Protein 4BFI (pdb70)

Secondary structure (DSSP, 8-state):
---EEEEEEEEETTS-EEE------TTT-SEEEEEEEETTS---EEEEETTTTEEEE--TTS--EEEEETTEEEEEEESS--GGG-EEEEEEEEETTEEEEEEEEEEEEB--EEEEEEETTTEEEEEEEEEBS--EEEEES--EEEEEEEE-TTS-EEEEEEEE--SSS--EEEEEEE-TT--EEEEEE--/--EEE--EEEETTS-EEEEEEE-SSS--SEEEEEE--SSS-EEEEEEETTTEEEE-GGGTTTEEEEE--SSEEEEEESS--GGG-EEEEEEEE-TTS-EE--EEEEEEEEEEEEEEEEEE-SS-EEEEEEEEEESPPEEEESS--SS-EEEEEEEE-SSS-EEEEEEEE-S-TTTS--S-EEEEEEETTEEEEEEE------

InterPro domains:
  IPR003599 Immunoglobulin domain subtype [SM00409] (44-147)
  IPR007110 Immunoglobulin-like domain [PS50835] (112-229)
  IPR013106 Immunoglobulin V-set domain [PF07686] (42-147)
  IPR013162 CD80-like, immunoglobulin C2-set [PF08205] (157-217)
  IPR013783 Immunoglobulin-like fold [G3DSA:2.60.40.10] (26-148)
  IPR013783 Immunoglobulin-like fold [G3DSA:2.60.40.10] (149-236)
  IPR036179 Immunoglobulin-like domain superfamily [SSF48726] (41-156)
  IPR036179 Immunoglobulin-like domain superfamily [SSF48726] (146-229)
  IPR040012 Cell surface glycoprotein CD200 receptor [PTHR21462] (1-301)

Radius of gyration: 34.66 Å; Cα contacts (8 Å, |Δi|>4): 992; chains: 2; bounding box: 94×56×92 Å

Nearest PDB structures (foldseek):
  4bfi-assembly1_B  TM=1.005E+00  e=3.143E-39  Mus musculus
  5b22-assembly1_A  TM=7.801E-01  e=1.785E-14  Mus musculus
  4fom-assembly1_A-2  TM=7.909E-01  e=1.682E-13  Homo sapiens
  3u82-assembly1_B  TM=7.506E-01  e=1.118E-13  Homo sapiens
  3sku-assembly2_F  TM=7.878E-01  e=2.639E-12  Homo sapiens

Structure (mmCIF, N/CA/C/O backbone):
data_4BFI
#
_entry.id   4BFI
#
_cell.length_a   128.170
_cell.length_b   128.170
_cell.length_c   116.080
_cell.angle_alpha   90.00
_cell.angle_beta   90.00
_cell.angle_gamma   90.00
#
_symmetry.space_group_name_H-M   'P 43 21 2'
#
loop_
_entity.id
_entity.type
_entity.pdbx_description
1 polymer 'CELL SURFACE GLYCOPROTEIN CD200 RECEPTOR 1'
2 polymer 'OX-2 MEMBRANE GLYCOPROTEIN'
3 non-polymer 2-acetamido-2-deoxy-beta-D-glucopyranose
4 non-polymer 1,2-ETHANEDIOL
5 non-polymer CYSTEINE
6 water water
#
loop_
_atom_site.group_PDB
_atom_site.id
_atom_site.type_symbol
_atom_site.label_atom_id
_atom_site.label_alt_id
_atom_site.label_comp_id
_atom_site.label_asym_id
_atom_site.label_entity_id
_atom_site.label_seq_id
_atom_site.pdbx_PDB_ins_code
_atom_site.Cartn_x
_atom_site.Cartn_y
_atom_site.Cartn_z
_atom_site.occupancy
_atom_site.B_iso_or_equiv
_atom_site.auth_seq_id
_atom_site.auth_comp_id
_atom_site.auth_asym_id
_atom_site.auth_atom_id
_atom_site.pdbx_PDB_model_num
ATOM 1 N N . PRO A 1 14 ? -37.405 13.807 39.703 1.00 123.64 15 PRO A N 1
ATOM 2 C CA . PRO A 1 14 ? -36.119 13.115 39.668 1.00 118.90 15 PRO A CA 1
ATOM 3 C C . PRO A 1 14 ? -36.267 11.596 39.471 1.00 113.29 15 PRO A C 1
ATOM 4 O O . PRO A 1 14 ? -35.481 10.812 40.020 1.00 116.50 15 PRO A O 1
ATOM 8 N N . LEU A 1 15 ? -37.269 11.200 38.685 1.00 103.82 16 LEU A N 1
ATOM 9 C CA . LEU A 1 15 ? -37.500 9.793 38.304 1.00 96.93 16 LEU A CA 1
ATOM 10 C C . LEU A 1 15 ? -36.379 9.192 37.455 1.00 93.17 16 LEU A C 1
ATOM 11 O O . LEU A 1 15 ? -36.065 9.721 36.389 1.00 95.92 16 LEU A O 1
ATOM 16 N N . THR A 1 16 ? -35.786 8.085 37.900 1.00 85.31 17 THR A N 1
ATOM 17 C CA . THR A 1 16 ? -34.746 7.425 37.097 1.00 79.10 17 THR A CA 1
ATOM 18 C C . THR A 1 16 ? -35.063 5.973 36.756 1.00 77.61 17 THR A C 1
ATOM 19 O O . THR A 1 16 ? -34.304 5.327 36.038 1.00 79.38 17 THR A O 1
ATOM 23 N N . GLN A 1 17 ? -36.166 5.448 37.271 1.00 73.59 18 GLN A N 1
ATOM 24 C CA . GLN A 1 17 ? -36.486 4.046 37.054 1.00 71.19 18 GLN A CA 1
ATOM 25 C C . GLN A 1 17 ? -37.986 3.849 37.079 1.00 68.62 18 GLN A C 1
ATOM 26 O O . GLN A 1 17 ? -38.664 4.453 37.898 1.00 70.98 18 GLN A O 1
ATOM 32 N N . VAL A 1 18 ? -38.503 3.015 36.181 1.00 64.97 19 VAL A N 1
ATOM 33 C CA . VAL A 1 18 ? -39.945 2.799 36.077 1.00 63.19 19 VAL A CA 1
ATOM 34 C C . VAL A 1 18 ? -40.272 1.344 35.775 1.00 66.37 19 VAL A C 1
ATOM 35 O O . VAL A 1 18 ? -39.997 0.839 34.682 1.00 70.03 19 VAL A O 1
ATOM 39 N N . ASN A 1 19 ? -40.875 0.682 36.751 1.00 67.40 20 ASN A N 1
ATOM 40 C CA . ASN A 1 19 ? -41.273 -0.704 36.598 1.00 70.22 20 ASN A CA 1
ATOM 41 C C . ASN A 1 19 ? -42.755 -0.786 36.204 1.00 70.36 20 ASN A C 1
ATOM 42 O O . ASN A 1 19 ? -43.585 -0.052 36.732 1.00 71.71 20 ASN A O 1
ATOM 47 N N . THR A 1 20 ? -43.069 -1.625 35.220 1.00 71.61 21 THR A N 1
ATOM 48 C CA . THR A 1 20 ? -44.414 -1.668 34.637 1.00 72.33 21 THR A CA 1
ATOM 49 C C . THR A 1 20 ? -44.785 -3.096 34.274 1.00 72.66 21 THR A C 1
ATOM 50 O O . THR A 1 20 ? -43.959 -3.831 33.735 1.00 72.84 21 THR A O 1
ATOM 54 N N . THR A 1 21 ? -46.022 -3.488 34.572 1.00 72.79 22 THR A N 1
ATOM 55 C CA . THR A 1 21 ? -46.527 -4.797 34.166 1.00 73.39 22 THR A CA 1
ATOM 56 C C . THR A 1 21 ? -47.489 -4.654 33.002 1.00 73.93 22 THR A C 1
ATOM 57 O O . THR A 1 21 ? -48.514 -3.984 33.108 1.00 79.74 22 THR A O 1
ATOM 61 N N . VAL A 1 22 ? -47.146 -5.290 31.891 1.00 72.28 23 VAL A N 1
ATOM 62 C CA . VAL A 1 22 ? -47.926 -5.178 30.674 1.00 70.79 23 VAL A CA 1
ATOM 63 C C . VAL A 1 22 ? -48.607 -6.507 30.381 1.00 72.44 23 VAL A C 1
ATOM 64 O O . VAL A 1 22 ? -47.962 -7.562 30.356 1.00 75.70 23 VAL A O 1
ATOM 68 N N . SER A 1 23 ? -49.919 -6.445 30.183 1.00 71.68 24 SER A N 1
ATOM 69 C CA . SER A 1 23 ? -50.697 -7.616 29.816 1.00 71.21 24 SER A CA 1
ATOM 70 C C . SER A 1 23 ? -51.149 -7.507 28.374 1.00 71.66 24 SER A C 1
ATOM 71 O O . SER A 1 23 ? -51.711 -6.492 27.957 1.00 73.59 24 SER A O 1
ATOM 74 N N . VAL A 1 24 ? -50.882 -8.557 27.610 1.00 69.95 25 VAL A N 1
ATOM 75 C CA . VAL A 1 24 ? -51.198 -8.572 26.195 1.00 69.05 25 VAL A CA 1
ATOM 76 C C . VAL A 1 24 ? -52.002 -9.823 25.899 1.00 68.70 25 VAL A C 1
ATOM 77 O O . VAL A 1 24 ? -51.647 -10.913 26.344 1.00 68.96 25 VAL A O 1
ATOM 81 N N . GLN A 1 25 ? -53.086 -9.666 25.151 1.00 67.90 26 GLN A N 1
ATOM 82 C CA . GLN A 1 25 ? -53.832 -10.817 24.694 1.00 67.19 26 GLN A CA 1
ATOM 83 C C . GLN A 1 25 ? -52.964 -11.587 23.715 1.00 66.67 26 GLN A C 1
ATOM 84 O O . GLN A 1 25 ? -52.239 -10.996 22.910 1.00 67.59 26 GLN A O 1
ATOM 90 N N . ILE A 1 26 ? -53.015 -12.910 23.800 1.00 66.90 27 ILE A N 1
ATOM 91 C CA . ILE A 1 26 ? -52.278 -13.727 22.854 1.00 65.37 27 ILE A CA 1
ATOM 92 C C . ILE A 1 26 ? -52.715 -13.346 21.449 1.00 67.06 27 ILE A C 1
ATOM 93 O O . ILE A 1 26 ? -53.902 -13.123 21.186 1.00 65.76 27 ILE A O 1
ATOM 98 N N . GLY A 1 27 ? -51.730 -13.225 20.571 1.00 69.67 28 GLY A N 1
ATOM 99 C CA . GLY A 1 27 ? -51.970 -12.959 19.167 1.00 70.26 28 GLY A CA 1
ATOM 100 C C . GLY A 1 27 ? -52.105 -11.490 18.838 1.00 69.18 28 GLY A C 1
ATOM 101 O O . GLY A 1 27 ? -52.320 -11.136 17.683 1.00 71.68 28 GLY A O 1
ATOM 102 N N . THR A 1 28 ? -51.971 -10.626 19.836 1.00 66.12 29 THR A N 1
ATOM 103 C CA . THR A 1 28 ? -52.162 -9.208 19.590 1.00 65.42 29 THR A CA 1
ATOM 104 C C . THR A 1 28 ? -50.866 -8.427 19.719 1.00 63.58 29 THR A C 1
ATOM 105 O O . THR A 1 28 ? -49.878 -8.938 20.224 1.00 63.16 29 THR A O 1
ATOM 109 N N . LYS A 1 29 ? -50.895 -7.186 19.250 1.00 65.91 30 LYS A N 1
ATOM 110 C CA . LYS A 1 29 ? -49.716 -6.333 19.167 1.00 68.53 30 LYS A CA 1
ATOM 111 C C . LYS A 1 29 ? -49.166 -5.991 20.539 1.00 66.19 30 LYS A C 1
ATOM 112 O O . LYS A 1 29 ? -49.917 -5.914 21.507 1.00 67.42 30 LYS A O 1
ATOM 118 N N . ALA A 1 30 ? -47.852 -5.799 20.610 1.00 64.35 31 ALA A N 1
ATOM 119 C CA . ALA A 1 30 ? -47.199 -5.231 21.788 1.00 62.54 31 ALA A CA 1
ATOM 120 C C . ALA A 1 30 ? -46.157 -4.201 21.369 1.00 64.18 31 ALA A C 1
ATOM 121 O O . ALA A 1 30 ? -45.490 -4.352 20.342 1.00 64.88 31 ALA A O 1
ATOM 123 N N . LEU A 1 31 ? -46.026 -3.151 22.170 1.00 63.64 32 LEU A N 1
ATOM 124 C CA . LEU A 1 31 ? -45.121 -2.061 21.856 1.00 63.19 32 LEU A CA 1
ATOM 125 C C . LEU A 1 31 ? -44.512 -1.542 23.137 1.00 63.39 32 LEU A C 1
ATOM 126 O O . LEU A 1 31 ? -45.236 -1.163 24.053 1.00 64.32 32 LEU A O 1
ATOM 131 N N . LEU A 1 32 ? -43.186 -1.526 23.205 1.00 63.30 33 LEU A N 1
ATOM 132 C CA . LEU A 1 32 ? -42.504 -1.159 24.438 1.00 63.85 33 LEU A CA 1
ATOM 133 C C . LEU A 1 32 ? -41.597 0.036 24.250 1.00 68.56 33 LEU A C 1
ATOM 134 O O . LEU A 1 32 ? -40.756 0.055 23.355 1.00 69.71 33 LEU A O 1
ATOM 139 N N . CYS A 1 33 ? -41.780 1.034 25.107 1.00 73.26 34 CYS A N 1
ATOM 140 C CA . CYS A 1 33 ? -41.127 2.320 24.940 1.00 75.71 34 CYS A CA 1
ATOM 141 C C . CYS A 1 33 ? -40.004 2.566 25.932 1.00 73.80 34 CYS A C 1
ATOM 142 O O . CYS A 1 33 ? -40.096 2.182 27.097 1.00 69.80 34 CYS A O 1
ATOM 145 N N . CYS A 1 34 ? -38.945 3.220 25.462 1.00 73.50 35 CYS A N 1
ATOM 146 C CA . CYS A 1 34 ? -37.839 3.609 26.333 1.00 76.00 35 CYS A CA 1
ATOM 147 C C . CYS A 1 34 ? -38.210 4.718 27.296 1.00 76.26 35 CYS A C 1
ATOM 148 O O . CYS A 1 34 ? -39.289 5.305 27.203 1.00 79.15 35 CYS A O 1
ATOM 151 N N . PHE A 1 35 ? -37.312 4.998 28.232 1.00 75.54 36 PHE A N 1
ATOM 152 C CA . PHE A 1 35 ? -37.449 6.188 29.037 1.00 78.21 36 PHE A CA 1
ATOM 153 C C . PHE A 1 35 ? -37.457 7.345 28.047 1.00 77.83 36 PHE A C 1
ATOM 154 O O . PHE A 1 35 ? -36.740 7.316 27.042 1.00 78.24 36 PHE A O 1
ATOM 162 N N . SER A 1 36 ? -38.284 8.345 28.327 1.00 76.96 37 SER A N 1
ATOM 163 C CA . SER A 1 36 ? -38.562 9.413 27.377 1.00 79.43 37 SER A CA 1
ATOM 164 C C . SER A 1 36 ? -37.517 10.541 27.405 1.00 82.86 37 SER A C 1
ATOM 165 O O . SER A 1 36 ? -37.636 11.489 28.181 1.00 87.45 37 SER A O 1
ATOM 168 N N . ILE A 1 37 ? -36.502 10.434 26.546 1.00 84.40 38 ILE A N 1
ATOM 169 C CA . ILE A 1 37 ? -35.387 11.394 26.499 1.00 84.00 38 ILE A CA 1
ATOM 170 C C . ILE A 1 37 ? -34.975 11.675 25.050 1.00 86.82 38 ILE A C 1
ATOM 171 O O . ILE A 1 37 ? -34.871 10.743 24.251 1.00 87.81 38 ILE A O 1
ATOM 176 N N . PRO A 1 38 ? -34.740 12.959 24.705 1.00 89.73 39 PRO A N 1
ATOM 177 C CA . PRO A 1 38 ? -34.283 13.336 23.358 1.00 89.85 39 PRO A CA 1
ATOM 178 C C . PRO A 1 38 ? -33.042 12.564 22.906 1.00 87.72 39 PRO A C 1
ATOM 179 O O . PRO A 1 38 ? -32.068 12.446 23.653 1.00 86.81 39 PRO A O 1
ATOM 183 N N . LEU A 1 39 ? -33.094 12.049 21.682 1.00 85.76 40 LEU A N 1
ATOM 184 C CA . LEU A 1 39 ? -32.056 11.161 21.176 1.00 85.15 40 LEU A CA 1
ATOM 185 C C . LEU A 1 39 ? -30.712 11.851 20.972 1.00 88.64 40 LEU A C 1
ATOM 186 O O . LEU A 1 39 ? -29.685 11.182 20.930 1.00 91.37 40 LEU A O 1
ATOM 191 N N . THR A 1 40 ? -30.709 13.176 20.839 1.00 89.46 41 THR A N 1
ATOM 192 C CA . THR A 1 40 ? -29.444 13.898 20.737 1.00 88.75 41 THR A CA 1
ATOM 193 C C . THR A 1 40 ? -28.760 13.904 22.092 1.00 88.69 41 THR A C 1
ATOM 194 O O . THR A 1 40 ? -27.537 13.908 22.167 1.00 93.36 41 THR A O 1
ATOM 198 N N . LYS A 1 41 ? -29.559 13.900 23.157 1.00 87.32 42 LYS A N 1
ATOM 199 C CA . LYS A 1 41 ? -29.038 13.937 24.523 1.00 83.80 42 LYS A CA 1
ATOM 200 C C . LYS A 1 41 ? -28.349 12.639 24.927 1.00 78.10 42 LYS A C 1
ATOM 201 O O . LYS A 1 41 ? -27.343 12.672 25.630 1.00 77.29 42 LYS A O 1
ATOM 207 N N . ALA A 1 42 ? -28.887 11.510 24.462 1.00 72.85 43 ALA A N 1
ATOM 208 C CA . ALA A 1 42 ? -28.471 10.171 24.903 1.00 66.82 43 ALA A CA 1
ATOM 209 C C . ALA A 1 42 ? -27.098 9.743 24.413 1.00 65.71 43 ALA A C 1
ATOM 210 O O . ALA A 1 42 ? -26.617 10.216 23.386 1.00 68.52 43 ALA A O 1
ATOM 212 N N . VAL A 1 43 ? -26.479 8.824 25.145 1.00 64.31 44 VAL A N 1
ATOM 213 C CA . VAL A 1 43 ? -25.156 8.328 24.782 1.00 62.42 44 VAL A CA 1
ATOM 214 C C . VAL A 1 43 ? -25.240 6.891 24.303 1.00 61.27 44 VAL A C 1
ATOM 215 O O . VAL A 1 43 ? -24.646 6.544 23.281 1.00 62.56 44 VAL A O 1
ATOM 219 N N . LEU A 1 44 ? -25.975 6.072 25.057 1.00 58.25 45 LEU A N 1
ATOM 220 C CA . LEU A 1 44 ? -26.094 4.639 24.817 1.00 56.56 45 LEU A CA 1
ATOM 221 C C . LEU A 1 44 ? -27.485 4.170 25.201 1.00 56.88 45 LEU A C 1
ATOM 222 O O . LEU A 1 44 ? -28.008 4.558 26.243 1.00 59.46 45 LEU A O 1
ATOM 227 N N . ILE A 1 45 ? -28.094 3.339 24.365 1.00 56.80 46 ILE A N 1
ATOM 228 C CA . ILE A 1 45 ? -29.421 2.819 24.674 1.00 57.14 46 ILE A CA 1
ATOM 229 C C . ILE A 1 45 ? -29.455 1.318 24.473 1.00 57.58 46 ILE A C 1
ATOM 230 O O . ILE A 1 45 ? -29.204 0.833 23.373 1.00 59.42 46 ILE A O 1
ATOM 235 N N . THR A 1 46 ? -29.778 0.588 25.534 1.00 55.96 47 THR A N 1
ATOM 236 C CA . THR A 1 46 ? -29.714 -0.859 25.492 1.00 55.96 47 THR A CA 1
ATOM 237 C C . THR A 1 46 ? -31.011 -1.504 25.937 1.00 57.97 47 THR A C 1
ATOM 238 O O . THR A 1 46 ? -31.566 -1.148 26.970 1.00 60.73 47 THR A O 1
ATOM 242 N N . TRP A 1 47 ? -31.488 -2.451 25.138 1.00 60.11 48 TRP A N 1
ATOM 243 C CA . TRP A 1 47 ? -32.634 -3.272 25.494 1.00 60.88 48 TRP A CA 1
ATOM 244 C C . TRP A 1 47 ? -32.149 -4.586 26.001 1.00 63.47 48 TRP A C 1
ATOM 245 O O . TRP A 1 47 ? -31.249 -5.188 25.411 1.00 67.61 48 TRP A O 1
ATOM 256 N N . ILE A 1 48 ? -32.740 -5.041 27.102 1.00 64.49 49 ILE A N 1
ATOM 257 C CA . ILE A 1 48 ? -32.327 -6.280 27.752 1.00 64.83 49 ILE A CA 1
ATOM 258 C C . ILE A 1 48 ? -33.515 -7.224 27.907 1.00 65.71 49 ILE A C 1
ATOM 259 O O . ILE A 1 48 ? -34.432 -6.969 28.693 1.00 66.24 49 ILE A O 1
ATOM 264 N N . ILE A 1 49 ? -33.476 -8.322 27.160 1.00 65.71 50 ILE A N 1
ATOM 265 C CA . ILE A 1 49 ? -34.596 -9.250 27.093 1.00 68.93 50 ILE A CA 1
ATOM 266 C C . ILE A 1 49 ? -34.282 -10.578 27.784 1.00 72.19 50 ILE A C 1
ATOM 267 O O . ILE A 1 49 ? -33.326 -11.278 27.434 1.00 75.07 50 ILE A O 1
ATOM 272 N N . LYS A 1 50 ? -35.100 -10.903 28.779 1.00 73.94 51 LYS A N 1
ATOM 273 C CA . LYS A 1 50 ? -34.995 -12.159 29.491 1.00 74.44 51 LYS A CA 1
ATOM 274 C C . LYS A 1 50 ? -36.309 -12.907 29.356 1.00 73.62 51 LYS A C 1
ATOM 275 O O . LYS A 1 50 ? -37.284 -12.615 30.049 1.00 75.05 51 LYS A O 1
ATOM 281 N N . LEU A 1 51 ? -36.327 -13.863 28.438 1.00 74.17 52 LEU A N 1
ATOM 282 C CA . LEU A 1 51 ? -37.512 -14.660 28.183 1.00 77.95 52 LEU A CA 1
ATOM 283 C C . LEU A 1 51 ? -37.525 -15.954 28.978 1.00 84.87 52 LEU A C 1
ATOM 284 O O . LEU A 1 51 ? -36.469 -16.514 29.307 1.00 83.88 52 LEU A O 1
ATOM 289 N N . ARG A 1 52 ? -38.738 -16.423 29.267 1.00 92.14 53 ARG A N 1
ATOM 290 C CA . ARG A 1 52 ? -38.972 -17.717 29.901 1.00 97.20 53 ARG A CA 1
ATOM 291 C C . ARG A 1 52 ? -38.109 -18.806 29.269 1.00 95.35 53 ARG A C 1
ATOM 292 O O . ARG A 1 52 ? -38.246 -19.119 28.083 1.00 94.38 53 ARG A O 1
ATOM 300 N N . GLY A 1 53 ? -37.201 -19.354 30.067 1.00 93.87 54 GLY A N 1
ATOM 301 C CA . GLY A 1 53 ? -36.382 -20.479 29.638 1.00 93.10 54 GLY A CA 1
ATOM 302 C C . GLY A 1 53 ? -35.364 -20.152 28.566 1.00 89.90 54 GLY A C 1
ATOM 303 O O . GLY A 1 53 ? -34.997 -21.019 27.775 1.00 89.60 54 GLY A O 1
ATOM 304 N N . LEU A 1 54 ? -34.928 -18.895 28.526 1.00 86.91 55 LEU A N 1
ATOM 305 C CA . LEU A 1 54 ? -33.797 -18.487 27.698 1.00 81.76 55 LEU A CA 1
ATOM 306 C C . LEU A 1 54 ? -32.963 -17.486 28.474 1.00 78.31 55 LEU A C 1
ATOM 307 O O . LEU A 1 54 ? -33.493 -16.778 29.327 1.00 76.61 55 LEU A O 1
ATOM 312 N N . PRO A 1 55 ? -31.655 -17.414 28.180 1.00 75.95 56 PRO A N 1
ATOM 313 C CA . PRO A 1 55 ? -30.806 -16.473 28.899 1.00 76.29 56 PRO A CA 1
ATOM 314 C C . PRO A 1 55 ? -31.056 -15.012 28.513 1.00 77.10 56 PRO A C 1
ATOM 315 O O . PRO A 1 55 ? -31.712 -14.716 27.506 1.00 75.13 56 PRO A O 1
ATOM 319 N N . SER A 1 56 ? -30.517 -14.118 29.334 1.00 79.19 57 SER A N 1
ATOM 320 C CA . SER A 1 56 ? -30.454 -12.693 29.055 1.00 78.01 57 SER A CA 1
ATOM 321 C C . SER A 1 56 ? -29.858 -12.423 27.670 1.00 76.96 57 SER A C 1
ATOM 322 O O . SER A 1 56 ? -29.176 -13.268 27.099 1.00 79.93 57 SER A O 1
ATOM 325 N N . CYS A 1 57 ? -30.078 -11.217 27.164 1.00 75.67 58 CYS A N 1
ATOM 326 C CA . CYS A 1 57 ? -30.076 -10.969 25.741 1.00 71.15 58 CYS A CA 1
ATOM 327 C C . CYS A 1 57 ? -30.024 -9.466 25.514 1.00 70.62 58 CYS A C 1
ATOM 328 O O . CYS A 1 57 ? -30.757 -8.734 26.164 1.00 73.48 58 CYS A O 1
ATOM 331 N N . THR A 1 58 ? -29.195 -8.979 24.600 1.00 69.29 59 THR A N 1
ATOM 332 C CA . THR A 1 58 ? -29.121 -7.518 24.416 1.00 70.80 59 THR A CA 1
ATOM 333 C C . THR A 1 58 ? -29.127 -6.991 22.991 1.00 69.69 59 THR A C 1
ATOM 334 O O . THR A 1 58 ? -28.455 -7.523 22.106 1.00 72.81 59 THR A O 1
ATOM 338 N N . ILE A 1 59 ? -29.880 -5.918 22.791 1.00 65.39 60 ILE A N 1
ATOM 339 C CA . ILE A 1 59 ? -29.727 -5.105 21.603 1.00 63.91 60 ILE A CA 1
ATOM 340 C C . ILE A 1 59 ? -29.250 -3.746 22.078 1.00 64.70 60 ILE A C 1
ATOM 341 O O . ILE A 1 59 ? -29.878 -3.136 22.943 1.00 64.99 60 ILE A O 1
ATOM 346 N N . ALA A 1 60 ? -28.124 -3.294 21.532 1.00 63.54 61 ALA A N 1
ATOM 347 C CA . ALA A 1 60 ? -27.503 -2.046 21.953 1.00 61.23 61 ALA A CA 1
ATOM 348 C C . ALA A 1 60 ? -27.460 -1.093 20.791 1.00 61.96 61 ALA A C 1
ATOM 349 O O . ALA A 1 60 ? -27.399 -1.515 19.645 1.00 67.02 61 ALA A O 1
ATOM 351 N N . TYR A 1 61 ? -27.498 0.194 21.098 1.00 63.91 62 TYR A N 1
ATOM 352 C CA . TYR A 1 61 ? -27.401 1.237 20.098 1.00 66.01 62 TYR A CA 1
ATOM 353 C C . TYR A 1 61 ? -26.508 2.322 20.665 1.00 65.22 62 TYR A C 1
ATOM 354 O O . TYR A 1 61 ? -26.806 2.878 21.722 1.00 64.56 62 TYR A O 1
ATOM 363 N N . LYS A 1 62 ? -25.405 2.597 19.976 1.00 64.84 63 LYS A N 1
ATOM 364 C CA . LYS A 1 62 ? -24.485 3.652 20.377 1.00 67.27 63 LYS A CA 1
ATOM 365 C C . LYS A 1 62 ? -24.800 4.909 19.589 1.00 69.53 63 LYS A C 1
ATOM 366 O O . LYS A 1 62 ? -24.582 4.956 18.381 1.00 73.92 63 LYS A O 1
ATOM 372 N N . VAL A 1 63 ? -25.293 5.928 20.285 1.00 69.63 64 VAL A N 1
ATOM 373 C CA . VAL A 1 63 ? -25.894 7.103 19.649 1.00 70.49 64 VAL A CA 1
ATOM 374 C C . VAL A 1 63 ? -24.976 7.842 18.665 1.00 73.20 64 VAL A C 1
ATOM 375 O O . VAL A 1 63 ? -25.354 8.049 17.507 1.00 74.25 64 VAL A O 1
ATOM 379 N N . ASP A 1 64 ? -23.777 8.216 19.115 1.00 75.23 65 ASP A N 1
ATOM 380 C CA . ASP A 1 64 ? -22.905 9.105 18.337 1.00 79.22 65 ASP A CA 1
ATOM 381 C C . ASP A 1 64 ? -22.536 8.558 16.963 1.00 81.73 65 ASP A C 1
ATOM 382 O O . ASP A 1 64 ? -22.459 9.314 15.993 1.00 86.25 65 ASP A O 1
ATOM 387 N N . THR A 1 65 ? -22.322 7.246 16.897 1.00 78.71 66 THR A N 1
ATOM 388 C CA . THR A 1 65 ? -21.899 6.578 15.673 1.00 75.92 66 THR A CA 1
ATOM 389 C C . THR A 1 65 ? -23.020 5.749 15.067 1.00 75.79 66 THR A C 1
ATOM 390 O O . THR A 1 65 ? -22.819 5.068 14.067 1.00 80.15 66 THR A O 1
ATOM 394 N N . LYS A 1 66 ? -24.193 5.792 15.683 1.00 75.19 67 LYS A N 1
ATOM 395 C CA . LYS A 1 66 ? -25.346 5.023 15.213 1.00 78.12 67 LYS A CA 1
ATOM 396 C C . LYS A 1 66 ? -25.005 3.553 14.905 1.00 79.63 67 LYS A C 1
ATOM 397 O O . LYS A 1 66 ? -25.416 3.016 13.878 1.00 84.11 67 LYS A O 1
ATOM 403 N N . THR A 1 67 ? -24.254 2.904 15.787 1.00 80.13 68 THR A N 1
ATOM 404 C CA . THR A 1 67 ? -23.957 1.483 15.606 1.00 82.26 68 THR A CA 1
ATOM 405 C C . THR A 1 67 ? -24.827 0.617 16.509 1.00 81.73 68 THR A C 1
ATOM 406 O O . THR A 1 67 ? -25.272 1.057 17.565 1.00 80.59 68 THR A O 1
ATOM 410 N N . ASN A 1 68 ? -25.073 -0.612 16.084 1.00 84.18 69 ASN A N 1
ATOM 411 C CA . ASN A 1 68 ? -25.880 -1.540 16.864 1.00 87.23 69 ASN A CA 1
ATOM 412 C C . ASN A 1 68 ? -25.219 -2.907 16.955 1.00 83.98 69 ASN A C 1
ATOM 413 O O . ASN A 1 68 ? -24.330 -3.227 16.170 1.00 89.89 69 ASN A O 1
ATOM 418 N N . GLU A 1 69 ? -25.669 -3.706 17.914 1.00 78.81 70 GLU A N 1
ATOM 419 C CA . GLU A 1 69 ? -25.137 -5.038 18.139 1.00 77.79 70 GLU A CA 1
ATOM 420 C C . GLU A 1 69 ? -26.222 -5.842 18.832 1.00 75.30 70 GLU A C 1
ATOM 421 O O . GLU A 1 69 ? -26.968 -5.292 19.641 1.00 73.11 70 GLU A O 1
ATOM 427 N N . THR A 1 70 ? -26.314 -7.135 18.521 1.00 71.79 71 THR A N 1
ATOM 428 C CA . THR A 1 70 ? -27.452 -7.939 18.964 1.00 70.33 71 THR A CA 1
ATOM 429 C C . THR A 1 70 ? -27.106 -9.347 19.379 1.00 72.33 71 THR A C 1
ATOM 430 O O . THR A 1 70 ? -26.670 -10.153 18.561 1.00 82.19 71 THR A O 1
ATOM 434 N N . SER A 1 71 ? -27.346 -9.664 20.641 1.00 70.03 72 SER A N 1
ATOM 435 C CA . SER A 1 71 ? -27.259 -11.044 21.071 1.00 71.53 72 SER A CA 1
ATOM 436 C C . SER A 1 71 ? -28.641 -11.691 20.997 1.00 72.57 72 SER A C 1
ATOM 437 O O . SER A 1 71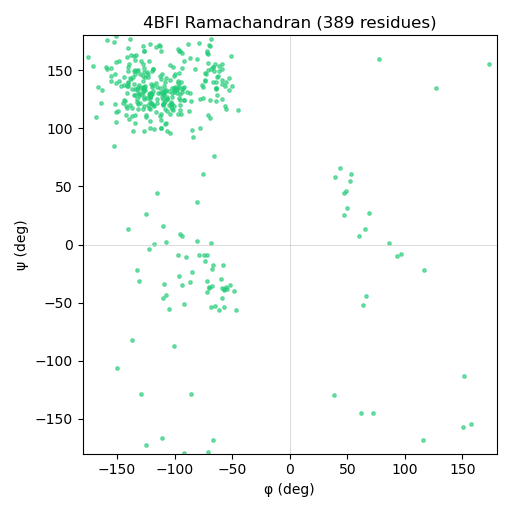 ? -28.830 -12.826 21.426 1.00 74.84 72 SER A O 1
ATOM 440 N N . CYS A 1 72 ? -29.604 -10.975 20.431 1.00 73.50 73 CYS A N 1
ATOM 441 C CA . CYS A 1 72 ? -31.006 -11.296 20.673 1.00 75.05 73 CYS A CA 1
ATOM 442 C C . CYS A 1 72 ? -31.737 -12.184 19.673 1.00 76.03 73 CYS A C 1
ATOM 443 O O . CYS A 1 72 ? -32.950 -12.374 19.787 1.00 74.99 73 CYS A O 1
ATOM 446 N N . LEU A 1 73 ? -31.002 -12.763 18.728 1.00 77.87 74 LEU A N 1
ATOM 447 C CA . LEU A 1 73 ? -31.614 -13.629 17.718 1.00 76.30 74 LEU A CA 1
ATOM 448 C C . LEU A 1 73 ? -32.256 -14.852 18.367 1.00 73.46 74 LEU A C 1
ATOM 449 O O . LEU A 1 73 ? -31.767 -15.357 19.374 1.00 74.11 74 LEU A O 1
ATOM 454 N N . GLY A 1 74 ? -33.369 -15.301 17.800 1.00 71.52 75 GLY A N 1
ATOM 455 C CA . GLY A 1 74 ? -34.113 -16.422 18.354 1.00 72.51 75 GLY A CA 1
ATOM 456 C C . GLY A 1 74 ? -35.229 -16.014 19.298 1.00 74.80 75 GLY A C 1
ATOM 457 O O . GLY A 1 74 ? -36.044 -16.846 19.692 1.00 78.42 75 GLY A O 1
ATOM 458 N N . ARG A 1 75 ? -35.277 -14.737 19.663 1.00 75.95 76 ARG A N 1
ATOM 459 C CA . ARG A 1 75 ? -36.320 -14.245 20.567 1.00 75.95 76 ARG A CA 1
ATOM 460 C C . ARG A 1 75 ? -37.569 -13.757 19.820 1.00 77.21 76 ARG A C 1
ATOM 461 O O . ARG A 1 75 ? -38.611 -13.517 20.432 1.00 79.13 76 ARG A O 1
ATOM 469 N N . ASN A 1 76 ? -37.454 -13.635 18.498 1.00 76.41 77 ASN A N 1
ATOM 470 C CA . ASN A 1 76 ? -38.550 -13.224 17.615 1.00 75.64 77 ASN A CA 1
ATOM 471 C C . ASN A 1 76 ? -39.231 -11.933 18.042 1.00 75.40 77 ASN A C 1
ATOM 472 O O . ASN A 1 76 ? -40.449 -11.889 18.222 1.00 75.18 77 ASN A O 1
ATOM 477 N N . ILE A 1 77 ? -38.442 -10.881 18.212 1.00 72.44 78 ILE A N 1
ATOM 478 C CA . ILE A 1 77 ? -39.011 -9.565 18.473 1.00 71.31 78 ILE A CA 1
ATOM 479 C C . ILE A 1 77 ? -38.463 -8.552 17.476 1.00 70.03 78 ILE A C 1
ATOM 480 O O . ILE A 1 77 ? -37.494 -8.835 16.779 1.00 73.36 78 ILE A O 1
ATOM 485 N N . THR A 1 78 ? -39.085 -7.379 17.407 1.00 68.24 79 THR A N 1
ATOM 486 C CA . THR A 1 78 ? -38.661 -6.338 16.479 1.00 65.72 79 THR A CA 1
ATOM 487 C C . THR A 1 78 ? -38.062 -5.135 17.185 1.00 66.03 79 THR A C 1
ATOM 488 O O . THR A 1 78 ? -38.517 -4.735 18.253 1.00 68.48 79 THR A O 1
ATOM 492 N N . TRP A 1 79 ? -37.038 -4.567 16.563 1.00 64.42 80 TRP A N 1
ATOM 493 C CA . TRP A 1 79 ? -36.376 -3.373 17.041 1.00 63.44 80 TRP A CA 1
ATOM 494 C C . TRP A 1 79 ? -36.713 -2.305 16.049 1.00 64.92 80 TRP A C 1
ATOM 495 O O . TRP A 1 79 ? -36.222 -2.327 14.922 1.00 67.83 80 TRP A O 1
ATOM 506 N N . ALA A 1 80 ? -37.588 -1.384 16.439 1.00 64.14 81 ALA A N 1
ATOM 507 C CA . ALA A 1 80 ? -38.044 -0.326 15.547 1.00 63.59 81 ALA A CA 1
ATOM 508 C C . ALA A 1 80 ? -37.241 0.925 15.787 1.00 64.55 81 ALA A C 1
ATOM 509 O O . ALA A 1 80 ? -37.162 1.402 16.911 1.00 68.46 81 ALA A O 1
ATOM 511 N N . SER A 1 81 ? -36.653 1.455 14.725 1.00 67.63 82 SER A N 1
ATOM 512 C CA . SER A 1 81 ? -35.793 2.624 14.816 1.00 70.49 82 SER A CA 1
ATOM 513 C C . SER A 1 81 ? -36.259 3.702 13.863 1.00 75.75 82 SER A C 1
ATOM 514 O O . SER A 1 81 ? -36.722 3.410 12.765 1.00 80.58 82 SER A O 1
ATOM 517 N N . THR A 1 82 ? -36.137 4.952 14.284 1.00 79.98 83 THR A N 1
ATOM 518 C CA . THR A 1 82 ? -36.384 6.085 13.398 1.00 83.33 83 THR A CA 1
ATOM 519 C C . THR A 1 82 ? -35.289 7.116 13.654 1.00 90.11 83 THR A C 1
ATOM 520 O O . THR A 1 82 ? -34.609 7.045 14.684 1.00 92.12 83 THR A O 1
ATOM 524 N N . PRO A 1 83 ? -35.099 8.079 12.730 1.00 94.90 84 PRO A N 1
ATOM 525 C CA . PRO A 1 83 ? -34.103 9.076 13.100 1.00 94.53 84 PRO A CA 1
ATOM 526 C C . PRO A 1 83 ? -34.625 9.871 14.285 1.00 94.38 84 PRO A C 1
ATOM 527 O O . PRO A 1 83 ? -35.842 9.978 14.478 1.00 91.35 84 PRO A O 1
ATOM 531 N N . ASP A 1 84 ? -33.709 10.394 15.087 1.00 93.71 85 ASP A N 1
ATOM 532 C CA . ASP A 1 84 ? -34.049 11.248 16.237 1.00 97.78 85 ASP A CA 1
ATOM 533 C C . ASP A 1 84 ? -35.172 10.774 17.197 1.00 92.76 85 ASP A C 1
ATOM 534 O O . ASP A 1 84 ? -35.801 11.579 17.881 1.00 95.66 85 ASP A O 1
ATOM 539 N N . HIS A 1 85 ? -35.404 9.465 17.257 1.00 88.00 86 HIS A N 1
ATOM 540 C CA . HIS A 1 85 ? -36.210 8.876 18.330 1.00 85.75 86 HIS A CA 1
ATOM 541 C C . HIS A 1 85 ? -35.544 7.658 18.880 1.00 80.45 86 HIS A C 1
ATOM 542 O O . HIS A 1 85 ? -34.840 6.962 18.155 1.00 82.97 86 HIS A O 1
ATOM 549 N N . SER A 1 86 ? -35.760 7.374 20.162 1.00 75.54 87 SER A N 1
ATOM 550 C CA . SER A 1 86 ? -35.256 6.135 20.752 1.00 72.79 87 SER A CA 1
ATOM 551 C C . SER A 1 86 ? -35.821 4.936 20.010 1.00 69.51 87 SER A C 1
ATOM 552 O O . SER A 1 86 ? -36.915 5.016 19.447 1.00 70.61 87 SER A O 1
ATOM 555 N N . PRO A 1 87 ? -35.072 3.825 19.986 1.00 65.72 88 PRO A N 1
ATOM 556 C CA . PRO A 1 87 ? -35.647 2.632 19.390 1.00 63.87 88 PRO A CA 1
ATOM 557 C C . PRO A 1 87 ? -36.692 2.030 20.309 1.00 62.62 88 PRO A C 1
ATOM 558 O O . PRO A 1 87 ? -36.585 2.145 21.526 1.00 64.28 88 PRO A O 1
ATOM 562 N N . GLU A 1 88 ? -37.707 1.415 19.727 1.00 62.48 89 GLU A N 1
ATOM 563 C CA . GLU A 1 88 ? -38.704 0.723 20.521 1.00 66.26 89 GLU A CA 1
ATOM 564 C C . GLU A 1 88 ? -38.798 -0.741 20.124 1.00 64.33 89 GLU A C 1
ATOM 565 O O . GLU A 1 88 ? -38.380 -1.118 19.031 1.00 63.74 89 GLU A O 1
ATOM 571 N N . LEU A 1 89 ? -39.314 -1.563 21.034 1.00 63.96 90 LEU A N 1
ATOM 572 C CA . LEU A 1 89 ? -39.566 -2.970 20.755 1.00 63.51 90 LEU A CA 1
ATOM 573 C C . LEU A 1 89 ? -40.988 -3.184 20.307 1.00 65.29 90 LEU A C 1
ATOM 574 O O . LEU A 1 89 ? -41.917 -2.585 20.855 1.00 67.05 90 LEU A O 1
ATOM 579 N N . GLN A 1 90 ? -41.152 -4.053 19.316 1.00 65.82 91 GLN A N 1
ATOM 580 C CA . GLN A 1 90 ? -42.469 -4.384 18.804 1.00 67.01 91 GLN A CA 1
ATOM 581 C C . GLN A 1 90 ? -42.630 -5.867 18.629 1.00 65.54 91 GLN A C 1
ATOM 582 O O . GLN A 1 90 ? -41.676 -6.570 18.311 1.00 66.80 91 GLN A O 1
ATOM 588 N N . ILE A 1 91 ? -43.853 -6.323 18.855 1.00 64.80 92 ILE A N 1
ATOM 589 C CA . ILE A 1 91 ? -44.262 -7.679 18.569 1.00 65.48 92 ILE A CA 1
ATOM 590 C C . ILE A 1 91 ? -45.639 -7.577 17.934 1.00 68.33 92 ILE A C 1
ATOM 591 O O . ILE A 1 91 ? -46.581 -7.079 18.556 1.00 70.38 92 ILE A O 1
ATOM 596 N N . SER A 1 92 ? -45.744 -8.025 16.689 1.00 68.60 93 SER A N 1
ATOM 597 C CA . SER A 1 92 ? -46.978 -7.891 15.937 1.00 69.64 93 SER A CA 1
ATOM 598 C C . SER A 1 92 ? -48.060 -8.727 16.594 1.00 69.76 93 SER A C 1
ATOM 599 O O . SER A 1 92 ? -49.134 -8.226 16.907 1.00 72.07 93 SER A O 1
ATOM 602 N N . ALA A 1 93 ? -47.757 -9.999 16.815 1.00 68.61 94 ALA A N 1
ATOM 603 C CA . ALA A 1 93 ? -48.692 -10.915 17.432 1.00 68.44 94 ALA A CA 1
ATOM 604 C C . ALA A 1 93 ? -47.958 -11.716 18.485 1.00 71.37 94 ALA A C 1
ATOM 605 O O . ALA A 1 93 ? -47.187 -12.624 18.168 1.00 75.44 94 ALA A O 1
ATOM 607 N N . VAL A 1 94 ? -48.213 -11.351 19.737 1.00 72.91 95 VAL A N 1
ATOM 608 C CA . VAL A 1 94 ? -47.583 -11.924 20.924 1.00 70.90 95 VAL A CA 1
ATOM 609 C C . VAL A 1 94 ? -47.909 -13.407 21.120 1.00 71.71 95 VAL A C 1
ATOM 610 O O . VAL A 1 94 ? -49.062 -13.810 20.986 1.00 72.98 95 VAL A O 1
ATOM 614 N N . THR A 1 95 ? -46.887 -14.208 21.431 1.00 72.42 96 THR A N 1
ATOM 615 C CA . THR A 1 95 ? -47.076 -15.623 21.781 1.00 74.42 96 THR A CA 1
ATOM 616 C C . THR A 1 95 ? -46.664 -15.920 23.215 1.00 73.09 96 THR A C 1
ATOM 617 O O . THR A 1 95 ? -46.034 -15.096 23.873 1.00 71.24 96 THR A O 1
ATOM 621 N N . LEU A 1 96 ? -46.997 -17.120 23.680 1.00 73.63 97 LEU A N 1
ATOM 622 C CA . LEU A 1 96 ? -46.638 -17.548 25.027 1.00 75.37 97 LEU A CA 1
ATOM 623 C C . LEU A 1 96 ? -45.151 -17.454 25.329 1.00 77.48 97 LEU A C 1
ATOM 624 O O . LEU A 1 96 ? -44.769 -17.110 26.449 1.00 77.93 97 LEU A O 1
ATOM 629 N N . GLN A 1 97 ? -44.316 -17.751 24.335 1.00 78.36 98 GLN A N 1
ATOM 630 C CA . GLN A 1 97 ? -42.868 -17.752 24.540 1.00 80.96 98 GLN A CA 1
ATOM 631 C C . GLN A 1 97 ? -42.326 -16.328 24.634 1.00 80.36 98 GLN A C 1
ATOM 632 O O . GLN A 1 97 ? -41.160 -16.121 24.981 1.00 82.06 98 GLN A O 1
ATOM 638 N N . HIS A 1 98 ? -43.182 -15.353 24.335 1.00 76.67 99 HIS A N 1
ATOM 639 C CA . HIS A 1 98 ? -42.833 -13.946 24.502 1.00 74.55 99 HIS A CA 1
ATOM 640 C C . HIS A 1 98 ? -42.927 -13.447 25.908 1.00 74.42 99 HIS A C 1
ATOM 641 O O . HIS A 1 98 ? -42.510 -12.323 26.193 1.00 72.87 99 HIS A O 1
ATOM 648 N N . GLU A 1 99 ? -43.483 -14.259 26.803 1.00 73.98 100 GLU A N 1
ATOM 649 C CA . GLU A 1 99 ? -43.594 -13.858 28.194 1.00 73.14 100 GLU A CA 1
ATOM 650 C C . GLU A 1 99 ? -42.205 -13.677 28.815 1.00 70.91 100 GLU A C 1
ATOM 651 O O . GLU A 1 99 ? -41.310 -14.497 28.606 1.00 73.46 100 GLU A O 1
ATOM 657 N N . GLY A 1 100 ? -42.016 -12.583 29.546 1.00 69.71 101 GLY A N 1
ATOM 658 C CA . GLY A 1 100 ? -40.722 -12.307 30.158 1.00 68.00 101 GLY A CA 1
ATOM 659 C C . GLY A 1 100 ? -40.453 -10.858 30.505 1.00 67.84 101 GLY A C 1
ATOM 660 O O . GLY A 1 100 ? -41.376 -10.068 30.721 1.00 69.62 101 GLY A O 1
ATOM 661 N N . THR A 1 101 ? -39.171 -10.515 30.548 1.00 67.21 102 THR A N 1
ATOM 662 C CA . THR A 1 101 ? -38.727 -9.225 31.054 1.00 67.46 102 THR A CA 1
ATOM 663 C C . THR A 1 101 ? -37.986 -8.414 30.015 1.00 67.33 102 THR A C 1
ATOM 664 O O . THR A 1 101 ? -36.944 -8.830 29.512 1.00 70.59 102 THR A O 1
ATOM 668 N N . TYR A 1 102 ? -38.517 -7.237 29.727 1.00 63.52 103 TYR A N 1
ATOM 669 C CA . TYR A 1 102 ? -37.916 -6.351 28.758 1.00 62.96 103 TYR A CA 1
ATOM 670 C C . TYR A 1 102 ? -37.548 -5.060 29.462 1.00 65.18 103 TYR A C 1
ATOM 671 O O . TYR A 1 102 ? -38.345 -4.532 30.244 1.00 67.90 103 TYR A O 1
ATOM 680 N N . THR A 1 103 ? -36.345 -4.555 29.194 1.00 65.93 104 THR A N 1
ATOM 681 C CA . THR A 1 103 ? -35.830 -3.376 29.898 1.00 67.20 104 THR A CA 1
ATOM 682 C C . THR A 1 103 ? -35.041 -2.457 28.987 1.00 64.50 104 THR A C 1
ATOM 683 O O . THR A 1 103 ? -34.022 -2.857 28.441 1.00 66.70 104 THR A O 1
ATOM 687 N N . CYS A 1 104 ? -35.485 -1.219 28.836 1.00 62.73 105 CYS A N 1
ATOM 688 C CA . CYS A 1 104 ? -34.680 -0.263 28.095 1.00 64.48 105 CYS A CA 1
ATOM 689 C C . CYS A 1 104 ? -33.828 0.548 29.071 1.00 63.91 105 CYS A C 1
ATOM 690 O O . CYS A 1 104 ? -34.335 1.163 30.012 1.00 64.59 105 CYS A O 1
ATOM 693 N N . GLU A 1 105 ? -32.524 0.513 28.837 1.00 62.65 106 GLU A N 1
ATOM 694 C CA . GLU A 1 105 ? -31.538 1.153 29.679 1.00 62.71 106 GLU A CA 1
ATOM 695 C C . GLU A 1 105 ? -30.947 2.311 28.877 1.00 60.56 106 GLU A C 1
ATOM 696 O O . GLU A 1 105 ? -30.112 2.095 28.004 1.00 61.10 106 GLU A O 1
ATOM 702 N N . THR A 1 106 ? -31.405 3.530 29.135 1.00 59.87 107 THR A N 1
ATOM 703 C CA . THR A 1 106 ? -30.836 4.711 28.480 1.00 59.42 107 THR A CA 1
ATOM 704 C C . THR A 1 106 ? -29.818 5.348 29.411 1.00 59.12 107 THR A C 1
ATOM 705 O O . THR A 1 106 ? -30.043 5.439 30.619 1.00 59.56 107 THR A O 1
ATOM 709 N N . VAL A 1 107 ? -28.701 5.796 28.859 1.00 58.44 108 VAL A N 1
ATOM 710 C CA . VAL A 1 107 ? -27.758 6.569 29.656 1.00 59.77 108 VAL A CA 1
ATOM 711 C C . VAL A 1 107 ? -27.282 7.807 28.914 1.00 60.18 108 VAL A C 1
ATOM 712 O O . VAL A 1 107 ? -26.864 7.737 27.759 1.00 62.38 108 VAL A O 1
ATOM 716 N N . THR A 1 108 ? -27.389 8.943 29.598 1.00 60.69 109 THR A N 1
ATOM 717 C CA . THR A 1 108 ? -26.992 10.242 29.069 1.00 61.93 109 THR A CA 1
ATOM 718 C C . THR A 1 108 ? -25.936 10.805 30.015 1.00 61.92 109 THR A C 1
ATOM 719 O O . THR A 1 108 ? -25.698 10.225 31.071 1.00 63.26 109 THR A O 1
ATOM 723 N N . PRO A 1 109 ? -25.298 11.936 29.664 1.00 63.24 110 PRO A N 1
ATOM 724 C CA . PRO A 1 109 ? -24.353 12.482 30.642 1.00 64.80 110 PRO A CA 1
ATOM 725 C C . PRO A 1 109 ? -25.028 12.787 31.974 1.00 67.44 110 PRO A C 1
ATOM 726 O O . PRO A 1 109 ? -24.351 12.919 32.987 1.00 72.79 110 PRO A O 1
ATOM 730 N N . GLU A 1 110 ? -26.354 12.877 31.967 1.00 68.53 111 GLU A N 1
ATOM 731 C CA . GLU A 1 110 ? -27.124 13.164 33.174 1.00 68.67 111 GLU A CA 1
ATOM 732 C C . GLU A 1 110 ? -27.340 11.935 34.053 1.00 66.24 111 GLU A C 1
ATOM 733 O O . GLU A 1 110 ? -28.021 12.008 35.076 1.00 69.42 111 GLU A O 1
ATOM 739 N N . GLY A 1 111 ? -26.769 10.805 33.654 1.00 62.13 112 GLY A N 1
ATOM 740 C CA . GLY A 1 111 ? -26.869 9.590 34.448 1.00 60.33 112 GLY A CA 1
ATOM 741 C C . GLY A 1 111 ? -27.620 8.458 33.786 1.00 59.94 112 GLY A C 1
ATOM 742 O O . GLY A 1 111 ? -27.911 8.500 32.590 1.00 60.86 112 GLY A O 1
ATOM 743 N N . ASN A 1 112 ? -27.928 7.440 34.582 1.00 60.32 113 ASN A N 1
ATOM 744 C CA . ASN A 1 112 ? -28.581 6.232 34.099 1.00 60.78 113 ASN A CA 1
ATOM 745 C C . ASN A 1 112 ? -30.065 6.265 34.312 1.00 61.54 113 ASN A C 1
ATOM 746 O O . ASN A 1 112 ? -30.533 6.716 35.356 1.00 63.62 113 ASN A O 1
ATOM 751 N N . PHE A 1 113 ? -30.796 5.765 33.324 1.00 62.63 114 PHE A N 1
ATOM 752 C CA . PHE A 1 113 ? -32.250 5.696 33.387 1.00 64.42 114 PHE A CA 1
ATOM 753 C C . PHE A 1 113 ? -32.715 4.338 32.925 1.00 66.39 114 PHE A C 1
ATOM 754 O O . PHE A 1 113 ? -31.993 3.633 32.224 1.00 72.17 114 PHE A O 1
ATOM 762 N N . GLU A 1 114 ? -33.918 3.963 33.327 1.00 67.65 115 GLU A N 1
ATOM 763 C CA . GLU A 1 114 ? -34.335 2.587 33.197 1.00 68.52 115 GLU A CA 1
ATOM 764 C C . GLU A 1 114 ? -35.838 2.493 33.131 1.00 69.93 115 GLU A C 1
ATOM 765 O O . GLU A 1 114 ? -36.547 3.213 33.831 1.00 73.43 115 GLU A O 1
ATOM 771 N N . LYS A 1 115 ? -36.321 1.605 32.277 1.00 68.97 116 LYS A N 1
ATOM 772 C CA . LYS A 1 115 ? -37.738 1.334 32.200 1.00 67.34 116 LYS A CA 1
ATOM 773 C C . LYS A 1 115 ? -37.895 -0.169 32.084 1.00 67.21 116 LYS A C 1
ATOM 774 O O . LYS A 1 115 ? -37.511 -0.771 31.079 1.00 66.51 116 LYS A O 1
ATOM 780 N N . ASN A 1 116 ? -38.409 -0.783 33.142 1.00 67.89 117 ASN A N 1
ATOM 781 C CA . ASN A 1 116 ? -38.566 -2.231 33.162 1.00 69.06 117 ASN A CA 1
ATOM 782 C C . ASN A 1 116 ? -39.992 -2.628 32.872 1.00 68.01 117 ASN A C 1
ATOM 783 O O . ASN A 1 116 ? -40.941 -1.939 33.256 1.00 66.68 117 ASN A O 1
ATOM 788 N N . TYR A 1 117 ? -40.124 -3.743 32.174 1.00 66.98 118 TYR A N 1
ATOM 789 C CA . TYR A 1 117 ? -41.412 -4.225 31.749 1.00 67.18 118 TYR A CA 1
ATOM 790 C C . TYR A 1 117 ? -41.539 -5.694 32.079 1.00 67.96 118 TYR A C 1
ATOM 791 O O . TYR A 1 117 ? -40.655 -6.501 31.785 1.00 66.63 118 TYR A O 1
ATOM 800 N N . ASP A 1 118 ? -42.654 -6.032 32.697 1.00 70.33 119 ASP A N 1
ATOM 801 C CA . ASP A 1 118 ? -42.989 -7.406 32.935 1.00 72.90 119 ASP A CA 1
ATOM 802 C C . ASP A 1 118 ? -44.129 -7.711 31.986 1.00 72.61 119 ASP A C 1
ATOM 803 O O . ASP A 1 118 ? -45.264 -7.284 32.203 1.00 72.52 119 ASP A O 1
ATOM 808 N N . LEU A 1 119 ? -43.812 -8.419 30.909 1.00 72.42 120 LEU A N 1
ATOM 809 C CA . LEU A 1 119 ? -44.808 -8.749 29.907 1.00 71.01 120 LEU A CA 1
ATOM 810 C C . LEU A 1 119 ? -45.431 -10.080 30.242 1.00 72.83 120 LEU A C 1
ATOM 811 O O . LEU A 1 119 ? -44.732 -11.085 30.394 1.00 71.61 120 LEU A O 1
ATOM 816 N N . GLN A 1 120 ? -46.751 -10.064 30.363 1.00 75.58 121 GLN A N 1
ATOM 817 C CA . GLN A 1 120 ? -47.524 -11.262 30.627 1.00 79.41 121 GLN A CA 1
ATOM 818 C C . GLN A 1 120 ? -48.525 -11.450 29.508 1.00 75.87 121 GLN A C 1
ATOM 819 O O . GLN A 1 120 ? -49.250 -10.522 29.147 1.00 78.06 121 GLN A O 1
ATOM 825 N N . VAL A 1 121 ? -48.543 -12.654 28.956 1.00 70.95 122 VAL A N 1
ATOM 826 C CA . VAL A 1 121 ? -49.434 -12.997 27.864 1.00 70.03 122 VAL A CA 1
ATOM 827 C C . VAL A 1 121 ? -50.718 -13.571 28.441 1.00 69.44 122 VAL A C 1
ATOM 828 O O . VAL A 1 121 ? -50.674 -14.392 29.349 1.00 72.56 122 VAL A O 1
ATOM 832 N N . LEU A 1 122 ? -51.855 -13.131 27.912 1.00 69.03 123 LEU A N 1
ATOM 833 C CA . LEU A 1 122 ? -53.166 -13.586 28.362 1.00 68.42 123 LEU A CA 1
ATOM 834 C C . LEU A 1 122 ? -53.821 -14.471 27.317 1.00 69.80 123 LEU A C 1
ATOM 835 O O . LEU A 1 122 ? -53.876 -14.108 26.145 1.00 73.07 123 LEU A O 1
ATOM 840 N N . VAL A 1 123 ? -54.330 -15.623 27.732 1.00 69.00 124 VAL A N 1
ATOM 841 C CA . VAL A 1 123 ? -55.109 -16.448 26.820 1.00 68.80 124 VAL A CA 1
ATOM 842 C C . VAL A 1 123 ? -56.567 -16.424 27.251 1.00 72.25 124 VAL A C 1
ATOM 843 O O . VAL A 1 123 ? -56.871 -16.710 28.412 1.00 74.82 124 VAL A O 1
ATOM 847 N N . PRO A 1 124 ? -57.472 -16.056 26.323 1.00 72.41 125 PRO A N 1
ATOM 848 C CA . PRO A 1 124 ? -58.899 -16.131 26.575 1.00 70.53 125 PRO A CA 1
ATOM 849 C C . PRO A 1 124 ? -59.329 -17.579 26.501 1.00 70.48 125 PRO A C 1
ATOM 850 O O . PRO A 1 124 ? -58.914 -18.291 25.587 1.00 70.01 125 PRO A O 1
ATOM 854 N N . PRO A 1 125 ? -60.155 -18.016 27.460 1.00 71.21 126 PRO A N 1
ATOM 855 C CA . PRO A 1 125 ? -60.591 -19.400 27.523 1.00 71.54 126 PRO A CA 1
ATOM 856 C C . PRO A 1 125 ? -61.620 -19.749 26.452 1.00 71.94 126 PRO A C 1
ATOM 857 O O . PRO A 1 125 ? -62.494 -18.941 26.131 1.00 73.01 126 PRO A O 1
ATOM 861 N N . GLU A 1 126 ? -61.487 -20.948 25.905 1.00 71.70 127 GLU A N 1
ATOM 862 C CA . GLU A 1 126 ? -62.506 -21.552 25.077 1.00 74.55 127 GLU A CA 1
ATOM 863 C C . GLU A 1 126 ? -63.677 -21.931 25.985 1.00 71.87 127 GLU A C 1
ATOM 864 O O . GLU A 1 126 ? -63.554 -22.828 26.821 1.00 73.10 127 GLU A O 1
ATOM 870 N N . VAL A 1 127 ? -64.803 -21.243 25.824 1.00 68.46 128 VAL A N 1
ATOM 871 C CA . VAL A 1 127 ? -65.963 -21.432 26.696 1.00 65.84 128 VAL A CA 1
ATOM 872 C C . VAL A 1 127 ? -67.055 -22.252 26.030 1.00 68.63 128 VAL A C 1
ATOM 873 O O . VAL A 1 12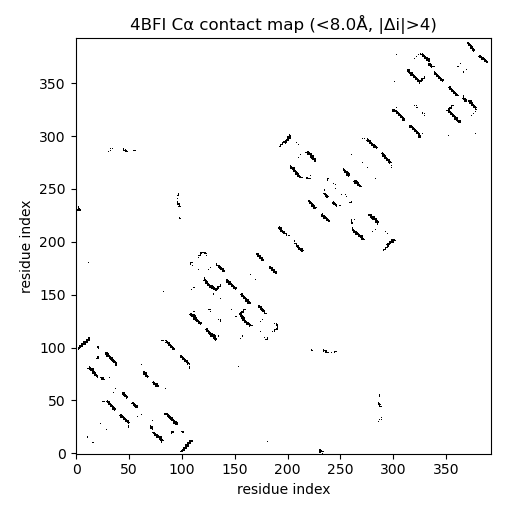7 ? -67.555 -21.872 24.982 1.00 74.74 128 VAL A O 1
ATOM 877 N N . THR A 1 128 ? -67.441 -23.364 26.640 1.00 70.72 129 THR A N 1
ATOM 878 C CA . THR A 1 128 ? -68.585 -24.133 26.151 1.00 71.77 129 THR A CA 1
ATOM 879 C C . THR A 1 128 ? -69.603 -24.264 27.274 1.00 72.55 129 THR A C 1
ATOM 880 O O . THR A 1 128 ? -69.227 -24.325 28.436 1.00 73.77 129 THR A O 1
ATOM 884 N N . TYR A 1 129 ? -70.888 -24.289 26.936 1.00 74.91 130 TYR A N 1
ATOM 885 C CA . TYR A 1 129 ? -71.940 -24.424 27.947 1.00 77.95 130 TYR A CA 1
ATOM 886 C C . TYR A 1 129 ? -73.178 -25.093 27.389 1.00 80.04 130 TYR A C 1
ATOM 887 O O . TYR A 1 129 ? -73.516 -24.903 26.225 1.00 86.00 130 TYR A O 1
ATOM 896 N N . PHE A 1 130 ? -73.860 -25.864 28.227 1.00 82.57 131 PHE A N 1
ATOM 897 C CA . PHE A 1 130 ? -75.010 -26.640 27.773 1.00 84.21 131 PHE A CA 1
ATOM 898 C C . PHE A 1 130 ? -75.799 -27.290 28.906 1.00 84.20 131 PHE A C 1
ATOM 899 O O . PHE A 1 130 ? -75.239 -27.580 29.965 1.00 84.83 131 PHE A O 1
ATOM 907 N N . PRO A 1 131 ? -77.103 -27.534 28.680 1.00 84.14 132 PRO A N 1
ATOM 908 C CA . PRO A 1 131 ? -77.943 -28.161 29.689 1.00 86.07 132 PRO A CA 1
ATOM 909 C C . PRO A 1 131 ? -77.705 -29.655 29.713 1.00 88.12 132 PRO A C 1
ATOM 910 O O . PRO A 1 131 ? -76.982 -30.173 28.855 1.00 86.06 132 PRO A O 1
ATOM 914 N N . GLU A 1 132 ? -78.313 -30.334 30.687 1.00 91.71 133 GLU A N 1
ATOM 915 C CA . GLU A 1 132 ? -78.059 -31.753 30.919 1.00 92.30 133 GLU A CA 1
ATOM 916 C C . GLU A 1 132 ? -79.198 -32.551 31.551 1.00 96.77 133 GLU A C 1
ATOM 917 O O . GLU A 1 132 ? -80.234 -32.003 31.957 1.00 92.69 133 GLU A O 1
ATOM 923 N N . LYS A 1 133 ? -78.962 -33.861 31.621 1.00 101.64 134 LYS A N 1
ATOM 924 C CA . LYS A 1 133 ? -79.874 -34.838 32.211 1.00 107.08 134 LYS A CA 1
ATOM 925 C C . LYS A 1 133 ? -80.233 -34.488 33.654 1.00 109.27 134 LYS A C 1
ATOM 926 O O . LYS A 1 133 ? -79.371 -34.059 34.424 1.00 109.68 134 LYS A O 1
ATOM 932 N N . ASN A 1 134 ? -81.505 -34.683 34.001 1.00 112.39 135 ASN A N 1
ATOM 933 C CA . ASN A 1 134 ? -82.033 -34.437 35.353 1.00 113.26 135 ASN A CA 1
ATOM 934 C C . ASN A 1 134 ? -81.708 -33.027 35.868 1.00 110.57 135 ASN A C 1
ATOM 935 O O . ASN A 1 134 ? -81.013 -32.860 36.877 1.00 110.10 135 ASN A O 1
ATOM 940 N N . ARG A 1 135 ? -82.199 -32.020 35.145 1.00 105.02 136 ARG A N 1
ATOM 941 C CA . ARG A 1 135 ? -82.055 -30.609 35.529 1.00 101.59 136 ARG A CA 1
ATOM 942 C C . ARG A 1 135 ? -80.624 -30.188 35.911 1.00 96.83 136 ARG A C 1
ATOM 943 O O . ARG A 1 135 ? -80.400 -29.503 36.913 1.00 96.00 136 ARG A O 1
ATOM 951 N N . SER A 1 136 ? -79.664 -30.600 35.093 1.00 90.73 137 SER A N 1
ATOM 952 C CA . SER A 1 136 ? -78.276 -30.231 35.295 1.00 84.54 137 SER A CA 1
ATOM 953 C C . SER A 1 136 ? -77.793 -29.339 34.170 1.00 84.63 137 SER A C 1
ATOM 954 O O . SER A 1 136 ? -78.499 -29.140 33.179 1.00 89.27 137 SER A O 1
ATOM 957 N N . ALA A 1 137 ? -76.590 -28.799 34.338 1.00 80.40 138 ALA A N 1
ATOM 958 C CA . ALA A 1 137 ? -75.948 -27.954 33.338 1.00 78.20 138 ALA A CA 1
ATOM 959 C C . ALA A 1 137 ? -74.446 -28.101 33.461 1.00 78.08 138 ALA A C 1
ATOM 960 O O . ALA A 1 137 ? -73.939 -28.483 34.518 1.00 80.84 138 ALA A O 1
ATOM 962 N N . VAL A 1 138 ? -73.734 -27.807 32.379 1.00 76.17 139 VAL A N 1
ATOM 963 C CA . VAL A 1 138 ? -72.275 -27.800 32.407 1.00 73.76 139 VAL A CA 1
ATOM 964 C C . VAL A 1 138 ? -71.762 -26.471 31.874 1.00 74.01 139 VAL A C 1
ATOM 965 O O . VAL A 1 138 ? -72.369 -25.881 30.979 1.00 74.76 139 VAL A O 1
ATOM 969 N N . CYS A 1 139 ? -70.655 -26.003 32.452 1.00 73.01 140 CYS A N 1
ATOM 970 C CA . CYS A 1 139 ? -69.994 -24.784 32.010 1.00 69.75 140 CYS A CA 1
ATOM 971 C C . CYS A 1 139 ? -68.473 -24.882 32.094 1.00 69.38 140 CYS A C 1
ATOM 972 O O . CYS A 1 139 ? -67.921 -25.158 33.159 1.00 71.31 140 CYS A O 1
ATOM 975 N N . GLU A 1 140 ? -67.798 -24.652 30.970 1.00 68.86 141 GLU A N 1
ATOM 976 C CA . GLU A 1 140 ? -66.358 -24.894 30.886 1.00 71.65 141 GLU A CA 1
ATOM 977 C C . GLU A 1 140 ? -65.600 -23.739 30.255 1.00 71.18 141 GLU A C 1
ATOM 978 O O . GLU A 1 140 ? -66.009 -23.212 29.225 1.00 74.28 141 GLU A O 1
ATOM 984 N N . ALA A 1 141 ? -64.490 -23.362 30.884 1.00 68.80 142 ALA A N 1
ATOM 985 C CA . ALA A 1 141 ? -63.574 -22.378 30.338 1.00 67.23 142 ALA A CA 1
ATOM 986 C C . ALA A 1 141 ? -62.242 -23.068 30.116 1.00 69.30 142 ALA A C 1
ATOM 987 O O . ALA A 1 141 ? -61.453 -23.261 31.047 1.00 69.44 142 ALA A O 1
ATOM 989 N N . MET A 1 142 ? -62.006 -23.450 28.870 1.00 72.40 143 MET A N 1
ATOM 990 C CA . MET A 1 142 ? -60.898 -24.322 28.529 1.00 74.61 143 MET A CA 1
ATOM 991 C C . MET A 1 142 ? -59.617 -23.538 28.290 1.00 72.00 143 MET A C 1
ATOM 992 O O . MET A 1 142 ? -59.613 -22.553 27.557 1.00 72.27 143 MET A O 1
ATOM 997 N N . ALA A 1 143 ? -58.543 -23.981 28.935 1.00 72.80 144 ALA A N 1
ATOM 998 C CA . ALA A 1 143 ? -57.184 -23.463 28.713 1.00 74.95 144 ALA A CA 1
ATOM 999 C C . ALA A 1 143 ? -57.073 -21.953 28.510 1.00 74.70 144 ALA A C 1
ATOM 1000 O O . ALA A 1 143 ? -56.574 -21.489 27.479 1.00 77.30 144 ALA A O 1
ATOM 1002 N N . GLY A 1 144 ? -57.548 -21.199 29.494 1.00 73.25 145 GLY A N 1
ATOM 1003 C CA . GLY A 1 144 ? -57.354 -19.755 29.521 1.00 73.51 145 GLY A CA 1
ATOM 1004 C C . GLY A 1 144 ? -56.153 -19.413 30.382 1.00 72.45 145 GLY A C 1
ATOM 1005 O O . GLY A 1 144 ? -55.651 -20.259 31.122 1.00 73.67 145 GLY A O 1
ATOM 1006 N N . LYS A 1 145 ? -55.683 -18.176 30.282 1.00 68.89 146 LYS A N 1
ATOM 1007 C CA . LYS A 1 145 ? -54.583 -17.720 31.113 1.00 68.26 146 LYS A CA 1
ATOM 1008 C C . LYS A 1 145 ? -54.787 -16.267 31.476 1.00 69.97 146 LYS A C 1
ATOM 1009 O O . LYS A 1 145 ? -54.937 -15.426 30.587 1.00 72.46 146 LYS A O 1
ATOM 1015 N N . PRO A 1 146 ? -54.845 -15.973 32.786 1.00 68.80 147 PRO A N 1
ATOM 1016 C CA . PRO A 1 146 ? -54.870 -16.966 33.847 1.00 67.55 147 PRO A CA 1
ATOM 1017 C C . PRO A 1 146 ? -56.205 -17.686 33.866 1.00 68.17 147 PRO A C 1
ATOM 1018 O O . PRO A 1 146 ? -57.080 -17.391 33.052 1.00 70.01 147 PRO A O 1
ATOM 1022 N N . ALA A 1 147 ? -56.366 -18.602 34.813 1.00 67.30 148 ALA A N 1
ATOM 1023 C CA . ALA A 1 147 ? -57.613 -19.326 34.976 1.00 66.14 148 ALA A CA 1
ATOM 1024 C C . ALA A 1 147 ? -58.793 -18.367 35.078 1.00 66.36 148 ALA A C 1
ATOM 1025 O O . ALA A 1 147 ? -58.679 -17.282 35.648 1.00 67.97 148 ALA A O 1
ATOM 1027 N N . ALA A 1 148 ? -59.916 -18.764 34.497 1.00 65.93 149 ALA A N 1
ATOM 1028 C CA . ALA A 1 148 ? -61.145 -18.010 34.630 1.00 66.44 149 ALA A CA 1
ATOM 1029 C C . ALA A 1 148 ? -61.866 -18.489 35.878 1.00 68.35 149 ALA A C 1
ATOM 1030 O O . ALA A 1 148 ? -61.449 -19.460 36.511 1.00 67.10 149 ALA A O 1
ATOM 1032 N N . GLN A 1 149 ? -62.941 -17.803 36.237 1.00 69.53 150 GLN A N 1
ATOM 1033 C CA . GLN A 1 149 ? -63.732 -18.200 37.383 1.00 72.75 150 GLN A CA 1
ATOM 1034 C C . GLN A 1 149 ? -65.168 -18.361 36.961 1.00 72.95 150 GLN A C 1
ATOM 1035 O O . GLN A 1 149 ? -65.732 -17.487 36.297 1.00 75.21 150 GLN A O 1
ATOM 1041 N N . ILE A 1 150 ? -65.758 -19.475 37.371 1.00 70.12 151 ILE A N 1
ATOM 1042 C CA . ILE A 1 150 ? -67.115 -19.811 36.993 1.00 67.77 151 ILE A CA 1
ATOM 1043 C C . ILE A 1 150 ? -68.059 -19.712 38.190 1.00 68.53 151 ILE A C 1
ATOM 1044 O O . ILE A 1 150 ? -67.875 -20.393 39.198 1.00 70.11 151 ILE A O 1
ATOM 1049 N N . SER A 1 151 ? -69.055 -18.841 38.068 1.00 68.20 152 SER A N 1
ATOM 1050 C CA . SER A 1 151 ? -70.093 -18.683 39.073 1.00 66.90 152 SER A CA 1
ATOM 1051 C C . SER A 1 151 ? -71.373 -19.172 38.444 1.00 67.61 152 SER A C 1
ATOM 1052 O O . SER A 1 151 ? -71.420 -19.410 37.240 1.00 67.77 152 SER A O 1
ATOM 1055 N N . TRP A 1 152 ? -72.417 -19.301 39.253 1.00 69.35 153 TRP A N 1
ATOM 1056 C CA . TRP A 1 152 ? -73.753 -19.572 38.734 1.00 70.70 153 TRP A CA 1
ATOM 1057 C C . TRP A 1 152 ? -74.803 -18.688 39.337 1.00 73.28 153 TRP A C 1
ATOM 1058 O O . TRP A 1 152 ? -74.693 -18.267 40.491 1.00 76.46 153 TRP A O 1
ATOM 1069 N N . SER A 1 153 ? -75.842 -18.400 38.561 1.00 74.45 154 SER A N 1
ATOM 1070 C CA . SER A 1 153 ? -77.034 -17.780 39.118 1.00 76.22 154 SER A CA 1
ATOM 1071 C C . SER A 1 153 ? -78.300 -18.524 38.696 1.00 79.23 154 SER A C 1
ATOM 1072 O O . SER A 1 153 ? -78.569 -18.683 37.498 1.00 82.31 154 SER A O 1
ATOM 1075 N N . PRO A 1 154 ? -79.076 -18.996 39.687 1.00 77.94 155 PRO A N 1
ATOM 1076 C CA . PRO A 1 154 ? -78.758 -18.834 41.093 1.00 76.64 155 PRO A CA 1
ATOM 1077 C C . PRO A 1 154 ? -77.953 -20.034 41.594 1.00 78.26 155 PRO A C 1
ATOM 1078 O O . PRO A 1 154 ? -77.660 -20.948 40.818 1.00 77.75 155 PRO A O 1
ATOM 1082 N N . ASP A 1 155 ? -77.602 -20.029 42.875 1.00 80.11 156 ASP A N 1
ATOM 1083 C CA . ASP A 1 155 ? -76.735 -21.066 43.427 1.00 79.90 156 ASP A CA 1
ATOM 1084 C C . ASP A 1 155 ? -77.368 -22.450 43.363 1.00 76.91 156 ASP A C 1
ATOM 1085 O O . ASP A 1 155 ? -78.507 -22.649 43.779 1.00 79.05 156 ASP A O 1
ATOM 1090 N N . GLY A 1 156 ? -76.621 -23.396 42.809 1.00 74.90 157 GLY A N 1
ATOM 1091 C CA . GLY A 1 156 ? -77.057 -24.780 42.732 1.00 72.40 157 GLY A CA 1
ATOM 1092 C C . GLY A 1 156 ? -76.041 -25.714 43.347 1.00 71.61 157 GLY A C 1
ATOM 1093 O O . GLY A 1 156 ? -75.071 -25.280 43.964 1.00 76.65 157 GLY A O 1
ATOM 1094 N N . ASP A 1 157 ? -76.271 -27.006 43.184 1.00 69.43 158 ASP A N 1
ATOM 1095 C CA . ASP A 1 157 ? -75.372 -28.011 43.705 1.00 68.49 158 ASP A CA 1
ATOM 1096 C C . ASP A 1 157 ? -74.265 -28.208 42.683 1.00 68.16 158 ASP A C 1
ATOM 1097 O O . ASP A 1 157 ? -74.432 -28.900 41.680 1.00 68.54 158 ASP A O 1
ATOM 1102 N N . CYS A 1 158 ? -73.133 -27.568 42.933 1.00 69.21 159 CYS A N 1
ATOM 1103 C CA . CYS A 1 158 ? -72.096 -27.483 41.925 1.00 71.34 159 CYS A CA 1
ATOM 1104 C C . CYS A 1 158 ? -70.797 -28.126 42.336 1.00 70.34 159 CYS A C 1
ATOM 1105 O O . CYS A 1 158 ? -70.475 -28.214 43.524 1.00 70.65 159 CYS A O 1
ATOM 1108 N N . VAL A 1 159 ? -70.073 -28.595 41.327 1.00 66.26 160 VAL A N 1
ATOM 1109 C CA . VAL A 1 159 ? -68.741 -29.123 41.504 1.00 63.97 160 VAL A CA 1
ATOM 1110 C C . VAL A 1 159 ? -67.883 -28.481 40.432 1.00 65.47 160 VAL A C 1
ATOM 1111 O O . VAL A 1 159 ? -68.179 -28.595 39.241 1.00 67.80 160 VAL A O 1
ATOM 1115 N N . THR A 1 160 ? -66.824 -27.804 40.865 1.00 64.59 161 THR A N 1
ATOM 1116 C CA . THR A 1 160 ? -65.973 -27.032 39.971 1.00 63.09 161 THR A CA 1
ATOM 1117 C C . THR A 1 160 ? -64.504 -27.402 40.153 1.00 63.07 161 THR A C 1
ATOM 1118 O O . THR A 1 160 ? -64.006 -27.408 41.273 1.00 62.56 161 THR A O 1
ATOM 1122 N N . THR A 1 161 ? -63.819 -27.696 39.048 1.00 65.55 162 THR A N 1
ATOM 1123 C CA . THR A 1 161 ? -62.438 -28.209 39.086 1.00 67.04 162 THR A CA 1
ATOM 1124 C C . THR A 1 161 ? -61.481 -27.483 38.140 1.00 66.82 162 THR A C 1
ATOM 1125 O O . THR A 1 161 ? -61.891 -26.988 37.096 1.00 68.44 162 THR A O 1
ATOM 1129 N N . SER A 1 162 ? -60.204 -27.436 38.515 1.00 67.41 163 SER A N 1
ATOM 1130 C CA . SER A 1 162 ? -59.183 -26.756 37.727 1.00 69.71 163 SER A CA 1
ATOM 1131 C C . SER A 1 162 ? -58.107 -27.730 37.320 1.00 71.90 163 SER A C 1
ATOM 1132 O O . SER A 1 162 ? -57.596 -28.470 38.156 1.00 75.35 163 SER A O 1
ATOM 1135 N N . GLU A 1 163 ? -57.767 -27.732 36.037 1.00 75.58 164 GLU A N 1
ATOM 1136 C CA . GLU A 1 163 ? -56.646 -28.518 35.541 1.00 78.81 164 GLU A CA 1
ATOM 1137 C C . GLU A 1 163 ? -55.636 -27.589 34.894 1.00 79.39 164 GLU A C 1
ATOM 1138 O O . GLU A 1 163 ? -55.996 -26.773 34.042 1.00 78.68 164 GLU A O 1
ATOM 1144 N N . SER A 1 164 ? -54.378 -27.714 35.311 1.00 79.30 165 SER A N 1
ATOM 1145 C CA . SER A 1 164 ? -53.295 -26.894 34.781 1.00 78.25 165 SER A CA 1
ATOM 1146 C C . SER A 1 164 ? -52.629 -27.609 33.630 1.00 78.22 165 SER A C 1
ATOM 1147 O O . SER A 1 164 ? -52.346 -28.800 33.716 1.00 82.76 165 SER A O 1
ATOM 1150 N N . HIS A 1 165 ? -52.376 -26.882 32.552 1.00 76.56 166 HIS A N 1
ATOM 1151 C CA . HIS A 1 165 ? -51.651 -27.446 31.429 1.00 78.67 166 HIS A CA 1
ATOM 1152 C C . HIS A 1 165 ? -50.250 -26.934 31.434 1.00 81.34 166 HIS A C 1
ATOM 1153 O O . HIS A 1 165 ? -49.978 -25.856 31.977 1.00 78.20 166 HIS A O 1
ATOM 1160 N N . SER A 1 166 ? -49.350 -27.712 30.835 1.00 84.24 167 SER A N 1
ATOM 1161 C CA . SER A 1 166 ? -47.918 -27.415 30.837 1.00 85.81 167 SER A CA 1
ATOM 1162 C C . SER A 1 166 ? -47.612 -26.019 30.302 1.00 84.81 167 SER A C 1
ATOM 1163 O O . SER A 1 166 ? -46.727 -25.335 30.813 1.00 87.51 167 SER A O 1
ATOM 1166 N N . ASN A 1 167 ? -48.350 -25.600 29.279 1.00 81.71 168 ASN A N 1
ATOM 1167 C CA . ASN A 1 167 ? -48.174 -24.275 28.699 1.00 78.89 168 ASN A CA 1
ATOM 1168 C C . ASN A 1 167 ? -48.875 -23.208 29.509 1.00 79.71 168 ASN A C 1
ATOM 1169 O O . ASN A 1 167 ? -49.429 -22.272 28.947 1.00 84.12 168 ASN A O 1
ATOM 1174 N N . GLY A 1 168 ? -48.872 -23.365 30.829 1.00 79.55 169 GLY A N 1
ATOM 1175 C CA . GLY A 1 168 ? -49.382 -22.339 31.740 1.00 78.97 169 GLY A CA 1
ATOM 1176 C C . GLY A 1 168 ? -50.839 -21.928 31.595 1.00 75.23 169 GLY A C 1
ATOM 1177 O O . GLY A 1 168 ? -51.274 -20.971 32.227 1.00 73.99 169 GLY A O 1
ATOM 1178 N N . THR A 1 169 ? -51.590 -22.631 30.757 1.00 74.29 170 THR A N 1
ATOM 1179 C CA . THR A 1 169 ? -53.021 -22.396 30.649 1.00 73.82 170 THR A CA 1
ATOM 1180 C C . THR A 1 169 ? -53.728 -23.228 31.704 1.00 74.62 170 THR A C 1
ATOM 1181 O O . THR A 1 169 ? -53.144 -24.171 32.239 1.00 78.79 170 THR A O 1
ATOM 1185 N N . VAL A 1 170 ? -54.968 -22.865 32.023 1.00 73.17 171 VAL A N 1
ATOM 1186 C CA . VAL A 1 170 ? -55.758 -23.598 33.014 1.00 70.05 171 VAL A CA 1
ATOM 1187 C C . VAL A 1 170 ? -57.185 -23.790 32.529 1.00 70.16 171 VAL A C 1
ATOM 1188 O O . VAL A 1 170 ? -57.818 -22.858 32.034 1.00 69.91 171 VAL A O 1
ATOM 1192 N N . THR A 1 171 ? -57.684 -25.010 32.673 1.00 69.64 172 THR A N 1
ATOM 1193 C CA . THR A 1 171 ? -59.061 -25.300 32.329 1.00 72.08 172 THR A CA 1
ATOM 1194 C C . THR A 1 171 ? -59.884 -25.337 33.605 1.00 72.06 172 THR A C 1
ATOM 1195 O O . THR A 1 171 ? -59.478 -25.94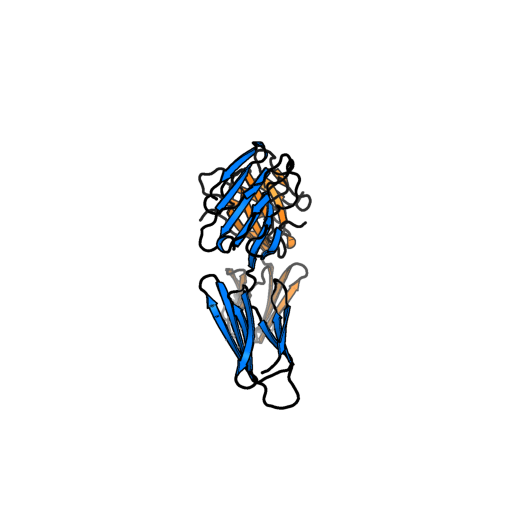6 34.595 1.00 75.55 172 THR A O 1
ATOM 1199 N N . VAL A 1 172 ? -61.028 -24.663 33.580 1.00 67.44 173 VAL A N 1
ATOM 1200 C CA . VAL A 1 172 ? -61.950 -24.690 34.701 1.00 65.10 173 VAL A CA 1
ATOM 1201 C C . VAL A 1 172 ? -63.303 -25.223 34.250 1.00 68.13 173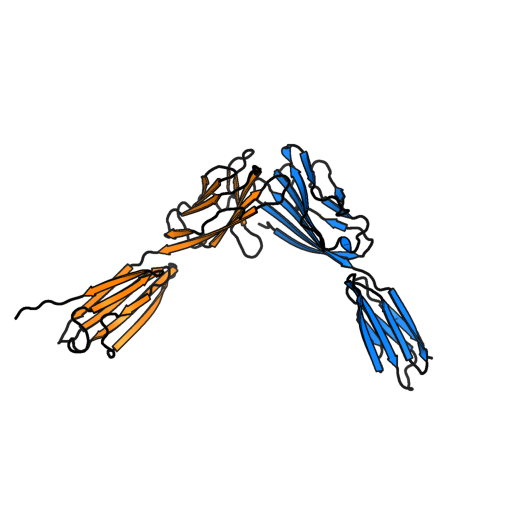 VAL A C 1
ATOM 1202 O O . VAL A 1 172 ? -63.895 -24.712 33.299 1.00 71.13 173 VAL A O 1
ATOM 1206 N N . ARG A 1 173 ? -63.784 -26.247 34.946 1.00 69.18 174 ARG A N 1
ATOM 1207 C CA . ARG A 1 173 ? -65.004 -26.944 34.572 1.00 70.08 174 ARG A CA 1
ATOM 1208 C C . ARG A 1 173 ? -65.961 -26.998 35.746 1.00 69.79 174 ARG A C 1
ATOM 1209 O O . ARG A 1 173 ? -65.570 -27.346 36.857 1.00 71.57 174 ARG A O 1
ATOM 1217 N N . SER A 1 174 ? -67.216 -26.661 35.491 1.00 67.49 175 SER A N 1
ATOM 1218 C CA . SER A 1 174 ? -68.219 -26.635 36.533 1.00 66.70 175 SER A CA 1
ATOM 1219 C C . SER A 1 174 ? -69.474 -27.323 36.042 1.00 68.90 175 SER A C 1
ATOM 1220 O O . SER A 1 174 ? -69.929 -27.057 34.935 1.00 69.97 175 SER A O 1
ATOM 1223 N N . THR A 1 175 ? -70.028 -28.196 36.877 1.00 70.83 176 THR A N 1
ATOM 1224 C CA . THR A 1 175 ? -71.285 -28.893 36.596 1.00 71.55 176 THR A CA 1
ATOM 1225 C C . THR A 1 175 ? -72.246 -28.655 37.764 1.00 72.70 176 THR A C 1
ATOM 1226 O O . THR A 1 175 ? -71.827 -28.719 38.922 1.00 75.98 176 THR A O 1
ATOM 1230 N N . CYS A 1 176 ? -73.516 -28.367 37.475 1.00 73.20 177 CYS A N 1
ATOM 1231 C CA . CYS A 1 176 ? -74.501 -28.099 38.536 1.00 77.29 177 CYS A CA 1
ATOM 1232 C C . CYS A 1 176 ? -75.838 -28.787 38.355 1.00 81.14 177 CYS A C 1
ATOM 1233 O O . CYS A 1 176 ? -76.300 -28.989 37.234 1.00 85.85 177 CYS A O 1
ATOM 1236 N N . HIS A 1 177 ? -76.465 -29.097 39.485 1.00 80.96 178 HIS A N 1
ATOM 1237 C CA . HIS A 1 177 ? -77.823 -29.614 39.539 1.00 82.40 178 HIS A CA 1
ATOM 1238 C C . HIS A 1 177 ? -78.642 -28.641 40.336 1.00 83.08 178 HIS A C 1
ATOM 1239 O O . HIS A 1 177 ? -78.117 -27.957 41.207 1.00 84.07 178 HIS A O 1
ATOM 1246 N N . TRP A 1 178 ? -79.927 -28.539 40.019 1.00 85.81 179 TRP A N 1
ATOM 1247 C CA . TRP A 1 178 ? -80.885 -27.806 40.837 1.00 86.74 179 TRP A CA 1
ATOM 1248 C C . TRP A 1 178 ? -82.054 -28.723 40.981 1.00 92.36 179 TRP A C 1
ATOM 1249 O O . TRP A 1 178 ? -82.589 -29.193 39.976 1.00 96.73 179 TRP A O 1
ATOM 1260 N N . GLU A 1 179 ? -82.468 -29.015 42.211 1.00 97.26 180 GLU A N 1
ATOM 1261 C CA . GLU A 1 179 ? -83.618 -29.902 42.402 1.00 101.98 180 GLU A CA 1
ATOM 1262 C C . GLU A 1 179 ? -84.932 -29.220 41.986 1.00 103.41 180 GLU A C 1
ATOM 1263 O O . GLU A 1 179 ? -84.982 -27.996 41.833 1.00 99.55 180 GLU A O 1
ATOM 1269 N N . GLN A 1 180 ? -85.980 -30.018 41.796 1.00 106.22 181 GLN A N 1
ATOM 1270 C CA . GLN A 1 180 ? -87.219 -29.544 41.173 1.00 114.94 181 GLN A CA 1
ATOM 1271 C C . GLN A 1 180 ? -88.036 -28.553 42.018 1.00 118.18 181 GLN A C 1
ATOM 1272 O O . GLN A 1 180 ? -88.638 -28.931 43.030 1.00 118.13 181 GLN A O 1
ATOM 1278 N N . ASN A 1 181 ? -88.044 -27.288 41.592 1.00 120.62 182 ASN A N 1
ATOM 1279 C CA . ASN A 1 181 ? -88.966 -26.286 42.139 1.00 123.22 182 ASN A CA 1
ATOM 1280 C C . ASN A 1 181 ? -89.389 -25.170 41.195 1.00 123.59 182 ASN A C 1
ATOM 1281 O O . ASN A 1 181 ? -90.197 -25.389 40.301 1.00 129.39 182 ASN A O 1
ATOM 1286 N N . ASN A 1 182 ? -88.866 -23.969 41.385 1.00 122.94 183 ASN A N 1
ATOM 1287 C CA . ASN A 1 182 ? -89.397 -22.845 40.628 1.00 126.89 183 ASN A CA 1
ATOM 1288 C C . ASN A 1 182 ? -88.322 -22.110 39.845 1.00 119.96 183 ASN A C 1
ATOM 1289 O O . ASN A 1 182 ? -88.451 -20.921 39.531 1.00 116.12 183 ASN A O 1
ATOM 1294 N N . VAL A 1 183 ? -87.271 -22.852 39.521 1.00 112.48 184 VAL A N 1
ATOM 1295 C CA . VAL A 1 183 ? -86.147 -22.350 38.750 1.00 106.82 184 VAL A CA 1
ATOM 1296 C C . VAL A 1 183 ? -86.023 -23.202 37.491 1.00 106.79 184 VAL A C 1
ATOM 1297 O O . VAL A 1 183 ? -85.967 -24.434 37.565 1.00 105.22 184 VAL A O 1
ATOM 1301 N N . SER A 1 184 ? -85.996 -22.527 36.343 1.00 105.83 185 SER A N 1
ATOM 1302 C CA . SER A 1 184 ? -85.988 -23.177 35.030 1.00 102.53 185 SER A CA 1
ATOM 1303 C C . SER A 1 184 ? -84.923 -22.591 34.100 1.00 101.01 185 SER A C 1
ATOM 1304 O O . SER A 1 184 ? -84.514 -23.237 33.129 1.00 96.53 185 SER A O 1
ATOM 1307 N N . ASP A 1 185 ? -84.507 -21.357 34.407 1.00 103.41 186 ASP A N 1
ATOM 1308 C CA . ASP A 1 185 ? -83.388 -20.673 33.742 1.00 100.01 186 ASP A CA 1
ATOM 1309 C C . ASP A 1 185 ? -82.228 -20.420 34.697 1.00 94.56 186 ASP A C 1
ATOM 1310 O O . ASP A 1 185 ? -82.421 -19.967 35.828 1.00 92.89 186 ASP A O 1
ATOM 1315 N N . VAL A 1 186 ? -81.021 -20.699 34.223 1.00 88.23 187 VAL A N 1
ATOM 1316 C CA . VAL A 1 186 ? -79.823 -20.490 35.017 1.00 82.85 187 VAL A CA 1
ATOM 1317 C C . VAL A 1 186 ? -78.834 -19.643 34.239 1.00 80.10 187 VAL A C 1
ATOM 1318 O O . VAL A 1 186 ? -78.994 -19.444 33.038 1.00 83.10 187 VAL A O 1
ATOM 1322 N N . SER A 1 187 ? -77.820 -19.137 34.925 1.00 77.67 188 SER A N 1
ATOM 1323 C CA . SER A 1 187 ? -76.762 -18.399 34.253 1.00 76.48 188 SER A CA 1
ATOM 1324 C C . SER A 1 187 ? -75.397 -18.899 34.673 1.00 75.37 188 SER A C 1
ATOM 1325 O O . SER A 1 187 ? -75.107 -19.046 35.860 1.00 74.57 188 SER A O 1
ATOM 1328 N N . CYS A 1 188 ? -74.569 -19.191 33.684 1.00 74.70 189 CYS A N 1
ATOM 1329 C CA . CYS A 1 188 ? -73.178 -19.454 33.943 1.00 71.87 189 CYS A CA 1
ATOM 1330 C C . CYS A 1 188 ? -72.438 -18.129 33.820 1.00 69.95 189 CYS A C 1
ATOM 1331 O O . CYS A 1 188 ? -72.539 -17.440 32.807 1.00 71.64 189 CYS A O 1
ATOM 1334 N N . ILE A 1 189 ? -71.714 -17.754 34.860 1.00 66.63 190 ILE A N 1
ATOM 1335 C CA . ILE A 1 189 ? -70.961 -16.523 34.794 1.00 67.19 190 ILE A CA 1
ATOM 1336 C C . ILE A 1 189 ? -69.488 -16.854 34.737 1.00 68.35 190 ILE A C 1
ATOM 1337 O O . ILE A 1 189 ? -68.953 -17.505 35.633 1.00 69.92 190 ILE A O 1
ATOM 1342 N N . VAL A 1 190 ? -68.851 -16.397 33.665 1.00 67.33 191 VAL A N 1
ATOM 1343 C CA . VAL A 1 190 ? -67.440 -16.649 33.412 1.00 66.06 191 VAL A CA 1
ATOM 1344 C C . VAL A 1 190 ? -66.655 -15.347 33.500 1.00 68.31 191 VAL A C 1
ATOM 1345 O O . VAL A 1 190 ? -66.795 -14.468 32.648 1.00 73.65 191 VAL A O 1
ATOM 1349 N N . SER A 1 191 ? -65.833 -15.228 34.535 1.00 66.88 192 SER A N 1
ATOM 1350 C CA . SER A 1 191 ? -65.039 -14.032 34.724 1.00 67.36 192 SER A CA 1
ATOM 1351 C C . SER A 1 191 ? -63.629 -14.265 34.259 1.00 67.39 192 SER A C 1
ATOM 1352 O O . SER A 1 191 ? -63.022 -15.275 34.608 1.00 69.94 192 SER A O 1
ATOM 1355 N N . HIS A 1 192 ? -63.117 -13.334 33.462 1.00 66.20 193 HIS A N 1
ATOM 1356 C CA . HIS A 1 192 ? -61.746 -13.406 32.982 1.00 67.07 193 HIS A CA 1
ATOM 1357 C C . HIS A 1 192 ? -61.257 -12.066 32.570 1.00 69.37 193 HIS A C 1
ATOM 1358 O O . HIS A 1 192 ? -62.050 -11.237 32.127 1.00 73.96 193 HIS A O 1
ATOM 1365 N N . LEU A 1 193 ? -59.948 -11.839 32.688 1.00 68.62 194 LEU A N 1
ATOM 1366 C CA . LEU A 1 193 ? -59.369 -10.538 32.341 1.00 69.17 194 LEU A CA 1
ATOM 1367 C C . LEU A 1 193 ? -59.653 -10.129 30.910 1.00 72.16 194 LEU A C 1
ATOM 1368 O O . LEU A 1 193 ? -59.899 -8.957 30.647 1.00 76.96 194 LEU A O 1
ATOM 1373 N N . THR A 1 194 ? -59.623 -11.094 29.993 1.00 73.21 195 THR A N 1
ATOM 1374 C CA . THR A 1 194 ? -59.913 -10.836 28.581 1.00 73.90 195 THR A CA 1
ATOM 1375 C C . THR A 1 194 ? -61.383 -10.468 28.355 1.00 77.62 195 THR A C 1
ATOM 1376 O O . THR A 1 194 ? -61.808 -10.250 27.217 1.00 81.65 195 THR A O 1
ATOM 1380 N N . GLY A 1 195 ? -62.149 -10.404 29.442 1.00 78.50 196 GLY A N 1
ATOM 1381 C CA . GLY A 1 195 ? -63.545 -9.992 29.395 1.00 79.95 196 GLY A CA 1
ATOM 1382 C C . GLY A 1 195 ? -64.407 -11.026 30.073 1.00 80.53 196 GLY A C 1
ATOM 1383 O O . GLY A 1 195 ? -64.215 -12.225 29.866 1.00 79.96 196 GLY A O 1
ATOM 1384 N N . ASN A 1 196 ? -65.334 -10.562 30.907 1.00 83.33 197 ASN A N 1
ATOM 1385 C CA . ASN A 1 196 ? -66.324 -11.438 31.525 1.00 82.21 197 ASN A CA 1
ATOM 1386 C C . ASN A 1 196 ? -67.450 -11.710 30.565 1.00 79.92 197 ASN A C 1
ATOM 1387 O O . ASN A 1 196 ? -67.656 -10.959 29.618 1.00 84.16 197 ASN A O 1
ATOM 1392 N N . GLN A 1 197 ? -68.186 -12.782 30.810 1.00 76.53 198 GLN A N 1
ATOM 1393 C CA . GLN A 1 197 ? -69.444 -12.982 30.119 1.00 77.73 198 GLN A CA 1
ATOM 1394 C C . GLN A 1 197 ? -70.433 -13.730 30.986 1.00 78.92 198 GLN A C 1
ATOM 1395 O O . GLN A 1 197 ? -70.059 -14.410 31.939 1.00 79.33 198 GLN A O 1
ATOM 1401 N N . SER A 1 198 ? -71.706 -13.568 30.662 1.00 81.51 199 SER A N 1
ATOM 1402 C CA . SER A 1 198 ? -72.750 -14.330 31.308 1.00 81.27 199 SER A CA 1
ATOM 1403 C C . SER A 1 198 ? -73.516 -15.115 30.251 1.00 80.17 199 SER A C 1
ATOM 1404 O O . SER A 1 198 ? -74.046 -14.556 29.294 1.00 83.19 199 SER A O 1
ATOM 1407 N N . LEU A 1 199 ? -73.546 -16.424 30.416 1.00 78.10 200 LEU A N 1
ATOM 1408 C CA . LEU A 1 199 ? -74.220 -17.272 29.467 1.00 78.93 200 LEU A CA 1
ATOM 1409 C C . LEU A 1 199 ? -75.473 -17.815 30.102 1.00 83.59 200 LEU A C 1
ATOM 1410 O O . LEU A 1 199 ? -75.471 -18.218 31.263 1.00 86.26 200 LEU A O 1
ATOM 1415 N N . SER A 1 200 ? -76.549 -17.802 29.330 1.00 86.82 201 SER A N 1
ATOM 1416 C CA . SER A 1 200 ? -77.839 -18.264 29.795 1.00 84.39 201 SER A CA 1
ATOM 1417 C C . SER A 1 200 ? -78.046 -19.713 29.372 1.00 82.87 201 SER A C 1
ATOM 1418 O O . SER A 1 200 ? -77.548 -20.137 28.329 1.00 83.24 201 SER A O 1
ATOM 1421 N N . ILE A 1 201 ? -78.759 -20.472 30.197 1.00 82.51 202 ILE A N 1
ATOM 1422 C CA . ILE A 1 201 ? -79.099 -21.861 29.892 1.00 86.30 202 ILE A CA 1
ATOM 1423 C C . ILE A 1 201 ? -80.544 -22.118 30.291 1.00 92.38 202 ILE A C 1
ATOM 1424 O O . ILE A 1 201 ? -81.006 -21.610 31.314 1.00 93.14 202 ILE A O 1
ATOM 1429 N N . GLU A 1 202 ? -81.250 -22.910 29.485 1.00 98.70 203 GLU A N 1
ATOM 1430 C CA . GLU A 1 202 ? -82.615 -23.320 29.805 1.00 101.83 203 GLU A CA 1
ATOM 1431 C C . GLU A 1 202 ? -82.664 -24.794 30.228 1.00 100.65 203 GLU A C 1
ATOM 1432 O O . GLU A 1 202 ? -82.381 -25.691 29.425 1.00 100.96 203 GLU A O 1
ATOM 1438 N N . LEU A 1 203 ? -83.030 -25.030 31.489 1.00 98.89 204 LEU A N 1
ATOM 1439 C CA . LEU A 1 203 ? -82.980 -26.370 32.094 1.00 103.20 204 LEU A CA 1
ATOM 1440 C C . LEU A 1 203 ? -83.916 -27.382 31.436 1.00 107.78 204 LEU A C 1
ATOM 1441 O O . LEU A 1 203 ? -85.052 -27.049 31.101 1.00 111.99 204 LEU A O 1
ATOM 1446 N N . GLY A 1 204 ? -83.433 -28.616 31.271 1.00 110.81 205 GLY A N 1
ATOM 1447 C CA . GLY A 1 204 ? -84.213 -29.712 30.671 1.00 110.24 205 GLY A CA 1
ATOM 1448 C C . GLY A 1 204 ? -85.583 -29.957 31.291 1.00 106.42 205 GLY A C 1
ATOM 1449 O O . GLY A 1 204 ? -85.738 -30.775 32.201 1.00 102.34 205 GLY A O 1
ATOM 1450 N N . VAL B 2 2 ? -16.056 -12.439 39.882 1.00 125.05 2 VAL B N 1
ATOM 1451 C CA . VAL B 2 2 ? -16.639 -11.095 40.191 1.00 130.22 2 VAL B CA 1
ATOM 1452 C C . VAL B 2 2 ? -16.232 -10.046 39.132 1.00 130.50 2 VAL B C 1
ATOM 1453 O O . VAL B 2 2 ? -15.105 -10.062 38.619 1.00 130.62 2 VAL B O 1
ATOM 1457 N N . GLU B 2 3 ? -17.161 -9.147 38.808 1.00 124.18 3 GLU B N 1
ATOM 1458 C CA . GLU B 2 3 ? -16.970 -8.176 37.732 1.00 115.16 3 GLU B CA 1
ATOM 1459 C C . GLU B 2 3 ? -16.376 -6.846 38.195 1.00 107.08 3 GLU B C 1
ATOM 1460 O O . GLU B 2 3 ? -15.392 -6.360 37.622 1.00 100.89 3 GLU B O 1
ATOM 1466 N N . VAL B 2 4 ? -16.986 -6.269 39.229 1.00 99.81 4 VAL B N 1
ATOM 1467 C CA . VAL B 2 4 ? -16.580 -4.974 39.770 1.00 96.45 4 VAL B CA 1
ATOM 1468 C C . VAL B 2 4 ? -16.008 -5.143 41.173 1.00 93.62 4 VAL B C 1
ATOM 1469 O O . VAL B 2 4 ? -16.612 -5.797 42.022 1.00 95.04 4 VAL B O 1
ATOM 1473 N N . VAL B 2 5 ? -14.842 -4.558 41.418 1.00 90.68 5 VAL B N 1
ATOM 1474 C CA . VAL B 2 5 ? -14.227 -4.664 42.733 1.00 89.84 5 VAL B CA 1
ATOM 1475 C C . VAL B 2 5 ? -14.469 -3.397 43.521 1.00 88.20 5 VAL B C 1
ATOM 1476 O O . VAL B 2 5 ? -14.057 -2.311 43.119 1.00 85.63 5 VAL B O 1
ATOM 1480 N N . THR B 2 6 ? -15.142 -3.544 44.652 1.00 89.42 6 THR B N 1
ATOM 1481 C CA . THR B 2 6 ? -15.467 -2.394 45.477 1.00 91.45 6 THR B CA 1
ATOM 1482 C C . THR B 2 6 ? -15.411 -2.727 46.965 1.00 93.64 6 THR B C 1
ATOM 1483 O O . THR B 2 6 ? -15.747 -3.837 47.379 1.00 97.00 6 THR B O 1
ATOM 1487 N N . GLN B 2 7 ? -14.971 -1.763 47.760 1.00 93.55 7 GLN B N 1
ATOM 1488 C CA . GLN B 2 7 ? -14.909 -1.942 49.197 1.00 96.69 7 GLN B CA 1
ATOM 1489 C C . GLN B 2 7 ? -15.806 -0.909 49.871 1.00 95.43 7 GLN B C 1
ATOM 1490 O O . GLN B 2 7 ? -15.745 0.271 49.533 1.00 97.41 7 GLN B O 1
ATOM 1496 N N . ASP B 2 8 ? -16.642 -1.349 50.812 1.00 94.80 8 ASP B N 1
ATOM 1497 C CA . ASP B 2 8 ? -17.386 -0.418 51.670 1.00 94.94 8 ASP B CA 1
ATOM 1498 C C . ASP B 2 8 ? -16.400 0.408 52.475 1.00 94.02 8 ASP B C 1
ATOM 1499 O O . ASP B 2 8 ? -15.308 -0.060 52.794 1.00 93.40 8 ASP B O 1
ATOM 1504 N N . GLU B 2 9 ? -16.764 1.642 52.794 1.00 95.50 9 GLU B N 1
ATOM 1505 C CA . GLU B 2 9 ? -15.827 2.509 53.498 1.00 99.16 9 GLU B CA 1
ATOM 1506 C C . GLU B 2 9 ? -16.439 3.090 54.762 1.00 102.68 9 GLU B C 1
ATOM 1507 O O . GLU B 2 9 ? -17.533 3.661 54.734 1.00 99.51 9 GLU B O 1
ATOM 1513 N N . ARG B 2 10 ? -15.725 2.912 55.872 1.00 106.46 10 ARG B N 1
ATOM 1514 C CA . ARG B 2 10 ? -16.123 3.462 57.159 1.00 104.38 10 ARG B CA 1
ATOM 1515 C C . ARG B 2 10 ? -15.136 4.545 57.554 1.00 100.53 10 ARG B C 1
ATOM 1516 O O . ARG B 2 10 ? -14.040 4.260 58.031 1.00 106.23 10 ARG B O 1
ATOM 1524 N N . LYS B 2 11 ? -15.517 5.793 57.334 1.00 95.37 11 LYS B N 1
ATOM 1525 C CA . LYS B 2 11 ? -14.606 6.891 57.595 1.00 95.79 11 LYS B CA 1
ATOM 1526 C C . LYS B 2 11 ? -15.238 7.947 58.495 1.00 94.59 11 LYS B C 1
ATOM 1527 O O . LYS B 2 11 ? -16.435 7.889 58.778 1.00 91.50 11 LYS B O 1
ATOM 1533 N N . ALA B 2 12 ? -14.415 8.896 58.942 1.00 93.50 12 ALA B N 1
ATOM 1534 C CA . ALA B 2 12 ? -14.769 9.862 59.982 1.00 90.56 12 ALA B CA 1
ATOM 1535 C C . ALA B 2 12 ? -15.741 10.938 59.502 1.00 90.68 12 ALA B C 1
ATOM 1536 O O . ALA B 2 12 ? -15.624 11.420 58.372 1.00 94.55 12 ALA B O 1
ATOM 1538 N N . LEU B 2 13 ? -16.684 11.324 60.365 1.00 88.25 13 LEU B N 1
ATOM 1539 C CA . LEU B 2 13 ? -17.642 12.389 60.037 1.00 86.61 13 LEU B CA 1
ATOM 1540 C C . LEU B 2 13 ? -16.969 13.759 59.844 1.00 86.23 13 LEU B C 1
ATOM 1541 O O . LEU B 2 13 ? -15.885 14.005 60.364 1.00 87.40 13 LEU B O 1
ATOM 1546 N N . HIS B 2 14 ? -17.624 14.628 59.074 1.00 85.46 14 HIS B N 1
ATOM 1547 C CA . HIS B 2 14 ? -17.120 15.958 58.718 1.00 88.17 14 HIS B CA 1
ATOM 1548 C C . HIS B 2 14 ? -15.702 15.998 58.197 1.00 91.18 14 HIS B C 1
ATOM 1549 O O . HIS B 2 14 ? -14.989 16.989 58.382 1.00 93.74 14 HIS B O 1
ATOM 1556 N N . THR B 2 15 ? -15.300 14.921 57.521 1.00 93.88 15 THR B N 1
ATOM 1557 C CA . THR B 2 15 ? -14.007 14.845 56.826 1.00 94.14 15 THR B CA 1
ATOM 1558 C C . THR B 2 15 ? -14.111 14.164 55.455 1.00 94.18 15 THR B C 1
ATOM 1559 O O . THR B 2 15 ? -15.181 13.686 55.058 1.00 92.55 15 THR B O 1
ATOM 1563 N N . THR B 2 16 ? -12.980 14.124 54.751 1.00 93.29 16 THR B N 1
ATOM 1564 C CA . THR B 2 16 ? -12.880 13.543 53.414 1.00 91.86 16 THR B CA 1
ATOM 1565 C C . THR B 2 16 ? -13.153 12.048 53.407 1.00 92.73 16 THR B C 1
ATOM 1566 O O . THR B 2 16 ? -12.640 11.307 54.246 1.00 97.13 16 THR B O 1
ATOM 1570 N N . ALA B 2 17 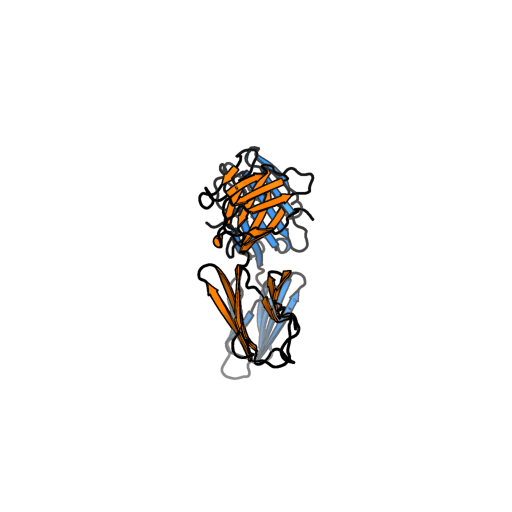? -13.976 11.617 52.459 1.00 92.72 17 ALA B N 1
ATOM 1571 C CA . ALA B 2 17 ? -14.233 10.198 52.253 1.00 93.56 17 ALA B CA 1
ATOM 1572 C C . ALA B 2 17 ? -14.334 9.883 50.768 1.00 93.54 17 ALA B C 1
ATOM 1573 O O . ALA B 2 17 ? -14.976 10.617 50.010 1.00 91.03 17 ALA B O 1
ATOM 1575 N N . SER B 2 18 ? -13.694 8.787 50.367 1.00 93.61 18 SER B N 1
ATOM 1576 C CA . SER B 2 18 ? -13.601 8.409 48.962 1.00 90.24 18 SER B CA 1
ATOM 1577 C C . SER B 2 18 ? -14.083 6.992 48.713 1.00 89.01 18 SER B C 1
ATOM 1578 O O . SER B 2 18 ? -13.740 6.069 49.454 1.00 91.55 18 SER B O 1
ATOM 1581 N N . LEU B 2 19 ? -14.881 6.835 47.661 1.00 87.44 19 LEU B N 1
ATOM 1582 C CA . LEU B 2 19 ? -15.318 5.522 47.196 1.00 85.00 19 LEU B CA 1
ATOM 1583 C C . LEU B 2 19 ? -14.698 5.226 45.835 1.00 81.78 19 LEU B C 1
ATOM 1584 O O . LEU B 2 19 ? -14.516 6.129 45.011 1.00 77.72 19 LEU B O 1
ATOM 1589 N N . ARG B 2 20 ? -14.376 3.956 45.616 1.00 78.67 20 ARG B N 1
ATOM 1590 C CA . ARG B 2 20 ? -13.695 3.529 44.404 1.00 80.12 20 ARG B CA 1
ATOM 1591 C C . ARG B 2 20 ? -14.272 2.226 43.868 1.00 83.57 20 ARG B C 1
ATOM 1592 O O . ARG B 2 20 ? -14.663 1.333 44.628 1.00 87.80 20 ARG B O 1
ATOM 1600 N N . CYS B 2 21 ? -14.330 2.139 42.545 1.00 84.08 21 CYS B N 1
ATOM 1601 C CA . CYS B 2 21 ? -14.679 0.908 41.871 1.00 82.99 21 CYS B CA 1
ATOM 1602 C C . CYS B 2 21 ? -13.620 0.577 40.844 1.00 84.48 21 CYS B C 1
ATOM 1603 O O . CYS B 2 21 ? -13.163 1.451 40.099 1.00 84.66 21 CYS B O 1
ATOM 1606 N N . SER B 2 22 ? -13.228 -0.691 40.826 1.00 86.43 22 SER B N 1
ATOM 1607 C CA . SER B 2 22 ? -12.328 -1.203 39.816 1.00 86.33 22 SER B CA 1
ATOM 1608 C C . SER B 2 22 ? -13.059 -2.246 38.988 1.00 87.80 22 SER B C 1
ATOM 1609 O O . SER B 2 22 ? -13.452 -3.305 39.492 1.00 86.81 22 SER B O 1
ATOM 1612 N N . LEU B 2 23 ? -13.266 -1.919 37.719 1.00 88.85 23 LEU B N 1
ATOM 1613 C CA . LEU B 2 23 ? -13.900 -2.838 36.797 1.00 90.62 23 LEU B CA 1
ATOM 1614 C C . LEU B 2 23 ? -12.852 -3.758 36.198 1.00 93.63 23 LEU B C 1
ATOM 1615 O O . LEU B 2 23 ? -11.869 -3.304 35.601 1.00 88.89 23 LEU B O 1
ATOM 1620 N N . LYS B 2 24 ? -13.077 -5.054 36.372 1.00 99.42 24 LYS B N 1
ATOM 1621 C CA . LYS B 2 24 ? -12.151 -6.065 35.896 1.00 102.06 24 LYS B CA 1
ATOM 1622 C C . LYS B 2 24 ? -12.762 -6.745 34.687 1.00 103.41 24 LYS B C 1
ATOM 1623 O O . LYS B 2 24 ? -13.616 -7.626 34.817 1.00 106.07 24 LYS B O 1
ATOM 1629 N N . THR B 2 25 ? -12.352 -6.287 33.510 1.00 101.80 25 THR B N 1
ATOM 1630 C CA . THR B 2 25 ? -12.742 -6.902 32.243 1.00 101.52 25 THR B CA 1
ATOM 1631 C C . THR B 2 25 ? -12.046 -6.242 31.058 1.00 103.60 25 THR B C 1
ATOM 1632 O O . THR B 2 25 ? -11.537 -5.116 31.162 1.00 100.23 25 THR B O 1
ATOM 1636 N N . SER B 2 26 ? -12.036 -6.966 29.941 1.00 105.79 26 SER B N 1
ATOM 1637 C CA . SER B 2 26 ? -11.401 -6.529 28.704 1.00 109.74 26 SER B CA 1
ATOM 1638 C C . SER B 2 26 ? -12.125 -5.339 28.073 1.00 109.96 26 SER B C 1
ATOM 1639 O O . SER B 2 26 ? -11.515 -4.304 27.799 1.00 109.70 26 SER B O 1
ATOM 1642 N N . GLN B 2 27 ? -13.428 -5.501 27.858 1.00 107.95 27 GLN B N 1
ATOM 1643 C CA . GLN B 2 27 ? -14.259 -4.512 27.177 1.00 105.75 27 GLN B CA 1
ATOM 1644 C C . GLN B 2 27 ? -14.215 -3.108 27.810 1.00 100.77 27 GLN B C 1
ATOM 1645 O O . GLN B 2 27 ? -14.619 -2.930 28.962 1.00 100.57 27 GLN B O 1
ATOM 1651 N N . GLU B 2 28 ? -13.716 -2.124 27.056 1.00 93.79 28 GLU B N 1
ATOM 1652 C CA . GLU B 2 28 ? -13.718 -0.724 27.501 1.00 87.27 28 GLU B CA 1
ATOM 1653 C C . GLU B 2 28 ? -15.142 -0.176 27.534 1.00 84.06 28 GLU B C 1
ATOM 1654 O O . GLU B 2 28 ? -15.845 -0.215 26.524 1.00 89.00 28 GLU B O 1
ATOM 1660 N N . PRO B 2 29 ? -15.572 0.339 28.696 1.00 78.15 29 PRO B N 1
ATOM 1661 C CA . PRO B 2 29 ? -16.888 0.953 28.838 1.00 76.28 29 PRO B CA 1
ATOM 1662 C C . PRO B 2 29 ? -16.970 2.258 28.056 1.00 75.08 29 PRO B C 1
ATOM 1663 O O . PRO B 2 29 ? -15.970 2.681 27.477 1.00 77.38 29 PRO B O 1
ATOM 1667 N N . LEU B 2 30 ? -18.145 2.885 28.044 1.00 72.56 30 LEU B N 1
ATOM 1668 C CA . LEU B 2 30 ? -18.307 4.193 27.414 1.00 69.59 30 LEU B CA 1
ATOM 1669 C C . LEU B 2 30 ? -18.464 5.269 28.434 1.00 67.29 30 LEU B C 1
ATOM 1670 O O . LEU B 2 30 ? -17.884 6.347 28.309 1.00 69.90 30 LEU B O 1
ATOM 1675 N N . ILE B 2 31 ? -19.278 4.979 29.436 1.00 64.62 31 ILE B N 1
ATOM 1676 C CA . ILE B 2 31 ? -19.618 5.981 30.413 1.00 64.31 31 ILE B CA 1
ATOM 1677 C C . ILE B 2 31 ? -19.858 5.342 31.765 1.00 64.27 31 ILE B C 1
ATOM 1678 O O . ILE B 2 31 ? -20.428 4.245 31.859 1.00 64.50 31 ILE B O 1
ATOM 1683 N N . VAL B 2 32 ? -19.383 6.034 32.796 1.00 64.79 32 VAL B N 1
ATOM 1684 C CA . VAL B 2 32 ? -19.507 5.593 34.181 1.00 67.61 32 VAL B CA 1
ATOM 1685 C C . VAL B 2 32 ? -20.480 6.504 34.927 1.00 69.11 32 VAL B C 1
ATOM 1686 O O . VAL B 2 32 ? -20.376 7.734 34.851 1.00 69.00 32 VAL B O 1
ATOM 1690 N N . THR B 2 33 ? -21.423 5.890 35.640 1.00 67.74 33 THR B N 1
ATOM 1691 C CA . THR B 2 33 ? -22.400 6.632 36.419 1.00 68.72 33 THR B CA 1
ATOM 1692 C C . THR B 2 33 ? -22.317 6.252 37.886 1.00 70.47 33 THR B C 1
ATOM 1693 O O . THR B 2 33 ? -22.166 5.076 38.226 1.00 68.88 33 THR B O 1
ATOM 1697 N N . TRP B 2 34 ? -22.407 7.267 38.742 1.00 72.03 34 TRP B N 1
ATOM 169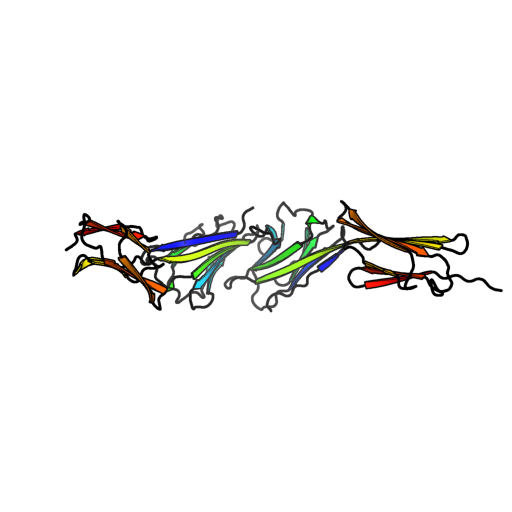8 C CA . TRP B 2 34 ? -22.513 7.077 40.178 1.00 70.90 34 TRP B CA 1
ATOM 1699 C C . TRP B 2 34 ? -23.881 7.470 40.615 1.00 69.55 34 TRP B C 1
ATOM 1700 O O . TRP B 2 34 ? -24.356 8.554 40.276 1.00 67.28 34 TRP B O 1
ATOM 1711 N N . GLN B 2 35 ? -24.519 6.581 41.372 1.00 70.87 35 GLN B N 1
ATOM 1712 C CA . GLN B 2 35 ? -25.870 6.786 41.879 1.00 72.31 35 GLN B CA 1
ATOM 1713 C C . GLN B 2 35 ? -25.963 6.512 43.378 1.00 75.24 35 GLN B C 1
ATOM 1714 O O . GLN B 2 35 ? -25.284 5.625 43.894 1.00 76.91 35 GLN B O 1
ATOM 1720 N N . LYS B 2 36 ? -26.826 7.260 44.062 1.00 78.65 36 LYS B N 1
ATOM 1721 C CA . LYS B 2 36 ? -27.114 7.014 45.469 1.00 83.57 36 LYS B CA 1
ATOM 1722 C C . LYS B 2 36 ? -28.349 6.141 45.560 1.00 84.21 36 LYS B C 1
ATOM 1723 O O . LYS B 2 36 ? -29.455 6.568 45.208 1.00 83.59 36 LYS B O 1
ATOM 1729 N N . LYS B 2 37 ? -28.130 4.912 46.021 1.00 87.65 37 LYS B N 1
ATOM 1730 C CA . LYS B 2 37 ? -29.177 3.916 46.222 1.00 91.37 37 LYS B CA 1
ATOM 1731 C C . LYS B 2 37 ? -30.253 4.489 47.149 1.00 93.04 37 LYS B C 1
ATOM 1732 O O . LYS B 2 37 ? -29.970 4.873 48.282 1.00 95.98 37 LYS B O 1
ATOM 1738 N N . LYS B 2 38 ? -31.475 4.584 46.646 1.00 94.11 38 LYS B N 1
ATOM 1739 C CA . LYS B 2 38 ? -32.596 5.056 47.440 1.00 96.63 38 LYS B CA 1
ATOM 1740 C C . LYS B 2 38 ? -33.730 4.060 47.299 1.00 102.19 38 LYS B C 1
ATOM 1741 O O . LYS B 2 38 ? -33.775 3.313 46.320 1.00 107.88 38 LYS B O 1
ATOM 1747 N N . ALA B 2 39 ? -34.646 4.054 48.267 1.00 104.90 39 ALA B N 1
ATOM 1748 C CA . ALA B 2 39 ? -35.991 3.522 48.031 1.00 106.33 39 ALA B CA 1
ATOM 1749 C C . ALA B 2 39 ? -36.701 4.518 47.105 1.00 108.72 39 ALA B C 1
ATOM 1750 O O . ALA B 2 39 ? -36.434 5.730 47.174 1.00 103.98 39 ALA B O 1
ATOM 1752 N N . VAL B 2 40 ? -37.628 4.002 46.287 1.00 109.16 40 VAL B N 1
ATOM 1753 C CA . VAL B 2 40 ? -37.997 4.558 44.955 1.00 105.76 40 VAL B CA 1
ATOM 1754 C C . VAL B 2 40 ? -36.835 4.271 43.970 1.00 103.14 40 VAL B C 1
ATOM 1755 O O . VAL B 2 40 ? -36.188 3.222 44.067 1.00 98.97 40 VAL B O 1
ATOM 1759 N N . SER B 2 41 ? -36.572 5.184 43.036 1.00 100.72 41 SER B N 1
ATOM 1760 C CA . SER B 2 41 ? -35.437 5.056 42.120 1.00 95.71 41 SER B CA 1
ATOM 1761 C C . SER B 2 41 ? -34.113 5.537 42.739 1.00 91.63 41 SER B C 1
ATOM 1762 O O . SER B 2 41 ? -34.119 6.410 43.609 1.00 96.61 41 SER B O 1
ATOM 1765 N N . PRO B 2 42 ? -32.976 4.954 42.305 1.00 85.63 42 PRO B N 1
ATOM 1766 C CA . PRO B 2 42 ? -31.653 5.504 42.618 1.00 81.58 42 PRO B CA 1
ATOM 1767 C C . PRO B 2 42 ? -31.506 6.935 42.112 1.00 77.73 42 PRO B C 1
ATOM 1768 O O . PRO B 2 42 ? -32.194 7.326 41.172 1.00 78.77 42 PRO B O 1
ATOM 1772 N N . GLU B 2 43 ? -30.615 7.704 42.728 1.00 76.19 43 GLU B N 1
ATOM 1773 C CA . GLU B 2 43 ? -30.437 9.106 42.366 1.00 76.95 43 GLU B CA 1
ATOM 1774 C C . GLU B 2 43 ? -29.157 9.292 41.561 1.00 74.16 43 GLU B C 1
ATOM 1775 O O . GLU B 2 43 ? -28.112 8.790 41.947 1.00 75.15 43 GLU B O 1
ATOM 1781 N N . ASN B 2 44 ? -29.231 10.011 40.447 1.00 71.62 44 ASN B N 1
ATOM 1782 C CA . ASN B 2 44 ? -28.044 10.226 39.617 1.00 69.75 44 ASN B CA 1
ATOM 1783 C C . ASN B 2 44 ? -27.121 11.289 40.194 1.00 69.68 44 ASN B C 1
ATOM 1784 O O . ASN B 2 44 ? -27.547 12.411 40.440 1.00 72.33 44 ASN B O 1
ATOM 1789 N N . MET B 2 45 ? -25.853 10.945 40.397 1.00 69.72 45 MET B N 1
ATOM 1790 C CA . MET B 2 45 ? -24.903 11.880 41.009 1.00 69.53 45 MET B CA 1
ATOM 1791 C C . MET B 2 45 ? -23.930 12.504 40.020 1.00 68.59 45 MET B C 1
ATOM 1792 O O . MET B 2 45 ? -23.822 13.726 39.927 1.00 69.34 45 MET B O 1
ATOM 1797 N N . VAL B 2 46 ? -23.211 11.665 39.288 1.00 67.82 46 VAL B N 1
ATOM 1798 C CA . VAL B 2 46 ? -22.249 12.160 38.319 1.00 66.91 46 VAL B CA 1
ATOM 1799 C C . VAL B 2 46 ? -21.936 11.093 37.276 1.00 67.65 46 VAL B C 1
ATOM 1800 O O . VAL B 2 46 ? -22.062 9.891 37.543 1.00 69.61 46 VAL B O 1
ATOM 1804 N N . THR B 2 47 ? -21.549 11.539 36.084 1.00 65.58 47 THR B N 1
ATOM 1805 C CA . THR B 2 47 ? -20.997 10.640 35.076 1.00 65.51 47 THR B CA 1
ATOM 1806 C C . THR B 2 47 ? -19.610 11.080 34.607 1.00 66.70 47 THR B C 1
ATOM 1807 O O . THR B 2 47 ? -19.290 12.277 34.590 1.00 66.74 47 THR B O 1
ATOM 1811 N N . TYR B 2 48 ? -18.783 10.103 34.248 1.00 66.51 48 TYR B N 1
ATOM 1812 C CA . TYR B 2 48 ? -17.558 10.389 33.516 1.00 68.04 48 TYR B CA 1
ATOM 1813 C C . TYR B 2 48 ? -17.542 9.643 32.188 1.00 70.21 48 TYR B C 1
ATOM 1814 O O . TYR B 2 48 ? -17.740 8.427 32.140 1.00 72.21 48 TYR B O 1
ATOM 1823 N N . SER B 2 49 ? -17.301 10.383 31.115 1.00 68.89 49 SER B N 1
ATOM 1824 C CA . SER B 2 49 ? -17.192 9.800 29.796 1.00 68.37 49 SER B CA 1
ATOM 1825 C C . SER B 2 49 ? -16.059 10.501 29.088 1.00 68.30 49 SER B C 1
ATOM 1826 O O . SER B 2 49 ? -15.725 11.636 29.424 1.00 65.26 49 SER B O 1
ATOM 1829 N N . LYS B 2 50 ? -15.457 9.827 28.115 1.00 70.67 50 LYS B N 1
ATOM 1830 C CA . LYS B 2 50 ? -14.420 10.468 27.323 1.00 74.36 50 LYS B CA 1
ATOM 1831 C C . LYS B 2 50 ? -15.030 11.573 26.469 1.00 73.82 50 LYS B C 1
ATOM 1832 O O . LYS B 2 50 ? -14.428 12.623 26.283 1.00 77.20 50 LYS B O 1
ATOM 1838 N N . THR B 2 51 ? -16.246 11.345 25.992 1.00 72.54 51 THR B N 1
ATOM 1839 C CA . THR B 2 51 ? -16.920 12.291 25.116 1.00 73.87 51 THR B CA 1
ATOM 1840 C C . THR B 2 51 ? -17.349 13.567 25.843 1.00 72.62 51 THR B C 1
ATOM 1841 O O . THR B 2 51 ? -17.270 14.658 25.274 1.00 73.33 51 THR B O 1
ATOM 1845 N N . HIS B 2 52 ? -17.798 13.428 27.091 1.00 70.15 52 HIS B N 1
ATOM 1846 C CA . HIS B 2 52 ? -18.352 14.563 27.844 1.00 70.14 52 HIS B CA 1
ATOM 1847 C C . HIS B 2 52 ? -17.628 14.960 29.104 1.00 69.23 52 HIS B C 1
ATOM 1848 O O . HIS B 2 52 ? -18.065 15.884 29.787 1.00 65.81 52 HIS B O 1
ATOM 1855 N N . GLY B 2 53 ? -16.543 14.267 29.445 1.00 71.79 53 GLY B N 1
ATOM 1856 C CA . GLY B 2 53 ? -15.837 14.519 30.705 1.00 67.40 53 GLY B CA 1
ATOM 1857 C C . GLY B 2 53 ? -16.684 14.261 31.946 1.00 67.94 53 GLY B C 1
ATOM 1858 O O . GLY B 2 53 ? -17.518 13.353 31.969 1.00 65.38 53 GLY B O 1
ATOM 1859 N N . VAL B 2 54 ? -16.473 15.072 32.979 1.00 66.72 54 VAL B N 1
ATOM 1860 C CA . VAL B 2 54 ? -17.166 14.892 34.251 1.00 65.22 54 VAL B CA 1
ATOM 1861 C C . VAL B 2 54 ? -18.409 15.753 34.276 1.00 63.39 54 VAL B C 1
ATOM 1862 O O . VAL B 2 54 ? -18.350 16.919 33.905 1.00 65.77 54 VAL B O 1
ATOM 1866 N N . VAL B 2 55 ? -19.529 15.177 34.708 1.00 63.19 55 VAL B N 1
ATOM 1867 C CA . VAL B 2 55 ? -20.812 15.896 34.769 1.00 63.45 55 VAL B CA 1
ATOM 1868 C C . VAL B 2 55 ? -21.554 15.621 36.089 1.00 64.89 55 VAL B C 1
ATOM 1869 O O . VAL B 2 55 ? -22.249 14.605 36.237 1.00 65.24 55 VAL B O 1
ATOM 1873 N N . ILE B 2 56 ? -21.408 16.534 37.045 1.00 65.40 56 ILE B N 1
ATOM 1874 C CA . ILE B 2 56 ? -22.036 16.383 38.357 1.00 65.37 56 ILE B CA 1
ATOM 1875 C C . ILE B 2 56 ? -23.433 16.993 38.348 1.00 65.19 56 ILE B C 1
ATOM 1876 O O . ILE B 2 56 ? -23.621 18.120 37.903 1.00 64.56 56 ILE B O 1
ATOM 1881 N N . GLN B 2 57 ? -24.408 16.247 38.848 1.00 67.71 57 GLN B N 1
ATOM 1882 C CA . GLN B 2 57 ? -25.765 16.756 38.982 1.00 73.19 57 GLN B CA 1
ATOM 1883 C C . GLN B 2 57 ? -25.849 17.945 39.946 1.00 77.56 57 GLN B C 1
ATOM 1884 O O . GLN B 2 57 ? -25.130 17.978 40.948 1.00 76.68 57 GLN B O 1
ATOM 1890 N N . PRO B 2 58 ? -26.734 18.924 39.652 1.00 81.01 58 PRO B N 1
ATOM 1891 C CA . PRO B 2 58 ? -26.758 20.152 40.451 1.00 82.17 58 PRO B CA 1
ATOM 1892 C C . PRO B 2 58 ? -26.770 19.862 41.950 1.00 83.19 58 PRO B C 1
ATOM 1893 O O . PRO B 2 58 ? -26.069 20.528 42.711 1.00 84.56 58 PRO B O 1
ATOM 1897 N N . ALA B 2 59 ? -27.530 18.847 42.355 1.00 81.24 59 ALA B N 1
ATOM 1898 C CA . ALA B 2 59 ? -27.625 18.437 43.757 1.00 79.51 59 ALA B CA 1
ATOM 1899 C C . ALA B 2 59 ? -26.282 18.188 44.480 1.00 77.05 59 ALA B C 1
ATOM 1900 O O . ALA B 2 59 ? -26.155 18.476 45.668 1.00 76.64 59 ALA B O 1
ATOM 1902 N N . TYR B 2 60 ? -25.287 17.667 43.772 1.00 76.54 60 TYR B N 1
ATOM 1903 C CA . TYR B 2 60 ? -24.025 17.288 44.405 1.00 77.28 60 TYR B CA 1
ATOM 1904 C C . TYR B 2 60 ? -22.893 18.212 43.996 1.00 80.48 60 TYR B C 1
ATOM 1905 O O . TYR B 2 60 ? -21.715 17.902 44.209 1.00 79.16 60 TYR B O 1
ATOM 1914 N N . LYS B 2 61 ? -23.275 19.360 43.439 1.00 84.83 61 LYS B N 1
ATOM 1915 C CA . LYS B 2 61 ? -22.356 20.276 42.766 1.00 91.33 61 LYS B CA 1
ATOM 1916 C C . LYS B 2 61 ? -21.083 20.535 43.557 1.00 94.21 61 LYS B C 1
ATOM 1917 O O . LYS B 2 61 ? -19.979 20.303 43.059 1.00 96.58 61 LYS B O 1
ATOM 1923 N N . ASP B 2 62 ? -21.231 21.004 44.789 1.00 94.27 62 ASP B N 1
ATOM 1924 C CA . ASP B 2 62 ? -20.062 21.384 45.561 1.00 96.39 62 ASP B CA 1
ATOM 1925 C C . ASP B 2 62 ? -19.889 20.515 46.780 1.00 95.39 62 ASP B C 1
ATOM 1926 O O . ASP B 2 62 ? -19.603 21.000 47.869 1.00 103.96 62 ASP B O 1
ATOM 1931 N N . ARG B 2 63 ? -20.059 19.216 46.585 1.00 91.90 63 ARG B N 1
ATOM 1932 C CA . ARG B 2 63 ? -19.999 18.275 47.686 1.00 91.48 63 ARG B CA 1
ATOM 1933 C C . ARG B 2 63 ? -19.084 17.125 47.322 1.00 92.47 63 ARG B C 1
ATOM 1934 O O . ARG B 2 63 ? -18.430 16.544 48.195 1.00 97.64 63 ARG B O 1
ATOM 1942 N N . ILE B 2 64 ? -19.039 16.807 46.028 1.00 89.31 64 ILE B N 1
ATOM 1943 C CA . ILE B 2 64 ? -18.146 15.769 45.507 1.00 86.53 64 ILE B CA 1
ATOM 1944 C C . ILE B 2 64 ? -17.421 16.167 44.235 1.00 84.02 64 ILE B C 1
ATOM 1945 O O . ILE B 2 64 ? -17.809 17.102 43.539 1.00 85.40 64 ILE B O 1
ATOM 1950 N N . ASN B 2 65 ? -16.360 15.427 43.952 1.00 84.17 65 ASN B N 1
ATOM 1951 C CA . ASN B 2 65 ? -15.634 15.519 42.704 1.00 85.04 65 ASN B CA 1
ATOM 1952 C C . ASN B 2 65 ? -15.253 14.118 42.294 1.00 83.42 65 ASN B C 1
ATOM 1953 O O . ASN B 2 65 ? -15.391 13.177 43.075 1.00 86.11 65 ASN B O 1
ATOM 1958 N N . VAL B 2 66 ? -14.777 13.963 41.073 1.00 80.00 66 VAL B N 1
ATOM 1959 C CA . VAL B 2 66 ? -14.242 12.680 40.698 1.00 79.78 66 VAL B CA 1
ATOM 1960 C C . VAL B 2 66 ? -12.737 12.733 40.912 1.00 80.75 66 VAL B C 1
ATOM 1961 O O . VAL B 2 66 ? -12.038 13.563 40.335 1.00 81.45 66 VAL B O 1
ATOM 1965 N N . THR B 2 67 ? -12.273 11.848 41.783 1.00 82.19 67 THR B N 1
ATOM 1966 C CA . THR B 2 67 ? -10.882 11.755 42.198 1.00 83.72 67 THR B CA 1
ATOM 1967 C C . THR B 2 67 ? -10.072 10.880 41.240 1.00 83.60 67 THR B C 1
ATOM 1968 O O . THR B 2 67 ? -8.880 11.114 41.021 1.00 84.38 67 THR B O 1
ATOM 1972 N N . GLU B 2 68 ? -10.724 9.872 40.670 1.00 82.62 68 GLU B N 1
ATOM 1973 C CA . GLU B 2 68 ? -10.085 9.028 39.673 1.00 83.54 68 GLU B CA 1
ATOM 1974 C C . GLU B 2 68 ? -10.861 9.067 38.351 1.00 83.57 68 GLU B C 1
ATOM 1975 O O . GLU B 2 68 ? -11.951 8.493 38.231 1.00 82.07 68 GLU B O 1
ATOM 1981 N N . LEU B 2 69 ? -10.291 9.760 37.368 1.00 82.87 69 LEU B N 1
ATOM 1982 C CA . LEU B 2 69 ? -10.886 9.857 36.040 1.00 81.46 69 LEU B CA 1
ATOM 1983 C C . LEU B 2 69 ? -10.435 8.693 35.171 1.00 85.71 69 LEU B C 1
ATOM 1984 O O . LEU B 2 69 ? -9.248 8.561 34.852 1.00 90.99 69 LEU B O 1
ATOM 1989 N N . GLY B 2 70 ? -11.386 7.849 34.791 1.00 85.22 70 GLY B N 1
ATOM 1990 C CA . GLY B 2 70 ? -11.086 6.676 33.983 1.00 83.44 70 GLY B CA 1
ATOM 1991 C C . GLY B 2 70 ? -12.312 5.809 33.853 1.00 80.95 70 GLY B C 1
ATOM 1992 O O . GLY B 2 70 ? -13.202 5.849 34.700 1.00 79.82 70 GLY B O 1
ATOM 1993 N N . LEU B 2 71 ? -12.361 5.028 32.785 1.00 80.05 71 LEU B N 1
ATOM 1994 C CA . LEU B 2 71 ? -13.510 4.177 32.533 1.00 79.15 71 LEU B CA 1
ATOM 1995 C C . LEU B 2 71 ? -13.409 2.842 33.258 1.00 79.68 71 LEU B C 1
ATOM 1996 O O . LEU B 2 71 ? -14.431 2.206 33.502 1.00 78.41 71 LEU B O 1
ATOM 2001 N N . TRP B 2 72 ? -12.189 2.418 33.597 1.00 81.25 72 TRP B N 1
ATOM 2002 C CA . TRP B 2 72 ? -11.985 1.155 34.322 1.00 83.29 72 TRP B CA 1
ATOM 2003 C C . TRP B 2 72 ? -11.912 1.315 35.811 1.00 84.01 72 TRP B C 1
ATOM 2004 O O . TRP B 2 72 ? -12.341 0.427 36.556 1.00 84.25 72 TRP B O 1
ATOM 2015 N N . ASN B 2 73 ? -11.338 2.434 36.251 1.00 81.90 73 ASN B N 1
ATOM 2016 C CA . ASN B 2 73 ? -11.217 2.759 37.664 1.00 81.17 73 ASN B CA 1
ATOM 2017 C C . ASN B 2 73 ? -11.802 4.140 37.919 1.00 80.08 73 ASN B C 1
ATOM 2018 O O . ASN B 2 73 ? -11.332 5.119 37.340 1.00 81.37 73 ASN B O 1
ATOM 2023 N N . SER B 2 74 ? -12.828 4.218 38.766 1.00 78.60 74 SER B N 1
ATOM 2024 C CA . SER B 2 74 ? -13.409 5.511 39.158 1.00 79.22 74 SER B CA 1
ATOM 2025 C C . SER B 2 74 ? -13.485 5.677 40.660 1.00 78.39 74 SER B C 1
ATOM 2026 O O . SER B 2 74 ? -13.796 4.729 41.376 1.00 79.99 74 SER B O 1
ATOM 2029 N N . SER B 2 75 ? -13.201 6.889 41.124 1.00 77.94 75 SER B N 1
ATOM 2030 C CA . SER B 2 75 ? -13.359 7.235 42.525 1.00 79.67 75 SER B CA 1
ATOM 2031 C C . SER B 2 75 ? -14.113 8.534 42.665 1.00 80.86 75 SER B C 1
ATOM 2032 O O . SER B 2 75 ? -13.832 9.503 41.957 1.00 80.04 75 SER B O 1
ATOM 2035 N N . ILE B 2 76 ? -15.069 8.554 43.583 1.00 81.19 76 ILE B N 1
ATOM 2036 C CA . ILE B 2 76 ? -15.716 9.804 43.958 1.00 81.72 76 ILE B CA 1
ATOM 2037 C C . ILE B 2 76 ? -15.320 10.188 45.379 1.00 83.42 76 ILE B C 1
ATOM 2038 O O . ILE B 2 76 ? -15.105 9.315 46.220 1.00 85.31 76 ILE B O 1
ATOM 2043 N N . THR B 2 77 ? -15.211 11.491 45.634 1.00 83.48 77 THR B N 1
ATOM 2044 C CA . THR B 2 77 ? -14.745 11.983 46.926 1.00 83.78 77 THR B CA 1
ATOM 2045 C C . THR B 2 77 ? -15.633 13.077 47.493 1.00 85.84 77 THR B C 1
ATOM 2046 O O . THR B 2 77 ? -15.765 14.150 46.906 1.00 86.82 77 THR B O 1
ATOM 2050 N N . PHE B 2 78 ? -16.243 12.778 48.638 1.00 87.44 78 PHE B N 1
ATOM 2051 C CA . PHE B 2 78 ? -16.930 13.771 49.449 1.00 86.05 78 PHE B CA 1
ATOM 2052 C C . PHE B 2 78 ? -15.865 14.587 50.168 1.00 89.55 78 PHE B C 1
ATOM 2053 O O . PHE B 2 78 ? -14.987 14.028 50.836 1.00 88.06 78 PHE B O 1
ATOM 2061 N N . TRP B 2 79 ? -15.927 15.905 50.017 1.00 93.01 79 TRP B N 1
ATOM 2062 C CA . TRP B 2 79 ? -14.907 16.765 50.597 1.00 98.49 79 TRP B CA 1
ATOM 2063 C C . TRP B 2 79 ? -15.025 16.840 52.083 1.00 99.49 79 TRP B C 1
ATOM 2064 O O . TRP B 2 79 ? -14.027 16.783 52.796 1.00 101.66 79 TRP B O 1
ATOM 2075 N N . ASN B 2 80 ? -16.260 16.926 52.556 1.00 99.39 80 ASN B N 1
ATOM 2076 C CA . ASN B 2 80 ? -16.554 17.097 53.961 1.00 95.55 80 ASN B CA 1
ATOM 2077 C C . ASN B 2 80 ? -17.909 16.437 54.180 1.00 89.24 80 ASN B C 1
ATOM 2078 O O . ASN B 2 80 ? -18.940 16.970 53.769 1.00 88.14 80 ASN B O 1
ATOM 2083 N N . THR B 2 81 ? -17.900 15.267 54.807 1.00 83.84 81 THR B N 1
ATOM 2084 C CA . THR B 2 81 ? -19.109 14.451 54.926 1.00 82.50 81 THR B CA 1
ATOM 2085 C C . THR B 2 81 ? -20.171 14.987 55.901 1.00 83.26 81 THR B C 1
ATOM 2086 O O . THR B 2 81 ? -19.906 15.868 56.715 1.00 85.76 81 THR B O 1
ATOM 2090 N N . THR B 2 82 ? -21.379 14.445 55.780 1.00 83.84 82 THR B N 1
ATOM 2091 C CA . THR B 2 82 ? -22.547 14.841 56.563 1.00 86.59 82 THR B CA 1
ATOM 2092 C C . THR B 2 82 ? -23.275 13.543 56.849 1.00 91.61 82 THR B C 1
ATOM 2093 O O . THR B 2 82 ? -23.035 12.550 56.174 1.00 99.03 82 THR B O 1
ATOM 2097 N N . LEU B 2 83 ? -24.151 13.526 57.846 1.00 94.48 83 LEU B N 1
ATOM 2098 C CA . LEU B 2 83 ? -24.943 12.328 58.087 1.00 98.01 83 LEU B CA 1
ATOM 2099 C C . LEU B 2 83 ? -25.803 11.971 56.866 1.00 101.64 83 LEU B C 1
ATOM 2100 O O . LEU B 2 83 ? -26.073 10.793 56.636 1.00 103.57 83 LEU B O 1
ATOM 2105 N N . GLU B 2 84 ? -26.206 12.981 56.086 1.00 104.50 84 GLU B N 1
ATOM 2106 C CA . GLU B 2 84 ? -26.908 12.779 54.804 1.00 105.89 84 GLU B CA 1
ATOM 2107 C C . GLU B 2 84 ? -26.114 11.920 53.831 1.00 102.85 84 GLU B C 1
ATOM 2108 O O . GLU B 2 84 ? -26.677 11.094 53.111 1.00 105.01 84 GLU B O 1
ATOM 2114 N N . ASP B 2 85 ? -24.803 12.138 53.814 1.00 97.66 85 ASP B N 1
ATOM 2115 C CA . ASP B 2 85 ? -23.900 11.448 52.906 1.00 94.25 85 ASP B CA 1
ATOM 2116 C C . ASP B 2 85 ? -23.709 9.987 53.278 1.00 94.85 85 ASP B C 1
ATOM 2117 O O . ASP B 2 85 ? -23.114 9.220 52.522 1.00 97.15 85 ASP B O 1
ATOM 2122 N N . GLU B 2 86 ? -24.214 9.601 54.443 1.00 97.03 86 GLU B N 1
ATOM 2123 C CA . GLU B 2 86 ? -24.117 8.219 54.873 1.00 100.90 86 GLU B CA 1
ATOM 2124 C C . GLU B 2 86 ? -25.147 7.407 54.102 1.00 98.75 86 GLU B C 1
ATOM 2125 O O . GLU B 2 86 ? -26.275 7.855 53.903 1.00 100.06 86 GLU B O 1
ATOM 2131 N N . GLY B 2 87 ? -24.750 6.228 53.643 1.00 97.64 87 GLY B N 1
ATOM 2132 C CA . GLY B 2 87 ? -25.661 5.368 52.903 1.00 100.26 87 GLY B CA 1
ATOM 2133 C C . GLY B 2 87 ? -24.960 4.494 51.889 1.00 103.28 87 GLY B C 1
ATOM 2134 O O . GLY B 2 87 ? -23.760 4.224 52.009 1.00 103.51 87 GLY B O 1
ATOM 2135 N N . CYS B 2 88 ? -25.712 4.053 50.883 1.00 103.12 88 CYS B N 1
ATOM 2136 C CA . CYS B 2 88 ? -25.181 3.144 49.876 1.00 98.61 88 CYS B CA 1
ATOM 2137 C C . CYS B 2 88 ? -25.148 3.736 48.481 1.00 94.65 88 CYS B C 1
ATOM 2138 O O . CYS B 2 88 ? -26.075 4.428 48.050 1.00 92.43 88 CYS B O 1
ATOM 2141 N N . TYR B 2 89 ? -24.055 3.444 47.787 1.00 91.90 89 TYR B N 1
ATOM 2142 C CA . TYR B 2 89 ? -23.749 4.057 46.505 1.00 88.77 89 TYR B CA 1
ATOM 2143 C C . TYR B 2 89 ? -23.490 2.996 45.442 1.00 85.91 89 TYR B C 1
ATOM 2144 O O . TYR B 2 89 ? -23.076 1.886 45.767 1.00 91.05 89 TYR B O 1
ATOM 2153 N N . MET B 2 90 ? -23.764 3.318 44.180 1.00 79.49 90 MET B N 1
ATOM 2154 C CA . MET B 2 90 ? -23.476 2.390 43.094 1.00 77.66 90 MET B CA 1
ATOM 2155 C C . MET B 2 90 ? -22.687 3.045 41.976 1.00 77.17 90 MET B C 1
ATOM 2156 O O . MET B 2 90 ? -22.991 4.161 41.552 1.00 75.74 90 MET B O 1
ATOM 2161 N N . CYS B 2 91 ? -21.658 2.338 41.521 1.00 77.25 91 CYS B N 1
ATOM 2162 C CA . CYS B 2 91 ? -20.914 2.710 40.333 1.00 76.74 91 CYS B CA 1
ATOM 2163 C C . CYS B 2 91 ? -21.401 1.801 39.213 1.00 77.56 91 CYS B C 1
ATOM 2164 O O . CYS B 2 91 ? -21.335 0.569 39.315 1.00 76.38 91 CYS B O 1
ATOM 2167 N N . LEU B 2 92 ? -21.920 2.422 38.160 1.00 78.49 92 LEU B N 1
ATOM 2168 C CA . LEU B 2 92 ? -22.414 1.701 36.996 1.00 73.58 92 LEU B CA 1
ATOM 2169 C C . LEU B 2 92 ? -21.444 1.889 35.856 1.00 71.39 92 LEU B C 1
ATOM 2170 O O . LEU B 2 92 ? -21.109 3.020 35.493 1.00 69.69 92 LEU B O 1
ATOM 2175 N N . PHE B 2 93 ? -20.982 0.770 35.313 1.00 70.05 93 PHE B N 1
ATOM 2176 C CA . PHE B 2 93 ? -20.167 0.782 34.117 1.00 69.74 93 PHE B CA 1
ATOM 2177 C C . PHE B 2 93 ? -21.021 0.392 32.928 1.00 71.35 93 PHE B C 1
ATOM 2178 O O . PHE B 2 93 ? -21.566 -0.719 32.859 1.00 73.83 93 PHE B O 1
ATOM 2186 N N . ASN B 2 94 ? -21.154 1.336 32.007 1.00 70.16 94 ASN B N 1
ATOM 2187 C CA . ASN B 2 94 ? -21.962 1.141 30.829 1.00 69.34 94 ASN B CA 1
ATOM 2188 C C . ASN B 2 94 ? -21.071 0.817 29.650 1.00 70.32 94 ASN B C 1
ATOM 2189 O O . ASN B 2 94 ? -20.241 1.639 29.243 1.00 66.03 94 ASN B O 1
ATOM 2194 N N . THR B 2 95 ? -21.231 -0.391 29.117 1.00 71.89 95 THR B N 1
ATOM 2195 C CA . THR B 2 95 ? -20.448 -0.818 27.967 1.00 74.57 95 THR B CA 1
ATOM 2196 C C . THR B 2 95 ? -21.340 -1.134 26.790 1.00 76.32 95 THR B C 1
ATOM 2197 O O . THR B 2 95 ? -22.383 -1.774 26.950 1.00 77.64 95 THR B O 1
ATOM 2201 N N . PHE B 2 96 ? -20.912 -0.691 25.609 1.00 74.86 96 PHE B N 1
ATOM 2202 C CA . PHE B 2 96 ? -21.651 -0.952 24.392 1.00 73.00 96 PHE B CA 1
ATOM 2203 C C . PHE B 2 96 ? -21.798 -2.443 24.167 1.00 74.31 96 PHE B C 1
ATOM 2204 O O . PHE B 2 96 ? -20.819 -3.180 24.163 1.00 75.68 96 PHE B O 1
ATOM 2212 N N . GLY B 2 97 ? -23.036 -2.879 24.000 1.00 78.74 97 GLY B N 1
ATOM 2213 C CA . GLY B 2 97 ? -23.297 -4.196 23.450 1.00 84.17 97 GLY B CA 1
ATOM 2214 C C . GLY B 2 97 ? -23.558 -5.295 24.447 1.00 86.98 97 GLY B C 1
ATOM 2215 O O . GLY B 2 97 ? -23.940 -6.401 24.055 1.00 93.68 97 GLY B O 1
ATOM 2216 N N . SER B 2 98 ? -23.365 -5.005 25.731 1.00 85.82 98 SER B N 1
ATOM 2217 C CA . SER B 2 98 ? -23.525 -6.029 26.758 1.00 87.29 98 SER B CA 1
ATOM 2218 C C . SER B 2 98 ? -23.912 -5.474 28.123 1.00 85.30 98 SER B C 1
ATOM 2219 O O . SER B 2 98 ? -23.046 -5.242 28.961 1.00 93.45 98 SER B O 1
ATOM 2222 N N . GLN B 2 99 ? -25.212 -5.267 28.334 1.00 80.89 99 GLN B N 1
ATOM 2223 C CA . GLN B 2 99 ? -25.790 -4.768 29.610 1.00 83.88 99 GLN B CA 1
ATOM 2224 C C . GLN B 2 99 ? -25.007 -3.686 30.390 1.00 88.27 99 GLN B C 1
ATOM 2225 O O . GLN B 2 99 ? -24.644 -2.636 29.841 1.00 94.20 99 GLN B O 1
ATOM 2231 N N . LYS B 2 100 ? -24.794 -3.934 31.680 1.00 84.89 100 LYS B N 1
ATOM 2232 C CA . LYS B 2 100 ? -23.989 -3.062 32.523 1.00 84.64 100 LYS B CA 1
ATOM 2233 C C . LYS B 2 100 ? -23.515 -3.852 33.729 1.00 87.80 100 LYS B C 1
ATOM 2234 O O . LYS B 2 100 ? -23.874 -5.022 33.891 1.00 94.95 100 LYS B O 1
ATOM 2240 N N . VAL B 2 101 ? -22.697 -3.227 34.564 1.00 86.06 101 VAL B N 1
ATOM 2241 C CA . VAL B 2 101 ? -22.234 -3.879 35.778 1.00 84.15 101 VAL B CA 1
ATOM 2242 C C . VAL B 2 101 ? -22.184 -2.888 36.921 1.00 84.98 101 VAL B C 1
ATOM 2243 O O . VAL B 2 101 ? -21.646 -1.786 36.779 1.00 82.31 101 VAL B O 1
ATOM 2247 N N . SER B 2 102 ? -22.779 -3.283 38.041 1.00 87.51 102 SER B N 1
ATOM 2248 C CA . SER B 2 102 ? -22.845 -2.442 39.225 1.00 87.79 102 SER B CA 1
ATOM 2249 C C . SER B 2 102 ? -21.716 -2.770 40.173 1.00 87.63 102 SER B C 1
ATOM 2250 O O . SER B 2 102 ? -21.036 -3.780 40.028 1.00 89.99 102 SER B O 1
ATOM 2253 N N . GLY B 2 103 ? -21.520 -1.892 41.139 1.00 86.90 103 GLY B N 1
ATOM 2254 C CA . GLY B 2 103 ? -20.650 -2.161 42.257 1.00 89.02 103 GLY B CA 1
ATOM 2255 C C . GLY B 2 103 ? -21.240 -1.347 43.375 1.00 91.31 103 GLY B C 1
ATOM 2256 O O . GLY B 2 103 ? -21.277 -0.120 43.291 1.00 93.59 103 GLY B O 1
ATOM 2257 N N . THR B 2 104 ? -21.750 -2.012 44.403 1.00 89.71 104 THR B N 1
ATOM 2258 C CA . THR B 2 104 ? -22.298 -1.271 45.526 1.00 88.92 104 THR B CA 1
ATOM 2259 C C . THR B 2 104 ? -21.260 -1.112 46.629 1.00 89.15 104 THR B C 1
ATOM 2260 O O . THR B 2 104 ? -20.609 -2.071 47.043 1.00 93.87 104 THR B O 1
ATOM 2264 N N . ALA B 2 105 ? -21.097 0.128 47.069 1.00 87.86 105 ALA B N 1
ATOM 2265 C CA . ALA B 2 105 ? -20.196 0.460 48.149 1.00 89.41 105 ALA B CA 1
ATOM 2266 C C . ALA B 2 105 ? -20.950 1.335 49.142 1.00 94.05 105 ALA B C 1
ATOM 2267 O O . ALA B 2 105 ? -21.568 2.338 48.754 1.00 92.05 105 ALA B O 1
ATOM 2269 N N . CYS B 2 106 ? -20.914 0.945 50.416 1.00 96.54 106 CYS B N 1
ATOM 2270 C CA . CYS B 2 106 ? -21.636 1.681 51.447 1.00 94.53 106 CYS B CA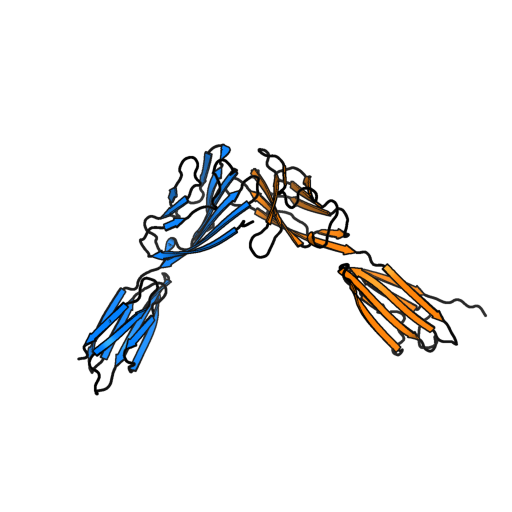 1
ATOM 2271 C C . CYS B 2 106 ? -20.719 2.448 52.376 1.00 93.41 106 CYS B C 1
ATOM 2272 O O . CYS B 2 106 ? -19.638 1.975 52.759 1.00 93.59 106 CYS B O 1
ATOM 2275 N N . LEU B 2 107 ? -21.174 3.654 52.699 1.00 93.00 107 LEU B N 1
ATOM 2276 C CA . LEU B 2 107 ? -20.418 4.610 53.481 1.00 92.96 107 LEU B CA 1
ATOM 2277 C C . LEU B 2 107 ? -21.036 4.763 54.851 1.00 96.62 107 LEU B C 1
ATOM 2278 O O . LEU B 2 107 ? -22.252 4.932 54.980 1.00 98.00 107 LEU B O 1
ATOM 2283 N N . THR B 2 108 ? -20.176 4.710 55.863 1.00 97.37 108 THR B N 1
ATOM 2284 C CA . THR B 2 108 ? -20.584 4.860 57.250 1.00 94.73 108 THR B CA 1
ATOM 2285 C C . THR B 2 108 ? -19.627 5.803 57.981 1.00 94.58 108 THR B C 1
ATOM 2286 O O . THR B 2 108 ? -18.403 5.653 57.919 1.00 93.36 108 THR B O 1
ATOM 2290 N N . LEU B 2 109 ? -20.205 6.793 58.650 1.00 96.85 109 LEU B N 1
ATOM 2291 C CA . LEU B 2 109 ? -19.427 7.826 59.320 1.00 101.61 109 LEU B CA 1
ATOM 2292 C C . LEU B 2 109 ? -19.385 7.642 60.827 1.00 107.84 109 LEU B C 1
ATOM 2293 O O . LEU B 2 109 ? -20.382 7.256 61.445 1.00 109.38 109 LEU B O 1
ATOM 2298 N N . TYR B 2 110 ? -18.223 7.931 61.410 1.00 111.03 110 TYR B N 1
ATOM 2299 C CA . TYR B 2 110 ? -18.013 7.742 62.837 1.00 109.36 110 TYR B CA 1
ATOM 2300 C C . TYR B 2 110 ? -17.472 8.984 63.528 1.00 111.03 110 TYR B C 1
ATOM 2301 O O . TYR B 2 110 ? -16.858 9.847 62.892 1.00 111.27 110 TYR B O 1
ATOM 2310 N N . VAL B 2 111 ? -17.725 9.068 64.831 1.00 113.14 111 VAL B N 1
ATOM 2311 C CA . VAL B 2 111 ? -17.119 10.085 65.682 1.00 112.38 111 VAL B CA 1
ATOM 2312 C C . VAL B 2 111 ? -16.315 9.385 66.774 1.00 110.96 111 VAL B C 1
ATOM 2313 O O . VAL B 2 111 ? -16.852 8.573 67.532 1.00 107.60 111 VAL B O 1
ATOM 2317 N N . GLN B 2 112 ? -15.020 9.696 66.818 1.00 114.25 112 GLN B N 1
ATOM 2318 C CA . GLN B 2 112 ? -14.087 9.157 67.805 1.00 117.87 112 GLN B CA 1
ATOM 2319 C C . GLN B 2 112 ? -14.572 9.516 69.214 1.00 117.61 112 GLN B C 1
ATOM 2320 O O . GLN B 2 112 ? -15.022 10.648 69.435 1.00 119.86 112 GLN B O 1
ATOM 2326 N N . PRO B 2 113 ? -14.490 8.559 70.169 1.00 113.54 113 PRO B N 1
ATOM 2327 C CA . PRO B 2 113 ? -15.073 8.781 71.495 1.00 107.12 113 PRO B CA 1
ATOM 2328 C C . PRO B 2 113 ? -14.358 9.841 72.318 1.00 105.17 113 PRO B C 1
ATOM 2329 O O . PRO B 2 113 ? -13.160 10.073 72.148 1.00 102.18 113 PRO B O 1
ATOM 2333 N N . ILE B 2 114 ? -15.121 10.486 73.192 1.00 106.01 114 ILE B N 1
ATOM 2334 C CA . ILE B 2 114 ? -14.583 11.391 74.192 1.00 106.72 114 ILE B CA 1
ATOM 2335 C C . ILE B 2 114 ? -14.980 10.777 75.532 1.00 106.99 114 ILE B C 1
ATOM 2336 O O . ILE B 2 114 ? -16.169 10.571 75.799 1.00 105.95 114 ILE B O 1
ATOM 2341 N N . VAL B 2 115 ? -13.988 10.450 76.355 1.00 107.06 115 VAL B N 1
ATOM 2342 C CA . VAL B 2 115 ? -14.266 9.819 77.645 1.00 107.83 115 VAL B CA 1
ATOM 2343 C C . VAL B 2 115 ? -13.890 10.689 78.835 1.00 111.20 115 VAL B C 1
ATOM 2344 O O . VAL B 2 115 ? -12.788 11.250 78.890 1.00 109.99 115 VAL B O 1
ATOM 2348 N N . HIS B 2 116 ? -14.846 10.815 79.757 1.00 113.97 116 HIS B N 1
ATOM 2349 C CA . HIS B 2 116 ? -14.666 11.489 81.042 1.00 115.36 116 HIS B CA 1
ATOM 2350 C C . HIS B 2 116 ? -14.512 10.436 82.092 1.00 111.56 116 HIS B C 1
ATOM 2351 O O . HIS B 2 116 ? -15.273 9.466 82.115 1.00 110.51 116 HIS B O 1
ATOM 2358 N N . LEU B 2 117 ? -13.524 10.619 82.966 1.00 109.92 117 LEU B N 1
ATOM 2359 C CA . LEU B 2 117 ? -13.327 9.763 84.133 1.00 106.31 117 LEU B CA 1
ATOM 2360 C C . LEU B 2 117 ? -13.288 10.624 85.393 1.00 110.26 117 LEU B C 1
ATOM 2361 O O . LEU B 2 117 ? -12.334 11.373 85.604 1.00 113.72 117 LEU B O 1
ATOM 2366 N N . HIS B 2 118 ? -14.328 10.524 86.219 1.00 113.26 118 HIS B N 1
ATOM 2367 C CA . HIS B 2 118 ? -14.356 11.212 87.511 1.00 112.66 118 HIS B CA 1
ATOM 2368 C C . HIS B 2 118 ? -14.216 10.230 88.649 1.00 108.18 118 HIS B C 1
ATOM 2369 O O . HIS B 2 118 ? -15.053 9.344 88.839 1.00 108.28 118 HIS B O 1
ATOM 2376 N N . TYR B 2 119 ? -13.125 10.373 89.396 1.00 104.09 119 TYR B N 1
ATOM 2377 C CA . TYR B 2 119 ? -12.875 9.589 90.600 1.00 104.50 119 TYR B CA 1
ATOM 2378 C C . TYR B 2 119 ? -13.044 10.482 91.833 1.00 107.04 119 TYR B C 1
ATOM 2379 O O . TYR B 2 119 ? -12.524 11.598 91.878 1.00 107.25 119 TYR B O 1
ATOM 2388 N N . ASN B 2 120 ? -13.770 10.001 92.835 1.00 110.20 120 ASN B N 1
ATOM 2389 C CA . ASN B 2 120 ? -14.020 10.825 94.012 1.00 114.10 120 ASN B CA 1
ATOM 2390 C C . ASN B 2 120 ? -13.932 10.059 95.323 1.00 116.17 120 ASN B C 1
ATOM 2391 O O . ASN B 2 120 ? -14.830 9.278 95.660 1.00 115.44 120 ASN B O 1
ATOM 2396 N N . TYR B 2 121 ? -12.861 10.337 96.068 1.00 114.47 121 TYR B N 1
ATOM 2397 C CA . TYR B 2 121 ? -12.486 9.596 97.270 1.00 113.88 121 TYR B CA 1
ATOM 2398 C C . TYR B 2 121 ? -12.851 10.350 98.547 1.00 119.29 121 TYR B C 1
ATOM 2399 O O . TYR B 2 121 ? -12.448 11.510 98.698 1.00 117.89 121 TYR B O 1
ATOM 2408 N N . PHE B 2 122 ? -13.581 9.684 99.461 1.00 126.62 122 PHE B N 1
ATOM 2409 C CA . PHE B 2 122 ? -13.878 10.201 100.830 1.00 129.34 122 PHE B CA 1
ATOM 2410 C C . PHE B 2 122 ? -13.588 9.266 102.005 1.00 127.55 122 PHE B C 1
ATOM 2411 O O . PHE B 2 122 ? -12.507 8.704 102.174 1.00 118.35 122 PHE B O 1
ATOM 2419 N N . GLU B 2 123 ? -14.553 9.084 102.857 1.00 134.68 123 GLU B N 1
ATOM 2420 C CA . GLU B 2 123 ? -14.124 8.396 104.014 1.00 145.67 123 GLU B CA 1
ATOM 2421 C C . GLU B 2 123 ? -14.012 6.931 103.698 1.00 149.48 123 GLU B C 1
ATOM 2422 O O . GLU B 2 123 ? -15.008 6.234 103.625 1.00 150.13 123 GLU B O 1
ATOM 2428 N N . ASP B 2 124 ? -12.785 6.479 103.458 1.00 148.61 124 ASP B N 1
ATOM 2429 C CA . ASP B 2 124 ? -12.536 5.088 103.081 1.00 150.17 124 ASP B CA 1
ATOM 2430 C C . ASP B 2 124 ? -13.120 4.734 101.725 1.00 146.35 124 ASP B C 1
ATOM 2431 O O . ASP B 2 124 ? -12.462 4.074 100.925 1.00 145.33 124 ASP B O 1
ATOM 2436 N N . HIS B 2 125 ? -14.355 5.146 101.460 1.00 141.33 125 HIS B N 1
ATOM 2437 C CA . HIS B 2 125 ? -14.949 4.759 100.194 1.00 135.31 125 HIS B CA 1
ATOM 2438 C C . HIS B 2 125 ? -14.874 5.767 99.087 1.00 131.83 125 HIS B C 1
ATOM 2439 O O . HIS B 2 125 ? -14.534 6.937 99.298 1.00 128.71 125 HIS B O 1
ATOM 2446 N N . LEU B 2 126 ? -15.206 5.284 97.892 1.00 130.28 126 LEU B N 1
ATOM 2447 C CA . LEU B 2 126 ? -14.918 5.942 96.629 1.00 123.26 126 LEU B CA 1
ATOM 2448 C C . LEU B 2 126 ? -16.092 5.783 95.677 1.00 122.61 126 LEU B C 1
ATOM 2449 O O . LEU B 2 126 ? -16.695 4.713 95.605 1.00 126.08 126 LEU B O 1
ATOM 2454 N N . ASN B 2 127 ? -16.432 6.843 94.951 1.00 119.27 127 ASN B N 1
ATOM 2455 C CA . ASN B 2 127 ? -17.281 6.642 93.779 1.00 120.32 127 ASN B CA 1
ATOM 2456 C C . ASN B 2 127 ? -16.732 7.100 92.425 1.00 115.63 127 ASN B C 1
ATOM 2457 O O . ASN B 2 127 ? -16.221 8.213 92.290 1.00 111.49 127 ASN B O 1
ATOM 2462 N N . ILE B 2 128 ? -16.805 6.205 91.442 1.00 113.73 128 ILE B N 1
ATOM 2463 C CA . ILE B 2 128 ? -16.333 6.485 90.092 1.00 110.80 128 ILE B CA 1
ATOM 2464 C C . ILE B 2 128 ? -17.514 6.629 89.149 1.00 110.69 128 ILE B C 1
ATOM 2465 O O . ILE B 2 128 ? -18.417 5.789 89.132 1.00 115.28 128 ILE B O 1
ATOM 2470 N N . THR B 2 129 ? -17.498 7.700 88.366 1.00 110.46 129 THR B N 1
ATOM 2471 C CA . THR B 2 129 ? -18.409 7.839 87.235 1.00 112.08 129 THR B CA 1
ATOM 2472 C C . THR B 2 129 ? -17.586 7.789 85.933 1.00 114.83 129 THR B C 1
ATOM 2473 O O . THR B 2 129 ? -16.523 8.410 85.846 1.00 113.39 129 THR B O 1
ATOM 2477 N N . CYS B 2 130 ? -18.057 7.016 84.950 1.00 118.45 130 CYS B N 1
ATOM 2478 C CA . CYS B 2 130 ? -17.325 6.799 83.690 1.00 113.85 130 CYS B CA 1
ATOM 2479 C C . CYS B 2 130 ? -18.183 7.112 82.458 1.00 113.59 130 CYS B C 1
ATOM 2480 O O . CYS B 2 130 ? -18.973 6.276 82.022 1.00 115.13 130 CYS B O 1
ATOM 2483 N N . SER B 2 131 ? -18.011 8.315 81.907 1.00 112.63 131 SER B N 1
ATOM 2484 C CA . SER B 2 131 ? -18.789 8.795 80.755 1.00 112.92 131 SER B CA 1
ATOM 2485 C C . SER B 2 131 ? -18.031 8.665 79.425 1.00 113.91 131 SER B C 1
ATOM 2486 O O . SER B 2 131 ? -16.806 8.812 79.384 1.00 116.22 131 SER B O 1
ATOM 2489 N N . ALA B 2 132 ? -18.771 8.396 78.346 1.00 111.83 132 ALA B N 1
ATOM 2490 C CA . ALA B 2 132 ? -18.196 8.190 77.008 1.00 107.52 132 ALA B CA 1
ATOM 2491 C C . ALA B 2 132 ? -19.171 8.575 75.892 1.00 107.33 132 ALA B C 1
ATOM 2492 O O . ALA B 2 132 ? -20.267 8.013 75.790 1.00 105.46 132 ALA B O 1
ATOM 2494 N N . THR B 2 133 ? -18.761 9.526 75.055 1.00 106.63 133 THR B N 1
ATOM 2495 C CA . THR B 2 133 ? -19.593 9.985 73.941 1.00 106.70 133 THR B CA 1
ATOM 2496 C C . THR B 2 133 ? -18.935 9.717 72.585 1.00 109.33 133 THR B C 1
ATOM 2497 O O . THR B 2 133 ? -17.854 10.228 72.284 1.00 106.57 133 THR B O 1
ATOM 2501 N N . ALA B 2 134 ? -19.614 8.917 71.769 1.00 113.69 134 ALA B N 1
ATOM 2502 C CA . ALA B 2 134 ? -19.079 8.466 70.491 1.00 114.54 134 ALA B CA 1
ATOM 2503 C C . ALA B 2 134 ? -20.197 8.200 69.488 1.00 116.86 134 ALA B C 1
ATOM 2504 O O . ALA B 2 134 ? -21.379 8.367 69.798 1.00 121.05 134 ALA B O 1
ATOM 2506 N N . ARG B 2 135 ? -19.810 7.793 68.283 1.00 114.72 135 ARG B N 1
ATOM 2507 C CA . ARG B 2 135 ? -20.751 7.378 67.258 1.00 108.73 135 ARG B CA 1
ATOM 2508 C C . ARG B 2 135 ? -20.043 6.330 66.415 1.00 103.99 135 ARG B C 1
ATOM 2509 O O . ARG B 2 135 ? -19.041 6.648 65.783 1.00 101.48 135 ARG B O 1
ATOM 2517 N N . PRO B 2 136 ? -20.527 5.068 66.430 1.00 103.00 136 PRO B N 1
ATOM 2518 C CA . PRO B 2 136 ? -21.705 4.562 67.139 1.00 104.42 136 PRO B CA 1
ATOM 2519 C C . PRO B 2 136 ? -21.516 4.535 68.652 1.00 108.67 136 PRO B C 1
ATOM 2520 O O . PRO B 2 136 ? -20.401 4.745 69.146 1.00 110.74 136 PRO B O 1
ATOM 2524 N N . ALA B 2 137 ? -22.607 4.260 69.366 1.00 109.20 137 ALA B N 1
ATOM 2525 C CA . ALA B 2 137 ? -22.601 4.148 70.822 1.00 105.83 137 ALA B CA 1
ATOM 2526 C C . ALA B 2 137 ? -21.484 3.224 71.295 1.00 104.13 137 ALA B C 1
ATOM 2527 O O . ALA B 2 137 ? -21.254 2.169 70.693 1.00 100.39 137 ALA B O 1
ATOM 2529 N N . PRO B 2 138 ? -20.772 3.633 72.360 1.00 104.64 138 PRO B N 1
ATOM 2530 C CA . PRO B 2 138 ? -19.685 2.841 72.911 1.00 106.07 138 PRO B CA 1
ATOM 2531 C C . PRO B 2 138 ? -20.160 1.942 74.053 1.00 108.25 138 PRO B C 1
ATOM 2532 O O . PRO B 2 138 ? -21.258 2.139 74.583 1.00 107.57 138 PRO B O 1
ATOM 2536 N N . ALA B 2 139 ? -19.336 0.962 74.418 1.00 112.06 139 ALA B N 1
ATOM 2537 C CA . ALA B 2 139 ? -19.708 -0.031 75.424 1.00 118.44 139 ALA B CA 1
ATOM 2538 C C . ALA B 2 139 ? -18.893 0.114 76.708 1.00 126.50 139 ALA B C 1
ATOM 2539 O O . ALA B 2 139 ? -17.683 -0.130 76.711 1.00 131.97 139 ALA B O 1
ATOM 2541 N N . ILE B 2 140 ? -19.561 0.509 77.792 1.00 127.57 140 ILE B N 1
ATOM 2542 C CA . ILE B 2 140 ? -18.907 0.659 79.094 1.00 125.64 140 ILE B CA 1
ATOM 2543 C C . ILE B 2 140 ? -19.098 -0.589 79.945 1.00 124.24 140 ILE B C 1
ATOM 2544 O O . ILE B 2 140 ? -20.195 -1.140 80.021 1.00 120.36 140 ILE B O 1
ATOM 2549 N N . SER B 2 141 ? -18.016 -1.016 80.587 1.00 126.88 141 SER B N 1
ATOM 2550 C CA . SER B 2 141 ? -18.016 -2.190 81.444 1.00 129.08 141 SER B CA 1
ATOM 2551 C C . SER B 2 141 ? -16.889 -2.058 82.467 1.00 131.76 141 SER B C 1
ATOM 2552 O O . SER B 2 141 ? -15.882 -1.409 82.196 1.00 132.10 141 SER B O 1
ATOM 2555 N N . TRP B 2 142 ? -17.063 -2.675 83.635 1.00 131.69 142 TRP B N 1
ATOM 2556 C CA . TRP B 2 142 ? -16.086 -2.593 84.727 1.00 128.45 142 TRP B CA 1
ATOM 2557 C C . TRP B 2 142 ? -15.254 -3.839 84.852 1.00 133.36 142 TRP B C 1
ATOM 2558 O O . TRP B 2 142 ? -15.792 -4.924 85.081 1.00 134.83 142 TRP B O 1
ATOM 2569 N N . LYS B 2 143 ? -13.933 -3.711 84.735 1.00 140.84 143 LYS B N 1
ATOM 2570 C CA . LYS B 2 143 ? -13.068 -4.891 84.859 1.00 147.00 143 LYS B CA 1
ATOM 2571 C C . LYS B 2 143 ? -12.462 -5.110 86.258 1.00 153.38 143 LYS B C 1
ATOM 2572 O O . LYS B 2 143 ? -12.172 -6.249 86.625 1.00 160.74 143 LYS B O 1
ATOM 2578 N N . GLY B 2 144 ? -12.286 -4.040 87.034 1.00 151.71 144 GLY B N 1
ATOM 2579 C CA . GLY B 2 144 ? -11.893 -4.166 88.444 1.00 149.96 144 GLY B CA 1
ATOM 2580 C C . GLY B 2 144 ? -13.073 -4.618 89.293 1.00 156.48 144 GLY B C 1
ATOM 2581 O O . GLY B 2 144 ? -13.490 -3.912 90.215 1.00 156.78 144 GLY B O 1
ATOM 2582 N N . THR B 2 145 ? -13.594 -5.806 88.979 1.00 163.36 145 THR B N 1
ATOM 2583 C CA . THR B 2 145 ? -14.842 -6.343 89.549 1.00 168.14 145 THR B CA 1
ATOM 2584 C C . THR B 2 145 ? -14.793 -6.541 91.062 1.00 168.57 145 THR B C 1
ATOM 2585 O O . THR B 2 145 ? -13.725 -6.730 91.648 1.00 165.54 145 THR B O 1
ATOM 2589 N N . GLY B 2 146 ? -15.967 -6.486 91.680 1.00 169.79 146 GLY B N 1
ATOM 2590 C CA . GLY B 2 146 ? -16.115 -6.764 93.095 1.00 173.11 146 GLY B CA 1
ATOM 2591 C C . GLY B 2 146 ? -17.378 -7.542 93.391 1.00 177.38 146 GLY B C 1
ATOM 2592 O O . GLY B 2 146 ? -17.788 -7.637 94.550 1.00 182.68 146 GLY B O 1
ATOM 2593 N N . THR B 2 147 ? -17.996 -8.084 92.338 1.00 174.80 147 THR B N 1
ATOM 2594 C CA . THR B 2 147 ? -19.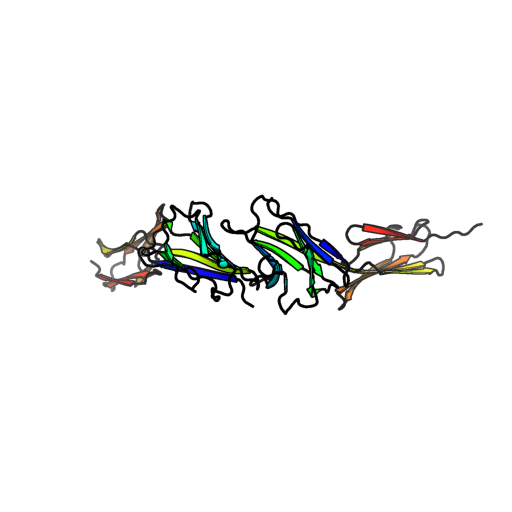205 -8.925 92.429 1.00 172.61 147 THR B CA 1
ATOM 2595 C C . THR B 2 147 ? -20.439 -8.194 92.993 1.00 170.48 147 THR B C 1
ATOM 2596 O O . THR B 2 147 ? -21.510 -8.232 92.386 1.00 169.35 147 THR B O 1
ATOM 2600 N N . GLY B 2 148 ? -20.285 -7.546 94.147 1.00 166.15 148 GLY B N 1
ATOM 2601 C CA . GLY B 2 148 ? -21.356 -6.756 94.757 1.00 163.14 148 GLY B CA 1
ATOM 2602 C C . GLY B 2 148 ? -21.393 -5.339 94.215 1.00 164.50 148 GLY B C 1
ATOM 2603 O O . GLY B 2 148 ? -21.418 -5.137 93.001 1.00 162.87 148 GLY B O 1
ATOM 2604 N N . ILE B 2 149 ? -21.400 -4.354 95.113 1.00 163.51 149 ILE B N 1
ATOM 2605 C CA . ILE B 2 149 ? -21.346 -2.936 94.729 1.00 159.46 149 ILE B CA 1
ATOM 2606 C C . ILE B 2 149 ? -22.675 -2.383 94.218 1.00 160.84 149 ILE B C 1
ATOM 2607 O O . ILE B 2 149 ? -23.544 -3.131 93.776 1.00 165.89 149 ILE B O 1
ATOM 2612 N N . GLU B 2 150 ? -22.797 -1.057 94.266 1.00 157.91 150 GLU B N 1
ATOM 2613 C CA . GLU B 2 150 ? -23.904 -0.312 93.669 1.00 157.46 150 GLU B CA 1
ATOM 2614 C C . GLU B 2 150 ? -23.439 0.280 92.326 1.00 159.85 150 GLU B C 1
ATOM 2615 O O . GLU B 2 150 ? -22.343 0.838 92.244 1.00 160.79 150 GLU B O 1
ATOM 2621 N N . ASN B 2 151 ? -24.261 0.149 91.280 1.00 156.85 151 ASN B N 1
ATOM 2622 C CA . ASN B 2 151 ? -23.872 0.563 89.917 1.00 149.51 151 ASN B CA 1
ATOM 2623 C C . ASN B 2 151 ? -25.028 0.728 88.938 1.00 142.23 151 ASN B C 1
ATOM 2624 O O . ASN B 2 151 ? -25.889 -0.146 88.833 1.00 140.24 151 ASN B O 1
ATOM 2629 N N . SER B 2 152 ? -25.014 1.841 88.205 1.00 138.25 152 SER B N 1
ATOM 2630 C CA . SER B 2 152 ? -26.066 2.180 87.243 1.00 136.66 152 SER B CA 1
ATOM 2631 C C . SER B 2 152 ? -25.490 2.810 85.971 1.00 137.80 152 SER B C 1
ATOM 2632 O O . SER B 2 152 ? -24.564 3.617 86.044 1.00 135.80 152 SER B O 1
ATOM 2635 N N . THR B 2 153 ? -26.041 2.433 84.814 1.00 138.66 153 THR B N 1
ATOM 2636 C CA . THR B 2 153 ? -25.601 2.966 83.514 1.00 135.42 153 THR B CA 1
ATOM 2637 C C . THR B 2 153 ? -26.743 3.679 82.777 1.00 131.80 153 THR B C 1
ATOM 2638 O O . THR B 2 153 ? -27.836 3.130 82.632 1.00 129.04 153 THR B O 1
ATOM 2642 N N . GLU B 2 154 ? -26.481 4.903 82.322 1.00 134.55 154 GLU B N 1
ATOM 2643 C CA . GLU B 2 154 ? -27.476 5.718 81.611 1.00 136.47 154 GLU B CA 1
ATOM 2644 C C . GLU B 2 154 ? -26.929 6.118 80.249 1.00 136.87 154 GLU B C 1
ATOM 2645 O O . GLU B 2 154 ? -25.738 6.391 80.119 1.00 135.98 154 GLU B O 1
ATOM 2651 N N . SER B 2 155 ? -27.790 6.174 79.238 1.00 135.69 155 SER B N 1
ATOM 2652 C CA . SER B 2 155 ? -27.359 6.635 77.917 1.00 132.46 155 SER B CA 1
ATOM 2653 C C . SER B 2 155 ? -28.226 7.768 77.365 1.00 130.94 155 SER B C 1
ATOM 2654 O O . SER B 2 155 ? -29.421 7.841 77.651 1.00 128.72 155 SER B O 1
ATOM 2657 N N . HIS B 2 156 ? -27.604 8.647 76.581 1.00 134.04 156 HIS B N 1
ATOM 2658 C CA . HIS B 2 156 ? -28.290 9.767 75.931 1.00 140.46 156 HIS B CA 1
ATOM 2659 C C . HIS B 2 156 ? -27.968 9.853 74.467 1.00 140.73 156 HIS B C 1
ATOM 2660 O O . HIS B 2 156 ? -26.810 9.708 74.068 1.00 138.97 156 HIS B O 1
ATOM 2667 N N . PHE B 2 157 ? -28.995 10.104 73.657 1.00 142.13 157 PHE B N 1
ATOM 2668 C CA . PHE B 2 157 ? -28.838 10.231 72.209 1.00 139.99 157 PHE B CA 1
ATOM 2669 C C . PHE B 2 157 ? -28.962 11.695 71.809 1.00 137.42 157 PHE B C 1
ATOM 2670 O O . PHE B 2 157 ? -29.938 12.362 72.158 1.00 135.78 157 PHE B O 1
ATOM 2678 N N . HIS B 2 158 ? -27.965 12.192 71.084 1.00 136.27 158 HIS B N 1
ATOM 2679 C CA . HIS B 2 158 ? -27.903 13.609 70.742 1.00 138.84 158 HIS B CA 1
ATOM 2680 C C . HIS B 2 158 ? -28.547 13.916 69.426 1.00 141.85 158 HIS B C 1
ATOM 2681 O O . HIS B 2 158 ? -28.687 13.037 68.567 1.00 140.95 158 HIS B O 1
ATOM 2688 N N . SER B 2 159 ? -28.940 15.180 69.266 1.00 143.49 159 SER B N 1
ATOM 2689 C CA . SER B 2 159 ? -29.327 15.728 67.966 1.00 138.22 159 SER B CA 1
ATOM 2690 C C . SER B 2 159 ? -28.101 15.771 67.050 1.00 134.21 159 SER B C 1
ATOM 2691 O O . SER B 2 159 ? -28.226 15.880 65.831 1.00 135.50 159 SER B O 1
ATOM 2694 N N . ASN B 2 160 ? -26.919 15.686 67.659 1.00 130.66 160 ASN B N 1
ATOM 2695 C CA . ASN B 2 160 ? -25.671 15.489 66.937 1.00 124.94 160 ASN B CA 1
ATOM 2696 C C . ASN B 2 160 ? -25.698 14.189 66.125 1.00 121.21 160 ASN B C 1
ATOM 2697 O O . ASN B 2 160 ? -25.345 14.184 64.948 1.00 118.67 160 ASN B O 1
ATOM 2702 N N . GLY B 2 161 ? -26.149 13.104 66.751 1.00 120.66 161 GLY B N 1
ATOM 2703 C CA . GLY B 2 161 ? -26.047 11.761 66.177 1.00 118.30 161 GLY B CA 1
ATOM 2704 C C . GLY B 2 161 ? -25.166 10.891 67.057 1.00 117.36 161 GLY B C 1
ATOM 2705 O O . GLY B 2 161 ? -25.246 9.660 67.022 1.00 111.29 161 GLY B O 1
ATOM 2706 N N . THR B 2 162 ? -24.323 11.556 67.845 1.00 120.02 162 THR B N 1
ATOM 2707 C CA . THR B 2 162 ? -23.492 10.926 68.870 1.00 116.28 162 THR B CA 1
ATOM 2708 C C . THR B 2 162 ? -24.329 10.345 70.017 1.00 117.21 162 THR B C 1
ATOM 2709 O O . THR B 2 162 ? -25.436 10.819 70.299 1.00 114.86 162 THR B O 1
ATOM 2713 N N . THR B 2 163 ? -23.794 9.313 70.668 1.00 121.89 163 THR B N 1
ATOM 2714 C CA . THR B 2 163 ? -24.457 8.672 71.812 1.00 125.44 163 THR B CA 1
ATOM 2715 C C . THR B 2 163 ? -23.535 8.610 73.045 1.00 123.23 163 THR B C 1
ATOM 2716 O O . THR B 2 163 ? -22.409 8.100 72.977 1.00 117.63 163 THR B O 1
ATOM 2720 N N . SER B 2 164 ? -24.038 9.148 74.160 1.00 122.33 164 SER B N 1
ATOM 2721 C CA . SER B 2 164 ? -23.321 9.201 75.436 1.00 113.54 164 SER B CA 1
ATOM 2722 C C . SER B 2 164 ? -23.761 8.076 76.367 1.00 110.59 164 SER B C 1
ATOM 2723 O O . SER B 2 164 ? -24.957 7.828 76.525 1.00 107.94 164 SER B O 1
ATOM 2726 N N . VAL B 2 165 ? -22.790 7.398 76.975 1.00 110.95 165 VAL B N 1
ATOM 2727 C CA . VAL B 2 165 ? -23.066 6.383 77.997 1.00 113.84 165 VAL B CA 1
ATOM 2728 C C . VAL B 2 165 ? -22.302 6.744 79.271 1.00 112.25 165 VAL B C 1
ATOM 2729 O O . VAL B 2 165 ? -21.093 6.956 79.229 1.00 109.32 165 VAL B O 1
ATOM 2733 N N . THR B 2 166 ? -23.010 6.822 80.396 1.00 113.02 166 THR B N 1
ATOM 2734 C CA . THR B 2 166 ? -22.391 7.135 81.685 1.00 111.66 166 THR B CA 1
ATOM 2735 C C . THR B 2 166 ? -22.682 6.035 82.710 1.00 115.50 166 THR B C 1
ATOM 2736 O O . THR B 2 166 ? -23.845 5.759 83.019 1.00 119.60 166 THR B O 1
ATOM 2740 N N . SER B 2 167 ? -21.624 5.412 83.230 1.00 116.99 167 SER B N 1
ATOM 2741 C CA . SER B 2 167 ? -21.757 4.400 84.287 1.00 121.32 167 SER B CA 1
ATOM 2742 C C . SER B 2 167 ? -21.234 4.890 85.639 1.00 122.36 167 SER B C 1
ATOM 2743 O O . SER B 2 167 ? -20.066 5.264 85.768 1.00 120.55 167 SER B O 1
ATOM 2746 N N . ILE B 2 168 ? -22.115 4.874 86.638 1.00 123.00 168 ILE B N 1
ATOM 2747 C CA . ILE B 2 168 ? -21.793 5.327 87.988 1.00 119.36 168 ILE B CA 1
ATOM 2748 C C . ILE B 2 168 ? -21.596 4.084 88.848 1.00 118.03 168 ILE B C 1
ATOM 2749 O O . ILE B 2 168 ? -22.507 3.272 88.988 1.00 121.78 168 ILE B O 1
ATOM 2754 N N . LEU B 2 169 ? -20.395 3.931 89.390 1.00 118.03 169 LEU B N 1
ATOM 2755 C CA . LEU B 2 169 ? -20.096 2.851 90.323 1.00 121.93 169 LEU B CA 1
ATOM 2756 C C . LEU B 2 169 ? -19.759 3.438 91.696 1.00 130.63 169 LEU B C 1
ATOM 2757 O O . LEU B 2 169 ? -18.828 4.237 91.817 1.00 133.25 169 LEU B O 1
ATOM 2762 N N . ARG B 2 170 ? -20.518 3.036 92.719 1.00 137.09 170 ARG B N 1
ATOM 2763 C CA . ARG B 2 170 ? -20.291 3.469 94.106 1.00 137.54 170 ARG B CA 1
ATOM 2764 C C . ARG B 2 170 ? -19.640 2.389 94.977 1.00 139.54 170 ARG B C 1
ATOM 2765 O O . ARG B 2 170 ? -20.331 1.516 95.510 1.00 148.33 170 ARG B O 1
ATOM 2773 N N . VAL B 2 171 ? -18.313 2.447 95.107 1.00 137.00 171 VAL B N 1
ATOM 2774 C CA . VAL B 2 171 ? -17.575 1.565 96.023 1.00 137.46 171 VAL B CA 1
ATOM 2775 C C . VAL B 2 171 ? -17.809 1.988 97.477 1.00 142.17 171 VAL B C 1
ATOM 2776 O O . VAL B 2 171 ? -17.991 3.175 97.767 1.00 140.04 171 VAL B O 1
ATOM 2780 N N . LYS B 2 172 ? -17.829 1.006 98.375 1.00 146.07 172 LYS B N 1
ATOM 2781 C CA . LYS B 2 172 ? -18.063 1.254 99.796 1.00 145.13 172 LYS B CA 1
ATOM 2782 C C . LYS B 2 172 ? -16.801 1.053 100.633 1.00 149.04 172 LYS B C 1
ATOM 2783 O O . LYS B 2 172 ? -16.592 1.757 101.626 1.00 151.45 172 LYS B O 1
ATOM 2789 N N . ASP B 2 173 ? -15.962 0.102 100.227 1.00 151.01 173 ASP B N 1
ATOM 2790 C CA . ASP B 2 173 ? -14.620 -0.007 100.782 1.00 159.69 173 ASP B CA 1
ATOM 2791 C C . ASP B 2 173 ? -13.699 -0.877 99.944 1.00 161.59 173 ASP B C 1
ATOM 2792 O O . ASP B 2 173 ? -13.966 -2.059 99.754 1.00 162.22 173 ASP B O 1
ATOM 2797 N N . PRO B 2 174 ? -12.579 -0.288 99.496 1.00 163.10 174 PRO B N 1
ATOM 2798 C CA . PRO B 2 174 ? -11.473 -0.871 98.754 1.00 162.69 174 PRO B CA 1
ATOM 2799 C C . PRO B 2 174 ? -10.783 -1.880 99.653 1.00 165.39 174 PRO B C 1
ATOM 2800 O O . PRO B 2 174 ? -9.730 -1.600 100.226 1.00 165.96 174 PRO B O 1
ATOM 2804 N N . LYS B 2 175 ? -11.418 -3.034 99.801 1.00 167.91 175 LYS B N 1
ATOM 2805 C CA . LYS B 2 175 ? -10.896 -4.121 100.615 1.00 168.42 175 LYS B CA 1
ATOM 2806 C C . LYS B 2 175 ? -11.111 -5.401 99.830 1.00 167.77 175 LYS B C 1
ATOM 2807 O O . LYS B 2 175 ? -10.200 -5.888 99.163 1.00 164.35 175 LYS B O 1
ATOM 2813 N N . THR B 2 176 ? -12.326 -5.936 99.910 1.00 170.75 176 THR B N 1
ATOM 2814 C CA . THR B 2 176 ? -12.755 -7.014 99.029 1.00 174.99 176 THR B CA 1
ATOM 2815 C C . THR B 2 176 ? -13.546 -6.425 97.859 1.00 174.92 176 THR B C 1
ATOM 2816 O O . THR B 2 176 ? -13.868 -7.133 96.898 1.00 173.52 176 THR B O 1
ATOM 2820 N N . GLN B 2 177 ? -13.849 -5.128 97.944 1.00 172.71 177 GLN B N 1
ATOM 2821 C CA . GLN B 2 177 ? -14.587 -4.426 96.890 1.00 169.21 177 GLN B CA 1
ATOM 2822 C C . GLN B 2 177 ? -13.855 -4.431 95.552 1.00 171.18 177 GLN B C 1
ATOM 2823 O O . GLN B 2 177 ? -14.395 -4.896 94.551 1.00 174.63 177 GLN B O 1
ATOM 2829 N N . VAL B 2 178 ? -12.624 -3.923 95.543 1.00 169.45 178 VAL B N 1
ATOM 2830 C CA . VAL B 2 178 ? -11.849 -3.813 94.306 1.00 163.82 178 VAL B CA 1
ATOM 2831 C C . VAL B 2 178 ? -10.367 -4.152 94.492 1.00 159.82 178 VAL B C 1
ATOM 2832 O O . VAL B 2 178 ? -9.801 -3.934 95.565 1.00 159.63 178 VAL B O 1
ATOM 2836 N N . GLY B 2 179 ? -9.753 -4.679 93.432 1.00 154.64 179 GLY B N 1
ATOM 2837 C CA . GLY B 2 179 ? -8.311 -4.923 93.389 1.00 147.11 179 GLY B CA 1
ATOM 2838 C C . GLY B 2 179 ? -7.489 -3.643 93.398 1.00 143.08 179 GLY B C 1
ATOM 2839 O O . GLY B 2 179 ? -8.017 -2.554 93.643 1.00 143.90 179 GLY B O 1
ATOM 2840 N N . LYS B 2 180 ? -6.192 -3.774 93.121 1.00 139.22 180 LYS B N 1
ATOM 2841 C CA . LYS B 2 180 ? -5.257 -2.643 93.194 1.00 138.47 180 LYS B CA 1
ATOM 2842 C C . LYS B 2 180 ? -5.430 -1.655 92.037 1.00 139.29 180 LYS B C 1
ATOM 2843 O O . LYS B 2 180 ? -4.922 -0.528 92.088 1.00 141.42 180 LYS B O 1
ATOM 2849 N N . GLU B 2 181 ? -6.157 -2.088 91.004 1.00 136.78 181 GLU B N 1
ATOM 2850 C CA . GLU B 2 181 ? -6.539 -1.231 89.878 1.00 129.47 181 GLU B CA 1
ATOM 2851 C C . GLU B 2 181 ? -8.052 -1.248 89.635 1.00 125.72 181 GLU B C 1
ATOM 2852 O O . GLU B 2 181 ? -8.687 -2.308 89.660 1.00 122.28 181 GLU B O 1
ATOM 2858 N N . VAL B 2 182 ? -8.619 -0.061 89.421 1.00 127.00 182 VAL B N 1
ATOM 2859 C CA . VAL B 2 182 ? -10.025 0.084 89.041 1.00 126.99 182 VAL B CA 1
ATOM 2860 C C . VAL B 2 182 ? -10.103 0.407 87.557 1.00 129.38 182 VAL B C 1
ATOM 2861 O O . VAL B 2 182 ? -9.690 1.488 87.119 1.00 128.14 182 VAL B O 1
ATOM 2865 N N . ILE B 2 183 ? -10.641 -0.536 86.792 1.00 130.81 183 ILE B N 1
ATOM 2866 C CA . ILE B 2 183 ? -10.663 -0.423 85.341 1.00 127.51 183 ILE B CA 1
ATOM 2867 C C . ILE B 2 183 ? -12.050 -0.030 84.830 1.00 126.19 183 ILE B C 1
ATOM 2868 O O . ILE B 2 183 ? -13.042 -0.723 85.094 1.00 123.50 183 ILE B O 1
ATOM 2873 N N . CYS B 2 184 ? -12.108 1.108 84.137 1.00 123.89 184 CYS B N 1
ATOM 2874 C CA . CYS B 2 184 ? -13.203 1.379 83.212 1.00 120.82 184 CYS B CA 1
ATOM 2875 C C . CYS B 2 184 ? -12.726 0.968 81.826 1.00 124.99 184 CYS B C 1
ATOM 2876 O O . CYS B 2 184 ? -11.765 1.534 81.294 1.00 126.35 184 CYS B O 1
ATOM 2879 N N . GLN B 2 185 ? -13.384 -0.044 81.267 1.00 128.82 185 GLN B N 1
ATOM 2880 C CA . GLN B 2 185 ? -13.063 -0.550 79.937 1.00 128.86 185 GLN B CA 1
ATOM 2881 C C . GLN B 2 185 ? -14.149 -0.103 78.971 1.00 125.54 185 GLN B C 1
ATOM 2882 O O . GLN B 2 185 ? -15.338 -0.343 79.206 1.00 122.06 185 GLN B O 1
ATOM 2888 N N . VAL B 2 186 ? -13.743 0.559 77.891 1.00 119.33 186 VAL B N 1
ATOM 2889 C CA . VAL B 2 186 ? -14.712 1.055 76.917 1.00 116.96 186 VAL B CA 1
ATOM 2890 C C . VAL B 2 186 ? -14.469 0.519 75.488 1.00 117.02 186 VAL B C 1
ATOM 2891 O O . VAL B 2 186 ? -13.415 0.748 74.884 1.00 114.60 186 VAL B O 1
ATOM 2895 N N . LEU B 2 187 ? -15.457 -0.220 74.979 1.00 118.36 187 LEU B N 1
ATOM 2896 C CA . LEU B 2 187 ? -15.398 -0.811 73.643 1.00 120.16 187 LEU B CA 1
ATOM 2897 C C . LEU B 2 187 ? -16.063 0.111 72.624 1.00 119.79 187 LEU B C 1
ATOM 2898 O O . LEU B 2 187 ? -17.184 0.591 72.833 1.00 116.63 187 LEU B O 1
ATOM 2903 N N . TYR B 2 188 ? -15.354 0.348 71.525 1.00 118.54 188 TYR B N 1
ATOM 2904 C CA . TYR B 2 188 ? -15.839 1.195 70.451 1.00 117.78 188 TYR B CA 1
ATOM 2905 C C . TYR B 2 188 ? -15.576 0.510 69.131 1.00 122.30 188 TYR B C 1
ATOM 2906 O O . TYR B 2 188 ? -14.421 0.387 68.712 1.00 120.79 188 TYR B O 1
ATOM 2915 N N . LEU B 2 189 ? -16.660 0.085 68.480 1.00 125.23 189 LEU B N 1
ATOM 2916 C CA . LEU B 2 189 ? -16.603 -0.724 67.257 1.00 122.36 189 LEU B CA 1
ATOM 2917 C C . LEU B 2 189 ? -15.557 -1.845 67.366 1.00 122.02 189 LEU B C 1
ATOM 2918 O O . LEU B 2 189 ? -14.538 -1.841 66.673 1.00 120.80 189 LEU B O 1
ATOM 2923 N N . GLY B 2 190 ? -15.817 -2.781 68.279 1.00 122.36 190 GLY B N 1
ATOM 2924 C CA . GLY B 2 190 ? -14.952 -3.941 68.512 1.00 123.32 190 GLY B CA 1
ATOM 2925 C C . GLY B 2 190 ? -13.551 -3.677 69.049 1.00 124.90 190 GLY B C 1
ATOM 2926 O O . GLY B 2 190 ? -12.704 -4.571 69.023 1.00 121.75 190 GLY B O 1
ATOM 2927 N N . ASN B 2 191 ? -13.299 -2.462 69.533 1.00 130.09 191 ASN B N 1
ATOM 2928 C CA . ASN B 2 191 ? -11.991 -2.105 70.094 1.00 135.25 191 ASN B CA 1
ATOM 2929 C C . ASN B 2 191 ? -12.073 -1.643 71.544 1.00 137.35 191 ASN B C 1
ATOM 2930 O O . ASN B 2 191 ? -12.693 -0.617 71.841 1.00 137.74 191 ASN B O 1
ATOM 2935 N N . VAL B 2 192 ? -11.435 -2.402 72.435 1.00 135.70 192 VAL B N 1
ATOM 2936 C CA . VAL B 2 192 ? -11.401 -2.062 73.860 1.00 128.92 192 VAL B CA 1
ATOM 2937 C C . VAL B 2 192 ? -10.118 -1.356 74.270 1.00 124.50 192 VAL B C 1
ATOM 2938 O O . VAL B 2 192 ? -9.010 -1.770 73.917 1.00 121.90 192 VAL B O 1
ATOM 2942 N N . ILE B 2 193 ? -10.309 -0.275 75.013 1.00 122.31 193 ILE B N 1
ATOM 2943 C CA . ILE B 2 193 ? -9.238 0.482 75.638 1.00 118.89 193 ILE B CA 1
ATOM 2944 C C . ILE B 2 193 ? -9.545 0.487 77.146 1.00 121.88 193 ILE B C 1
ATOM 2945 O O . ILE B 2 193 ? -10.683 0.750 77.555 1.00 120.05 193 ILE B O 1
ATOM 2950 N N . ASP B 2 194 ? -8.548 0.131 77.957 1.00 127.14 194 ASP B N 1
ATOM 2951 C CA . ASP B 2 194 ? -8.707 0.054 79.415 1.00 127.17 194 ASP B CA 1
ATOM 2952 C C . ASP B 2 194 ? -8.193 1.332 80.084 1.00 124.29 194 ASP B C 1
ATOM 2953 O O . ASP B 2 194 ? -7.076 1.783 79.808 1.00 119.64 194 ASP B O 1
ATOM 2958 N N . TYR B 2 195 ? -9.012 1.911 80.958 1.00 121.64 195 TYR B N 1
ATOM 2959 C CA . TYR B 2 195 ? -8.615 3.102 81.707 1.00 122.96 195 TYR B CA 1
ATOM 2960 C C . TYR B 2 195 ? -8.348 2.735 83.169 1.00 125.62 195 TYR B C 1
ATOM 2961 O O . TYR B 2 195 ? -9.278 2.512 83.954 1.00 126.55 195 TYR B O 1
ATOM 2970 N N . LYS B 2 196 ? -7.063 2.675 83.516 1.00 126.06 196 LYS B N 1
ATOM 2971 C CA . LYS B 2 196 ? -6.607 2.072 84.771 1.00 124.66 196 LYS B CA 1
ATOM 2972 C C . LYS B 2 196 ? -6.255 3.093 85.848 1.00 123.36 196 LYS B C 1
ATOM 2973 O O . LYS B 2 196 ? -5.499 4.032 85.602 1.00 116.96 196 LYS B O 1
ATOM 2979 N N . GLN B 2 197 ? -6.800 2.886 87.045 1.00 126.27 197 GLN B N 1
ATOM 2980 C CA . GLN B 2 197 ? -6.601 3.800 88.171 1.00 128.89 197 GLN B CA 1
ATOM 2981 C C . GLN B 2 197 ? -6.098 3.085 89.438 1.00 135.15 197 GLN B C 1
ATOM 2982 O O . GLN B 2 197 ? -6.799 2.238 90.001 1.00 136.61 197 GLN B O 1
ATOM 2988 N N . SER B 2 198 ? -4.888 3.441 89.876 1.00 138.22 198 SER B N 1
ATOM 2989 C CA . SER B 2 198 ? -4.240 2.817 91.038 1.00 139.60 198 SER B CA 1
ATOM 2990 C C . SER B 2 198 ? -4.126 3.773 92.227 1.00 142.10 198 SER B C 1
ATOM 2991 O O . SER B 2 198 ? -4.747 4.842 92.236 1.00 139.71 198 SER B O 1
ATOM 2994 N N . LEU B 2 199 ? -3.316 3.380 93.215 1.00 146.60 199 LEU B N 1
ATOM 2995 C CA . LEU B 2 199 ? -3.166 4.120 94.474 1.00 143.98 199 LEU B CA 1
ATOM 2996 C C . LEU B 2 199 ? -1.966 3.629 95.317 1.00 145.39 199 LEU B C 1
ATOM 2997 O O . LEU B 2 199 ? -1.994 2.531 95.875 1.00 142.90 199 LEU B O 1
ATOM 3002 N N . ASP B 2 200 ? -0.923 4.454 95.414 1.00 146.34 200 ASP B N 1
ATOM 3003 C CA . ASP B 2 200 ? 0.310 4.081 96.119 1.00 148.31 200 ASP B CA 1
ATOM 3004 C C . ASP B 2 200 ? 0.469 4.842 97.439 1.00 148.46 200 ASP B C 1
ATOM 3005 O O . ASP B 2 200 ? 0.487 6.075 97.449 1.00 151.71 200 ASP B O 1
ATOM 3010 N N . LYS B 2 201 ? 0.604 4.109 98.544 1.00 145.02 201 LYS B N 1
ATOM 3011 C CA . LYS B 2 201 ? 0.775 4.733 99.858 1.00 139.58 201 LYS B CA 1
ATOM 3012 C C . LYS B 2 201 ? 2.224 4.763 100.350 1.00 141.48 201 LYS B C 1
ATOM 3013 O O . LYS B 2 201 ? 2.933 5.748 100.137 1.00 139.44 201 LYS B O 1
ATOM 3019 N N . GLY B 2 202 ? 2.653 3.689 101.012 1.00 145.39 202 GLY B N 1
ATOM 3020 C CA . GLY B 2 202 ? 3.980 3.624 101.631 1.00 147.13 202 GLY B CA 1
ATOM 3021 C C . GLY B 2 202 ? 4.013 2.699 102.838 1.00 149.98 202 GLY B C 1
ATOM 3022 O O . GLY B 2 202 ? 3.857 1.484 102.696 1.00 149.82 202 GLY B O 1
ATOM 3023 N N . SER B 2 203 ? 4.225 3.271 104.026 1.00 152.53 203 SER B N 1
ATOM 3024 C CA . SER B 2 203 ? 4.179 2.516 105.292 1.00 153.15 203 SER B CA 1
ATOM 3025 C C . SER B 2 203 ? 4.240 3.411 106.528 1.00 149.22 203 SER B C 1
ATOM 3026 O O . SER B 2 203 ? 3.680 4.503 106.542 1.00 146.04 203 SER B O 1
#

GO terms:
  GO:0009897 external side of plasma membrane (C, IDA)
  GO:0038023 signaling receptor activity (F, IDA)
  GO:0005515 protein binding (F, IPI)

Solvent-accessible surface area: 21130 Å² total

Foldseek 3Di:
DAFEAEEEAEAEAFAKDKFFADDDWLVQWAKKKKWWDWDPDHIWIWIAGRPVRDIDTPPPPLPWDWADDPGGHIMIMDHGDDLRNFGKMKMWIAGVVGIHIYIYGYDYWYFFDWDKAEDDQFKIKIKGHFTPPDKDKDKPPDFAKDKDWDADPSRTIMIMMMGHHHDDDDFKMWIWIGDPVDIDIDIYGTD/DFKDWEADEEAAFAKDKTKIAGDDDAQFAKKWKWFDDPPDTHTAWMAGPVPGIDGDPVCVPQKDWPDHGLRMTMIMGGTHDVVNFHKMWMWGHHPPDGIDIDIYGYHHKFDKDKDWDWADDDQWIKIKIKIKMPPDKDKDKDQALPDWDKDKDKDADPRRIIMIMMITTGDHPPSGGDQWTWTWMGDPNDIDIDIDGDDDPD

B-factor: mean 94.5, std 27.15, range [34.5, 182.68]

Sequence (393 aa):
PLTQVNTTVSVQIGTKALLCCFSIPLTKAVLITWIIKLRGLPSCTIAYKVDTKTNETSCLGRNITWASTPDHSPELQISAVTLQHEGTYTCETVTPEGNFEKNYDLQVLVPPEVTYFPEKNRSAVCEAMAGKPAAQISWSPDGDCVTTSESHSNGTVTVRSTCHWEQNNVSDVSCIVSHLTGNQSLSIELGVEVVTQDERKALHTTASLRCSLKTSQEPLIVTWQKKKAVSPENMVTYSKTHGVVIQPAYKDRINVTELGLWNSSITFWNTTLEDEGCYMCLFNTFGSQKVSGTACLTLYVQPIVHLHYNYFEDHLNITCSATARPAPAISWKGTGTGIENSTESHFHSNGTTSVTSILRVKDPKTQVGKEVICQVLYLGNVIDYKQSLDKGS

CATH classification: 2.60.40.10 (+1 more: 2.60.40.10)

Organism: Mus musculus (NCBI:txid10090)